Protein AF-X6MNA2-F1 (afdb_monomer_lite)

Secondary structure (DSSP, 8-state):
-HHHHHHHHHHHHHHHHHTT----------TTHHHHHHHHHHTTS----PPPEEEEEEEEEEEE-TTHHHHHHGGGT-TTSPPEEEEEEEEEEEEEEEEEEESSEEEEEEE-TTS-EEEEEEEES-HHHHHHHHTS-SHHHHHHHHHHHHHTTS---EEEEEEEEE-SPTTSSS-HHHHHHHHHHHHHHHHTT----HHHHHHHHHHHHTTSS----GGGGGGGGTTSEEEEEEETTEEEEEEPP-SS-EEEEEEE------HHHHHHHHHHTTS---TTSTTHHHHHHHHHIIIIIHHHHHHHHHHHHHHT-HHHHHHHHHHHHHHHHHHHGGGSHHHHS-HHHHHHHT-HHHHTTEEEEEE-TT-STTEEEEEESSHHHHHHHHHHIIIII--EEEEEEESGGG---EEEEE-----GGGTTHHHHS-GGGSEEE-TTT--EEEHHHHHHHHHHHTT--EEEEEEETTTHHHHHHHHTPPPPHHHHTTS-HHHHHHHHHHHHHHTTEEEEEESS---HHHHHHTTHHHHTTSEEEEE-TTEEEEESSSS--HHHHHHHH--SS-EEEEEEE-GGGGGGSEEEEEEE-TTS---TT-TT----EEEEEEEEES--HHHHHHH---TT-STT-EEEEEEEEEEEHHHHHHHHHHHHHTT--BTTB--HHHHHHHHHHHH--EEEE-SEEEEESSS-HHHHHHHHHHHT-SS---S---

Radius of gyration: 30.19 Å; chains: 1; bounding box: 100×71×73 Å

Structure (mmCIF, N/CA/C/O backbone):
data_AF-X6MNA2-F1
#
_entry.id   AF-X6MNA2-F1
#
loop_
_atom_site.group_PDB
_atom_site.id
_atom_site.type_symbol
_atom_site.label_atom_id
_atom_site.label_alt_id
_atom_site.label_comp_id
_atom_site.label_asym_id
_atom_site.label_entity_id
_atom_site.label_seq_id
_atom_site.pdbx_PDB_ins_code
_atom_site.Cartn_x
_atom_site.Cartn_y
_atom_site.Cartn_z
_atom_site.occupancy
_atom_site.B_iso_or_equiv
_atom_site.auth_seq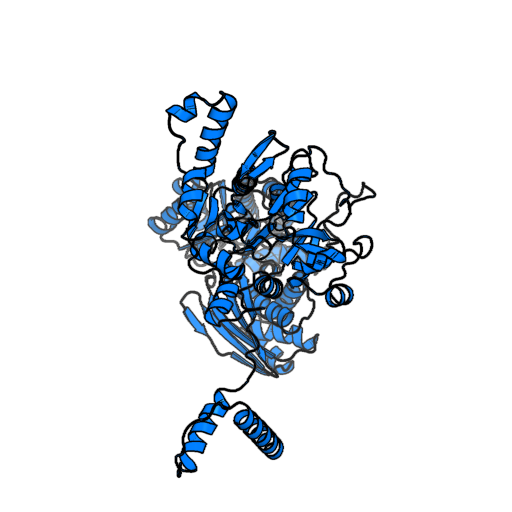_id
_atom_site.auth_comp_id
_atom_site.auth_asym_id
_atom_site.auth_atom_id
_atom_site.pdbx_PDB_model_num
ATOM 1 N N . MET A 1 1 ? -26.802 -40.713 -18.792 1.00 42.44 1 MET A N 1
ATOM 2 C CA . MET A 1 1 ? -26.904 -39.342 -18.238 1.00 42.44 1 MET A CA 1
ATOM 3 C C . MET A 1 1 ? -28.333 -38.786 -18.294 1.00 42.44 1 MET A C 1
ATOM 5 O O . MET A 1 1 ? -28.896 -38.574 -17.232 1.00 42.44 1 MET A O 1
ATOM 9 N N . LYS A 1 2 ? -28.983 -38.665 -19.468 1.00 39.00 2 LYS A N 1
ATOM 10 C CA . LYS A 1 2 ? -30.394 -38.208 -19.582 1.00 39.00 2 LYS A CA 1
ATOM 11 C C . LYS A 1 2 ? -31.413 -39.045 -18.782 1.00 39.00 2 LYS A C 1
ATOM 13 O O . LYS A 1 2 ? -32.303 -38.485 -18.152 1.00 39.00 2 LYS A O 1
ATOM 18 N N . LEU A 1 3 ? -31.232 -40.369 -18.728 1.00 38.56 3 LEU A N 1
ATOM 19 C CA . LEU A 1 3 ? -32.087 -41.265 -17.931 1.00 38.56 3 LEU A CA 1
ATOM 20 C C . LEU A 1 3 ? -31.955 -41.026 -16.411 1.00 38.56 3 LEU A C 1
ATOM 22 O O . LEU A 1 3 ? -32.934 -41.117 -15.678 1.00 38.56 3 LEU A O 1
ATOM 26 N N . LEU A 1 4 ? -30.749 -40.666 -15.955 1.00 45.72 4 LEU A N 1
ATOM 27 C CA . LEU A 1 4 ? -30.432 -40.411 -14.546 1.00 45.72 4 LEU A CA 1
ATOM 28 C C . LEU A 1 4 ? -31.033 -39.074 -14.076 1.00 45.72 4 LEU A C 1
ATOM 30 O O . LEU A 1 4 ? -31.545 -38.972 -12.966 1.00 45.72 4 LEU A O 1
ATOM 34 N N . ILE A 1 5 ? -31.034 -38.072 -14.963 1.00 56.12 5 ILE A N 1
ATOM 35 C CA . ILE A 1 5 ? -31.649 -36.756 -14.737 1.00 56.12 5 ILE A CA 1
ATOM 36 C C . ILE A 1 5 ? -33.178 -36.882 -14.644 1.00 56.12 5 ILE A C 1
ATOM 38 O O . ILE A 1 5 ? -33.779 -36.321 -13.731 1.00 56.12 5 ILE A O 1
ATOM 42 N N . CYS A 1 6 ? -33.812 -37.690 -15.505 1.00 45.53 6 CYS A N 1
ATOM 43 C CA . CYS A 1 6 ? -35.257 -37.950 -15.417 1.00 45.53 6 CYS A CA 1
ATOM 44 C C . CYS A 1 6 ? -35.657 -38.633 -14.097 1.00 45.53 6 CYS A C 1
ATOM 46 O O . CYS A 1 6 ? -36.658 -38.256 -13.491 1.00 45.53 6 CYS A O 1
ATOM 48 N N . GLN A 1 7 ? -34.858 -39.589 -13.610 1.00 46.47 7 GLN A N 1
ATOM 49 C CA . GLN A 1 7 ? -35.119 -40.270 -12.335 1.00 46.47 7 GLN A CA 1
ATOM 50 C C . GLN A 1 7 ? -34.928 -39.353 -11.112 1.00 46.47 7 GLN A C 1
ATOM 52 O O . GLN A 1 7 ? -35.660 -39.479 -10.129 1.00 46.47 7 GLN A O 1
ATOM 57 N N . LEU A 1 8 ? -33.982 -38.408 -11.166 1.00 52.31 8 LEU A N 1
ATOM 58 C CA . LEU A 1 8 ? -33.774 -37.392 -10.124 1.00 52.31 8 LEU A CA 1
ATOM 59 C C . LEU A 1 8 ? -34.910 -36.360 -10.089 1.00 52.31 8 LEU A C 1
ATOM 61 O O . LEU A 1 8 ? -35.400 -36.034 -9.008 1.00 52.31 8 LEU A O 1
ATOM 65 N N . LEU A 1 9 ? -35.387 -35.911 -11.253 1.00 53.31 9 LEU A N 1
ATOM 66 C CA . LEU A 1 9 ? -36.510 -34.972 -11.358 1.00 53.31 9 LEU A CA 1
ATOM 67 C C . LEU A 1 9 ? -37.833 -35.590 -10.880 1.00 53.31 9 LEU A C 1
ATOM 69 O O . LEU A 1 9 ? -38.608 -34.919 -10.203 1.00 53.31 9 LEU A O 1
ATOM 73 N N . GLN A 1 10 ? -38.060 -36.885 -11.133 1.00 50.81 10 GLN A N 1
ATOM 74 C CA . GLN A 1 10 ? -39.205 -37.613 -10.571 1.00 50.81 10 GLN A CA 1
ATOM 75 C C . GLN A 1 10 ? -39.142 -37.714 -9.040 1.00 50.81 10 GLN A C 1
ATOM 77 O O . GLN A 1 10 ? -40.166 -37.559 -8.376 1.00 50.81 10 GLN A O 1
ATOM 82 N N . LYS A 1 11 ? -37.951 -37.920 -8.460 1.00 51.00 11 LYS A N 1
ATOM 83 C CA . LYS A 1 11 ? -37.772 -37.940 -6.998 1.00 51.00 11 LYS A CA 1
ATOM 84 C C . LYS A 1 11 ? -37.987 -36.562 -6.367 1.00 51.00 11 LYS A C 1
ATOM 86 O O . LYS A 1 11 ? -38.637 -36.482 -5.330 1.00 51.00 11 LYS A O 1
ATOM 91 N N . LEU A 1 12 ? -37.516 -35.490 -7.006 1.00 46.69 12 LEU A N 1
ATOM 92 C CA . LEU A 1 12 ? -37.758 -34.109 -6.571 1.00 46.69 12 LEU A CA 1
ATOM 93 C C . LEU A 1 12 ? -39.247 -33.738 -6.636 1.00 46.69 12 LEU A C 1
ATOM 95 O O . LEU A 1 12 ? -39.767 -33.145 -5.695 1.00 46.69 12 LEU A O 1
ATOM 99 N N . TYR A 1 13 ? -39.963 -34.158 -7.681 1.00 46.66 13 TYR A N 1
ATOM 100 C CA . TYR A 1 13 ? -41.399 -33.891 -7.826 1.00 46.66 13 TYR A CA 1
ATOM 101 C C . TYR A 1 13 ? -42.246 -34.521 -6.702 1.00 46.66 13 TYR A C 1
ATOM 103 O O . TYR A 1 13 ? -43.188 -33.906 -6.203 1.00 46.66 13 TYR A O 1
ATOM 111 N N . VAL A 1 14 ? -41.869 -35.716 -6.235 1.00 47.44 14 VAL A N 1
ATOM 112 C CA . VAL A 1 14 ? -42.525 -36.393 -5.099 1.00 47.44 14 VAL A CA 1
ATOM 113 C C . VAL A 1 14 ? -42.235 -35.691 -3.762 1.00 47.44 14 VAL A C 1
ATOM 115 O O . VAL A 1 14 ? -43.096 -35.670 -2.882 1.00 47.44 14 VAL A O 1
ATOM 118 N N . VAL A 1 15 ? -41.058 -35.073 -3.608 1.00 44.84 15 VAL A N 1
ATOM 119 C CA . VAL A 1 15 ? -40.713 -34.269 -2.419 1.00 44.84 15 VAL A CA 1
ATOM 120 C C . VAL A 1 15 ? -41.545 -32.982 -2.372 1.00 44.84 15 VAL A C 1
ATOM 122 O O . VAL A 1 15 ? -42.115 -32.667 -1.330 1.00 44.84 15 VAL A O 1
ATOM 125 N N . PHE A 1 16 ? -41.734 -32.304 -3.509 1.00 40.78 16 PHE A N 1
ATOM 126 C CA . PHE A 1 16 ? -42.534 -31.074 -3.583 1.00 40.78 16 PHE A CA 1
ATOM 127 C C . PHE A 1 16 ? -44.038 -31.280 -3.327 1.00 40.78 16 PHE A C 1
ATOM 129 O O . PHE A 1 16 ? -44.692 -30.376 -2.805 1.00 40.78 16 PHE A O 1
ATOM 136 N N . GLN A 1 17 ? -44.598 -32.464 -3.614 1.00 44.72 17 GLN A N 1
ATOM 137 C CA . GLN A 1 17 ? -45.985 -32.778 -3.233 1.00 44.72 17 GLN A CA 1
ATOM 138 C C . GLN A 1 17 ? -46.162 -33.022 -1.726 1.00 44.72 17 GLN A C 1
ATOM 140 O O . GLN A 1 17 ? -47.225 -32.716 -1.187 1.00 44.72 17 GLN A O 1
ATOM 145 N N . LYS A 1 18 ? -45.135 -33.525 -1.026 1.00 41.41 18 LYS A N 1
ATOM 146 C CA . LYS A 1 18 ? -45.189 -33.751 0.431 1.00 41.41 18 LYS A CA 1
ATOM 147 C C . LYS A 1 18 ? -45.116 -32.462 1.257 1.00 41.41 18 LYS A C 1
ATOM 149 O O . LYS A 1 18 ? -45.578 -32.464 2.392 1.00 41.41 18 LYS A O 1
ATOM 154 N N . GLU A 1 19 ? -44.598 -31.369 0.697 1.00 44.12 19 GLU A N 1
ATOM 155 C CA . GLU A 1 19 ? -44.450 -30.077 1.390 1.00 44.12 19 GLU A CA 1
ATOM 156 C C . GLU A 1 19 ? -45.624 -29.097 1.182 1.00 44.12 19 GLU A C 1
ATOM 158 O O . GLU A 1 19 ? -45.551 -27.940 1.593 1.00 44.12 19 GLU A O 1
ATOM 163 N N . GLY A 1 20 ? -46.730 -29.525 0.560 1.00 37.38 20 GLY A N 1
ATOM 164 C CA . GLY A 1 20 ? -47.978 -28.746 0.521 1.00 37.38 20 GLY A CA 1
ATOM 165 C C . GLY A 1 20 ? -47.937 -27.435 -0.284 1.00 37.38 20 GLY A C 1
ATOM 166 O O . GLY A 1 20 ? -48.843 -26.613 -0.154 1.00 37.38 20 GLY A O 1
ATOM 167 N N . LYS A 1 21 ? -46.927 -27.222 -1.141 1.00 41.59 21 LYS A N 1
ATOM 168 C CA . LYS A 1 21 ? -46.738 -25.990 -1.937 1.00 41.59 21 LYS A CA 1
ATOM 169 C C . LYS A 1 21 ? -47.184 -26.106 -3.403 1.00 41.59 21 LYS A C 1
ATOM 171 O O . LYS A 1 21 ? -46.488 -25.655 -4.307 1.00 41.59 21 LYS A O 1
ATOM 176 N N . CYS A 1 22 ? -48.362 -26.669 -3.661 1.00 33.56 22 CYS A N 1
ATOM 177 C CA . CYS A 1 22 ? -49.037 -26.493 -4.953 1.00 33.56 22 CYS A CA 1
ATOM 178 C C . CYS A 1 22 ? -50.557 -26.512 -4.771 1.00 33.56 22 CYS A C 1
ATOM 180 O O . CYS A 1 22 ? -51.137 -27.539 -4.428 1.00 33.56 22 CYS A O 1
ATOM 182 N N . LYS A 1 23 ? -51.202 -25.364 -5.009 1.00 34.47 23 LYS A N 1
ATOM 183 C CA . LYS A 1 23 ? -52.651 -25.263 -5.199 1.00 34.47 23 LYS A CA 1
ATOM 184 C C . LYS A 1 23 ? -52.947 -25.071 -6.688 1.00 34.47 23 LYS A C 1
ATOM 186 O O . LYS A 1 23 ? -52.299 -24.257 -7.332 1.00 34.47 23 LYS A O 1
ATOM 191 N N . ALA A 1 24 ? -54.015 -25.743 -7.113 1.00 35.19 24 ALA A N 1
ATOM 192 C CA . ALA A 1 24 ? -54.826 -25.544 -8.315 1.00 35.19 24 ALA A CA 1
ATOM 193 C C . ALA A 1 24 ? -54.510 -26.387 -9.570 1.00 35.19 24 ALA A C 1
ATOM 195 O O . ALA A 1 24 ? -53.462 -26.304 -10.199 1.00 35.19 24 ALA A O 1
ATOM 196 N N . ASN A 1 25 ? -55.541 -27.170 -9.901 1.00 39.28 25 ASN A N 1
ATOM 197 C CA . ASN A 1 25 ? -55.865 -27.853 -11.147 1.00 39.28 25 ASN A CA 1
ATOM 198 C C . ASN A 1 25 ? -55.847 -26.939 -12.386 1.00 39.28 25 ASN A C 1
ATOM 200 O O . ASN A 1 25 ? -56.558 -25.938 -12.396 1.00 39.28 25 ASN A O 1
ATOM 204 N N . THR A 1 26 ? -55.229 -27.410 -13.472 1.00 30.03 26 THR A N 1
ATOM 205 C CA . THR A 1 26 ? -55.680 -27.191 -14.862 1.00 30.03 26 THR A CA 1
ATOM 206 C C . THR A 1 26 ? -55.142 -28.320 -15.760 1.00 30.03 26 THR A C 1
ATOM 208 O O . THR A 1 26 ? -53.946 -28.613 -15.712 1.00 30.03 26 THR A O 1
ATOM 211 N N . PRO A 1 27 ? -55.986 -28.996 -16.566 1.00 37.75 27 PRO A N 1
ATOM 212 C CA . PRO A 1 27 ? -55.541 -29.980 -17.546 1.00 37.75 27 PRO A CA 1
ATOM 213 C C . PRO A 1 27 ? -55.243 -29.297 -18.894 1.00 37.75 27 PRO A C 1
ATOM 215 O O . PRO A 1 27 ? -55.936 -28.363 -19.280 1.00 37.75 27 PRO A O 1
ATOM 218 N N . HIS A 1 28 ? -54.246 -29.822 -19.612 1.00 42.38 28 HIS A N 1
ATOM 219 C CA . HIS A 1 28 ? -53.733 -29.391 -20.926 1.00 42.38 28 HIS A CA 1
ATOM 220 C C . HIS A 1 28 ? -52.781 -28.184 -20.937 1.00 42.38 28 HIS A C 1
ATOM 222 O O . HIS A 1 28 ? -53.182 -27.041 -21.102 1.00 42.38 28 HIS A O 1
ATOM 228 N N . CYS A 1 29 ? -51.480 -28.478 -20.888 1.00 30.75 29 CYS A N 1
ATOM 229 C CA . CYS A 1 29 ? -50.437 -27.598 -21.413 1.00 30.75 29 CYS A CA 1
ATOM 230 C C . CYS A 1 29 ? -49.525 -28.433 -22.329 1.00 30.75 29 CYS A C 1
ATOM 232 O O . CYS A 1 29 ? -49.154 -29.566 -21.996 1.00 30.75 29 CYS A O 1
ATOM 234 N N . ASN A 1 30 ? -49.300 -27.895 -23.525 1.00 34.94 30 ASN A N 1
ATOM 235 C CA . ASN A 1 30 ? -48.822 -28.553 -24.735 1.00 34.94 30 ASN A CA 1
ATOM 236 C C . ASN A 1 30 ? -47.320 -28.899 -24.641 1.00 34.94 30 ASN A C 1
ATOM 238 O O . ASN A 1 30 ? -46.545 -28.196 -23.996 1.00 34.94 30 ASN A O 1
ATOM 242 N N . LEU A 1 31 ? -46.896 -30.002 -25.265 1.00 35.56 31 LEU A N 1
ATOM 243 C CA . LEU A 1 31 ? -45.526 -30.540 -25.163 1.00 35.56 31 LEU A CA 1
ATOM 244 C C . LEU A 1 31 ? -44.451 -29.639 -25.804 1.00 35.56 31 LEU A C 1
ATOM 246 O O . LEU A 1 31 ? -43.273 -29.792 -25.478 1.00 35.56 31 LEU A O 1
ATOM 250 N N . ASP A 1 32 ? -44.849 -28.682 -26.645 1.00 35.03 32 ASP A N 1
ATOM 251 C CA . ASP A 1 32 ? -43.934 -27.750 -27.312 1.00 35.03 32 ASP A CA 1
ATOM 252 C C . ASP A 1 32 ? -43.606 -26.501 -26.469 1.00 35.03 32 ASP A C 1
ATOM 254 O O . ASP A 1 32 ? -42.458 -26.063 -26.477 1.00 35.03 32 ASP A O 1
ATOM 258 N N . GLU A 1 33 ? -44.511 -26.023 -25.603 1.00 36.97 33 GLU A N 1
ATOM 259 C CA . GLU A 1 33 ? -44.215 -24.922 -24.656 1.00 36.97 33 GLU A CA 1
ATOM 260 C C . GLU A 1 33 ? -43.216 -25.352 -23.565 1.00 36.97 33 GLU A C 1
ATOM 262 O O . GLU A 1 33 ? -42.438 -24.551 -23.043 1.00 36.97 33 GLU A O 1
ATOM 267 N N . LYS A 1 34 ? -43.158 -26.656 -23.256 1.00 39.44 34 LYS A N 1
ATOM 268 C CA . LYS A 1 34 ? -42.143 -27.212 -22.350 1.00 39.44 34 LYS A CA 1
ATOM 269 C C . LYS A 1 34 ? -40.751 -27.271 -22.975 1.00 39.44 34 LYS A C 1
ATOM 271 O O . LYS A 1 34 ? -39.783 -27.233 -22.223 1.00 39.44 34 LYS A O 1
ATOM 276 N N . LYS A 1 35 ? -40.622 -27.357 -24.306 1.00 34.81 35 LYS A N 1
ATOM 277 C CA . LYS A 1 35 ? -39.309 -27.365 -24.973 1.00 34.81 35 LYS A CA 1
ATOM 278 C C . LYS A 1 35 ? -38.657 -25.987 -24.959 1.00 34.81 35 LYS A C 1
ATOM 280 O O . LYS A 1 35 ? -37.473 -25.929 -24.655 1.00 34.81 35 LYS A O 1
ATOM 285 N N . GLU A 1 36 ? -39.419 -24.914 -25.176 1.00 32.22 36 GLU A N 1
ATOM 286 C CA . GLU A 1 36 ? -38.898 -23.541 -25.065 1.00 32.22 36 GLU A CA 1
ATOM 287 C C . GLU A 1 36 ? -38.552 -23.165 -23.616 1.00 32.22 36 GLU A C 1
ATOM 289 O O . GLU A 1 36 ? -37.513 -22.550 -23.363 1.00 32.22 36 GLU A O 1
ATOM 294 N N . ALA A 1 37 ? -39.340 -23.633 -22.638 1.00 34.12 37 ALA A N 1
ATOM 295 C CA . ALA A 1 37 ? -38.996 -23.485 -21.224 1.00 34.12 37 ALA A CA 1
ATOM 296 C C . ALA A 1 37 ? -37.739 -24.293 -20.836 1.00 34.12 37 ALA A C 1
ATOM 298 O O . ALA A 1 37 ? -36.946 -23.834 -20.019 1.00 34.12 37 ALA A O 1
ATOM 299 N N . LEU A 1 38 ? -37.518 -25.471 -21.437 1.00 30.34 38 LEU A N 1
ATOM 300 C CA . LEU A 1 38 ? -36.335 -26.312 -21.197 1.00 30.34 38 LEU A CA 1
ATOM 301 C C . LEU A 1 38 ? -35.065 -25.773 -21.874 1.00 30.34 38 LEU A C 1
ATOM 303 O O . LEU A 1 38 ? -33.999 -25.879 -21.277 1.00 30.34 38 LEU A O 1
ATOM 307 N N . THR A 1 39 ? -35.155 -25.136 -23.047 1.00 34.34 39 THR A N 1
ATOM 308 C CA . THR A 1 39 ? -34.003 -24.453 -23.669 1.00 34.34 39 THR A CA 1
ATOM 309 C C . THR A 1 39 ? -33.608 -23.179 -22.917 1.00 34.34 39 THR A C 1
ATOM 311 O O . THR A 1 39 ? -32.420 -22.908 -22.780 1.00 34.34 39 THR A O 1
ATOM 314 N N . GLY A 1 40 ? -34.569 -22.447 -22.335 1.00 29.78 40 GLY A N 1
ATOM 315 C CA . GLY A 1 40 ? -34.280 -21.310 -21.442 1.00 29.78 40 GLY A CA 1
ATOM 316 C C . GLY A 1 40 ? -33.783 -21.710 -20.040 1.00 29.78 40 GLY A C 1
ATOM 317 O O . GLY A 1 40 ? -33.117 -20.929 -19.355 1.00 29.78 40 GLY A O 1
ATOM 318 N N . LEU A 1 41 ? -34.068 -22.943 -19.602 1.00 29.05 41 LEU A N 1
ATOM 319 C CA . LEU A 1 41 ? -33.593 -23.502 -18.328 1.00 29.05 41 LEU A CA 1
ATOM 320 C C . LEU A 1 41 ? -32.219 -24.189 -18.435 1.00 29.05 41 LEU A C 1
ATOM 322 O O . LEU A 1 41 ? -31.510 -24.253 -17.431 1.00 29.05 41 LEU A O 1
ATOM 326 N N . GLU A 1 42 ? -31.799 -24.643 -19.624 1.00 28.97 42 GLU A N 1
ATOM 327 C CA . GLU A 1 42 ? -30.429 -25.137 -19.859 1.00 28.97 42 GLU A CA 1
ATOM 328 C C . GLU A 1 42 ? -29.381 -24.004 -19.848 1.00 28.97 42 GLU A C 1
ATOM 330 O O . GLU A 1 42 ? -28.243 -24.239 -19.443 1.00 28.97 42 GLU A O 1
ATOM 335 N N . GLU A 1 43 ? -29.753 -22.761 -20.182 1.00 30.22 43 GLU A N 1
ATOM 336 C CA . GLU A 1 43 ? -28.840 -21.606 -20.089 1.00 30.22 43 GLU A CA 1
ATOM 337 C C . GLU A 1 43 ? -28.746 -20.990 -18.680 1.00 30.22 43 GLU A C 1
ATOM 339 O O . GLU A 1 43 ? -27.790 -20.271 -18.383 1.00 30.22 43 GLU A O 1
ATOM 344 N N . SER A 1 44 ? -29.690 -21.290 -17.779 1.00 29.22 44 SER A N 1
ATOM 345 C CA . SER A 1 44 ? -29.780 -20.654 -16.452 1.00 29.22 44 SER A CA 1
ATOM 346 C C . SER A 1 44 ? -29.377 -21.546 -15.269 1.00 29.22 44 SER A C 1
ATOM 348 O O . SER A 1 44 ? -29.274 -21.050 -14.146 1.00 29.22 44 SER A O 1
ATOM 350 N N . PHE A 1 45 ? -29.039 -22.822 -15.495 1.00 29.45 45 PHE A N 1
ATOM 351 C CA . PHE A 1 45 ? -28.531 -23.717 -14.452 1.00 29.45 45 PHE A CA 1
ATOM 352 C C . PHE A 1 45 ? -27.092 -24.196 -14.716 1.00 29.45 45 PHE A C 1
ATOM 354 O O . PHE A 1 45 ? -26.835 -25.187 -15.390 1.00 29.45 45 PHE A O 1
ATOM 361 N N . ILE A 1 46 ? -26.162 -23.523 -14.028 1.00 36.59 46 ILE A N 1
ATOM 362 C CA . ILE A 1 46 ? -24.869 -24.043 -13.554 1.00 36.59 46 ILE A CA 1
ATOM 363 C C . ILE A 1 46 ? -23.826 -24.339 -14.655 1.00 36.59 46 ILE A C 1
ATOM 365 O O . ILE A 1 46 ? -23.443 -25.478 -14.910 1.00 36.59 46 ILE A O 1
ATOM 369 N N . LYS A 1 47 ? -23.170 -23.281 -15.143 1.00 26.52 47 LYS A N 1
ATOM 370 C CA . LYS A 1 47 ? -21.714 -23.242 -14.935 1.00 26.52 47 LYS A CA 1
ATOM 371 C C . LYS A 1 47 ? -21.497 -22.511 -13.615 1.00 26.52 47 LYS A C 1
ATOM 373 O O . LYS A 1 47 ? -22.036 -21.412 -13.472 1.00 26.52 47 LYS A O 1
ATOM 378 N N . PRO A 1 48 ? -20.738 -23.054 -12.648 1.00 28.36 48 PRO A N 1
ATOM 379 C CA . PRO A 1 48 ? -20.208 -22.200 -11.602 1.00 28.36 48 PRO A CA 1
ATOM 380 C C . PRO A 1 48 ? -19.446 -21.102 -12.346 1.00 28.36 48 PRO A C 1
ATOM 382 O O . PRO A 1 48 ? -18.496 -21.406 -13.070 1.00 28.36 48 PRO A O 1
ATOM 385 N N . LYS A 1 49 ? -19.895 -19.844 -12.258 1.00 38.09 49 LYS A N 1
ATOM 386 C CA . LYS A 1 49 ? -19.015 -18.721 -12.577 1.00 38.09 49 LYS A CA 1
ATOM 387 C C . LYS A 1 49 ? -17.872 -18.879 -11.588 1.00 38.09 49 LYS A C 1
ATOM 389 O O . LYS A 1 49 ? -18.028 -18.522 -10.425 1.00 38.09 49 LYS A O 1
ATOM 394 N N . VAL A 1 50 ? -16.777 -19.503 -12.021 1.00 45.19 50 VAL A N 1
ATOM 395 C CA . VAL A 1 50 ? -15.511 -19.411 -11.304 1.00 45.19 50 VAL A CA 1
ATOM 396 C C . VAL A 1 50 ? -15.314 -17.908 -11.122 1.00 45.19 50 VAL A C 1
ATOM 398 O O . VAL A 1 50 ? -15.333 -17.199 -12.137 1.00 45.19 50 VAL A O 1
ATOM 401 N N . PRO A 1 51 ? -15.293 -17.393 -9.880 1.00 55.12 51 PRO A N 1
ATOM 402 C CA . PRO A 1 51 ? -15.191 -15.962 -9.661 1.00 55.12 51 PRO A CA 1
ATOM 403 C C . PRO A 1 51 ? -13.969 -15.463 -10.430 1.00 55.12 51 PRO A C 1
ATOM 405 O O . PRO A 1 51 ? -12.876 -16.011 -10.301 1.00 55.12 51 PRO A O 1
ATOM 408 N N . SER A 1 52 ? -14.187 -14.504 -11.331 1.00 68.38 52 SER A N 1
ATOM 409 C CA . SER A 1 52 ? -13.113 -13.973 -12.161 1.00 68.38 52 SER A CA 1
ATOM 410 C C . SER A 1 52 ? -12.152 -13.210 -11.267 1.00 68.38 52 SER A C 1
ATOM 412 O O . SER A 1 52 ? -12.554 -12.212 -10.666 1.00 68.38 52 SER A O 1
ATOM 414 N N . LEU A 1 53 ? -10.905 -13.661 -11.206 1.00 80.31 53 LEU A N 1
ATOM 415 C CA . LEU A 1 53 ? -9.850 -13.010 -10.446 1.00 80.31 53 LEU A CA 1
ATOM 416 C C . LEU A 1 53 ? -9.598 -11.620 -11.037 1.00 80.31 53 LEU A C 1
ATOM 418 O O . LEU A 1 53 ? -9.298 -11.515 -12.227 1.00 80.31 53 LEU A O 1
ATOM 422 N N . LYS A 1 54 ? -9.710 -10.555 -10.238 1.00 79.19 54 LYS A N 1
ATOM 423 C CA . LYS A 1 54 ? -9.309 -9.213 -10.680 1.00 79.19 54 LYS A CA 1
ATOM 424 C C . LYS A 1 54 ? -7.831 -8.988 -10.372 1.00 79.19 54 LYS A C 1
ATOM 426 O O . LYS A 1 54 ? -7.381 -9.261 -9.265 1.00 79.19 54 LYS A O 1
ATOM 431 N N . LEU A 1 55 ? -7.085 -8.476 -11.344 1.00 84.88 55 LEU A N 1
ATOM 432 C CA . LEU A 1 55 ? -5.668 -8.150 -11.222 1.00 84.88 55 LEU A CA 1
ATOM 433 C C . LEU A 1 55 ? -5.412 -6.697 -11.602 1.00 84.88 55 LEU A C 1
ATOM 435 O O . LEU A 1 55 ? -6.024 -6.175 -12.533 1.00 84.88 55 LEU A O 1
ATOM 439 N N . PHE A 1 56 ? -4.449 -6.090 -10.912 1.00 85.12 56 PHE A N 1
ATOM 440 C CA . PHE A 1 56 ? -3.846 -4.816 -11.278 1.00 85.12 56 PHE A CA 1
ATOM 441 C C . PHE A 1 56 ? -2.337 -4.998 -11.464 1.00 85.12 56 PHE A C 1
ATOM 443 O O . PHE A 1 56 ? -1.673 -5.657 -10.654 1.00 85.12 56 PHE A O 1
ATOM 450 N N . VAL A 1 57 ? -1.793 -4.411 -12.528 1.00 89.25 57 VAL A N 1
ATOM 451 C CA . VAL A 1 57 ? -0.347 -4.303 -12.748 1.00 89.25 57 VAL A CA 1
ATOM 452 C C . VAL A 1 57 ? -0.014 -2.864 -13.125 1.00 89.25 57 VAL A C 1
ATOM 454 O O . VAL A 1 57 ? -0.513 -2.393 -14.149 1.00 89.25 57 VAL A O 1
ATOM 457 N N . PRO A 1 58 ? 0.798 -2.152 -12.329 1.00 87.31 58 PRO A N 1
ATOM 458 C CA . PRO A 1 58 ? 1.164 -0.780 -12.642 1.00 87.31 58 PRO A CA 1
ATOM 459 C C . PRO A 1 58 ? 2.170 -0.716 -13.797 1.00 87.31 58 PRO A C 1
ATOM 461 O O . PRO A 1 58 ? 2.815 -1.710 -14.126 1.00 87.31 58 PRO A O 1
ATOM 464 N N . GLY A 1 59 ? 2.343 0.468 -14.385 1.00 88.44 59 GLY A N 1
ATOM 465 C CA . GLY A 1 59 ? 3.586 0.791 -15.091 1.00 88.44 59 GLY A CA 1
ATOM 466 C C . GLY A 1 59 ? 4.737 1.036 -14.115 1.00 88.44 59 GLY A C 1
ATOM 467 O O . GLY A 1 59 ? 4.588 0.831 -12.910 1.00 88.44 59 GLY A O 1
ATOM 468 N N . ARG A 1 60 ? 5.880 1.525 -14.608 1.00 88.75 60 ARG A N 1
ATOM 469 C CA . ARG A 1 60 ? 7.038 1.868 -13.761 1.00 88.75 60 ARG A CA 1
ATOM 470 C C . ARG A 1 60 ? 7.672 3.209 -14.088 1.00 88.75 60 ARG A C 1
ATOM 472 O O . ARG A 1 60 ? 7.801 3.572 -15.252 1.00 88.75 60 ARG A O 1
ATOM 479 N N . ALA A 1 61 ? 8.197 3.872 -13.066 1.00 88.94 61 ALA A N 1
ATOM 480 C CA . ALA A 1 61 ? 9.090 5.017 -13.192 1.00 88.94 61 ALA A CA 1
ATOM 481 C C . ALA A 1 61 ? 10.451 4.699 -12.555 1.00 88.94 61 ALA A C 1
ATOM 483 O O . ALA A 1 61 ? 10.521 4.073 -11.494 1.00 88.94 61 ALA A O 1
ATOM 484 N N . CYS A 1 62 ? 11.533 5.122 -13.213 1.00 92.81 62 CYS A N 1
ATOM 485 C CA . CYS A 1 62 ? 12.885 5.022 -12.670 1.00 92.81 62 CYS A CA 1
ATOM 486 C C . CYS A 1 62 ? 13.249 6.335 -11.975 1.00 92.81 62 CYS A C 1
ATOM 488 O O . CYS A 1 62 ? 13.286 7.393 -12.605 1.00 92.81 62 CYS A O 1
ATOM 490 N N . LEU A 1 63 ? 13.505 6.273 -10.671 1.00 94.31 63 LEU A N 1
ATOM 491 C CA . LEU A 1 63 ? 13.932 7.436 -9.901 1.00 94.31 63 LEU A CA 1
ATOM 492 C C . LEU A 1 63 ? 15.417 7.714 -10.130 1.00 94.31 63 LEU A C 1
ATOM 494 O O . LEU A 1 63 ? 15.786 8.853 -10.405 1.00 94.31 63 LEU A O 1
ATOM 498 N N . PHE A 1 64 ? 16.243 6.668 -10.055 1.00 96.75 64 PHE A N 1
ATOM 499 C CA . PHE A 1 64 ? 17.699 6.749 -10.167 1.00 96.75 64 PHE A CA 1
ATOM 500 C C . PHE A 1 64 ? 18.269 5.515 -10.857 1.00 96.75 64 PHE A C 1
ATOM 502 O O . PHE A 1 64 ? 17.764 4.411 -10.654 1.00 96.75 64 PHE A O 1
ATOM 509 N N . GLY A 1 65 ? 19.358 5.702 -11.602 1.00 95.12 65 GLY A N 1
ATOM 510 C CA . GLY A 1 65 ? 20.143 4.615 -12.177 1.00 95.12 65 GLY A CA 1
ATOM 511 C C . GLY A 1 65 ? 19.569 4.004 -13.442 1.00 95.12 65 GLY A C 1
ATOM 512 O O . GLY A 1 65 ? 19.675 2.792 -13.634 1.00 95.12 65 GLY A O 1
ATOM 513 N N . GLU A 1 66 ? 18.999 4.818 -14.335 1.00 91.94 66 GLU A N 1
ATOM 514 C CA . GLU A 1 66 ? 18.719 4.349 -15.693 1.00 91.94 66 GLU A CA 1
ATOM 515 C C . GLU A 1 66 ? 19.946 3.705 -16.336 1.00 91.94 66 GLU A C 1
ATOM 517 O O . GLU A 1 66 ? 21.081 4.046 -16.016 1.00 91.94 66 GLU A O 1
ATOM 522 N N . HIS A 1 67 ? 19.698 2.774 -17.260 1.00 92.62 67 HIS A N 1
ATOM 523 C CA . HIS A 1 67 ? 20.720 2.040 -18.011 1.00 92.62 67 HIS A CA 1
ATOM 524 C C . HIS A 1 67 ? 21.558 1.036 -17.206 1.00 92.62 67 HIS A C 1
ATOM 526 O O . HIS A 1 67 ? 22.277 0.225 -17.789 1.00 92.62 67 HIS A O 1
ATOM 532 N N . SER A 1 68 ? 21.448 1.046 -15.878 1.00 92.44 68 SER A N 1
ATOM 533 C CA . SER A 1 68 ? 22.234 0.176 -15.002 1.00 92.44 68 SER A CA 1
ATOM 534 C C . SER A 1 68 ? 21.988 -1.315 -15.222 1.00 92.44 68 SER A C 1
ATOM 536 O O . SER A 1 68 ? 22.861 -2.131 -14.941 1.00 92.44 68 SER A O 1
ATOM 538 N N . ASP A 1 69 ? 20.807 -1.685 -15.705 1.00 89.94 69 ASP A N 1
ATOM 539 C CA . ASP A 1 69 ? 20.421 -3.074 -15.926 1.00 89.94 69 ASP A CA 1
ATOM 540 C C . ASP A 1 69 ? 21.221 -3.737 -17.044 1.00 89.94 69 ASP A C 1
ATOM 542 O O . ASP A 1 69 ? 21.796 -4.808 -16.842 1.00 89.94 69 ASP A O 1
ATOM 546 N N . TRP A 1 70 ? 21.327 -3.087 -18.203 1.00 90.50 70 TRP A N 1
ATOM 547 C CA . TRP A 1 70 ? 22.182 -3.585 -19.274 1.00 90.50 70 TRP A CA 1
ATOM 548 C C . TRP A 1 70 ? 23.661 -3.287 -19.007 1.00 90.50 70 TRP A C 1
ATOM 550 O O . TRP A 1 70 ? 24.493 -4.137 -19.322 1.00 90.50 70 TRP A O 1
ATOM 560 N N . ALA A 1 71 ? 24.016 -2.163 -18.375 1.00 92.44 71 ALA A N 1
ATOM 561 C CA . ALA A 1 71 ? 25.414 -1.847 -18.063 1.00 92.44 71 ALA A CA 1
ATOM 562 C C . ALA A 1 71 ? 26.032 -2.902 -17.126 1.00 92.44 71 ALA A C 1
ATOM 564 O O . ALA A 1 71 ? 27.102 -3.443 -17.408 1.00 92.44 71 ALA A O 1
ATOM 565 N N . GLY A 1 72 ? 25.305 -3.296 -16.074 1.00 91.31 72 GLY A N 1
ATOM 566 C CA . GLY A 1 72 ? 25.722 -4.361 -15.156 1.00 91.31 72 GLY A CA 1
ATOM 567 C C . GLY A 1 72 ? 25.867 -5.734 -15.826 1.00 91.31 72 GLY A C 1
ATOM 568 O O . GLY A 1 72 ? 26.620 -6.582 -15.342 1.00 91.31 72 GLY A O 1
ATOM 569 N N . SER A 1 73 ? 25.210 -5.959 -16.971 1.00 90.31 73 SER A N 1
ATOM 570 C CA . SER A 1 73 ? 25.321 -7.217 -17.717 1.00 90.31 73 SER A CA 1
ATOM 571 C C . SER A 1 73 ? 26.697 -7.414 -18.373 1.00 90.31 73 SER A C 1
ATOM 573 O O . SER A 1 73 ? 27.128 -8.557 -18.548 1.00 90.31 73 SER A O 1
ATOM 575 N N . TYR A 1 74 ? 27.440 -6.331 -18.648 1.00 91.12 74 TYR A N 1
ATOM 576 C CA . TYR A 1 74 ? 28.796 -6.402 -19.211 1.00 91.12 74 TYR A CA 1
ATOM 577 C C . TYR A 1 74 ? 29.823 -7.000 -18.243 1.00 91.12 74 TYR A C 1
ATOM 579 O O . TYR A 1 74 ? 30.878 -7.459 -18.688 1.00 91.12 74 TYR A O 1
ATOM 587 N N . ARG A 1 75 ? 29.502 -7.123 -16.945 1.00 91.44 75 ARG A N 1
ATOM 588 C CA . ARG A 1 75 ? 30.351 -7.835 -15.970 1.00 91.44 75 ARG A CA 1
ATOM 589 C C . ARG A 1 75 ? 30.633 -9.288 -16.334 1.00 91.44 75 ARG A C 1
ATOM 591 O O . ARG A 1 75 ? 31.636 -9.833 -15.885 1.00 91.44 75 ARG A O 1
ATOM 598 N N . LYS A 1 76 ? 29.785 -9.907 -17.163 1.00 88.94 76 LYS A N 1
ATOM 599 C CA . LYS A 1 76 ? 30.013 -11.261 -17.698 1.00 88.94 76 LYS A CA 1
ATOM 600 C C . LYS A 1 76 ? 31.285 -11.361 -18.534 1.00 88.94 76 LYS A C 1
ATOM 602 O O . LYS A 1 76 ? 31.876 -12.430 -18.616 1.00 88.94 76 LYS A O 1
ATOM 607 N N . ILE A 1 77 ? 31.640 -10.267 -19.204 1.00 87.44 77 ILE A N 1
ATOM 608 C CA . ILE A 1 77 ? 32.745 -10.205 -20.163 1.00 87.44 77 ILE A CA 1
ATOM 609 C C . ILE A 1 77 ? 33.908 -9.402 -19.563 1.00 87.44 77 ILE A C 1
ATOM 611 O O . ILE A 1 77 ? 35.065 -9.716 -19.822 1.00 87.44 77 ILE A O 1
ATOM 615 N N . ASN A 1 78 ? 33.618 -8.409 -18.714 1.00 87.56 78 ASN A N 1
ATOM 616 C CA . ASN A 1 78 ? 34.617 -7.584 -18.042 1.00 87.56 78 ASN A CA 1
ATOM 617 C C . ASN A 1 78 ? 34.281 -7.382 -16.554 1.00 87.56 78 ASN A C 1
ATOM 619 O O . ASN A 1 78 ? 33.486 -6.516 -16.191 1.00 87.56 78 ASN A O 1
ATOM 623 N N . HIS A 1 79 ? 34.944 -8.137 -15.674 1.00 87.06 79 HIS A N 1
ATOM 624 C CA . HIS A 1 79 ? 34.719 -8.078 -14.223 1.00 87.06 79 HIS A CA 1
ATOM 625 C C . HIS A 1 79 ? 35.068 -6.733 -13.562 1.00 87.06 79 HIS A C 1
ATOM 627 O O . HIS A 1 79 ? 34.614 -6.500 -12.437 1.00 87.06 79 HIS A O 1
ATOM 633 N N . ASN A 1 80 ? 35.830 -5.863 -14.241 1.00 87.88 80 ASN A N 1
ATOM 634 C CA . ASN A 1 80 ? 36.171 -4.522 -13.754 1.00 87.88 80 ASN A CA 1
ATOM 635 C C . ASN A 1 80 ? 35.010 -3.527 -13.892 1.00 87.88 80 ASN A C 1
ATOM 637 O O . ASN A 1 80 ? 35.048 -2.465 -13.276 1.00 87.88 80 ASN A O 1
ATOM 641 N N . ILE A 1 81 ? 33.983 -3.850 -14.686 1.00 90.50 81 ILE A N 1
ATOM 642 C CA . ILE A 1 81 ? 32.751 -3.061 -14.724 1.00 90.50 81 ILE A CA 1
ATOM 643 C C . ILE A 1 81 ? 32.050 -3.185 -13.366 1.00 90.50 81 ILE A C 1
ATOM 645 O O . ILE A 1 81 ? 31.957 -4.272 -12.787 1.00 90.50 81 ILE A O 1
ATOM 649 N N . ASN A 1 82 ? 31.570 -2.059 -12.845 1.00 92.81 82 ASN A N 1
ATOM 650 C CA . ASN A 1 82 ? 30.823 -2.029 -11.593 1.00 92.81 82 ASN A CA 1
ATOM 651 C C . ASN A 1 82 ? 29.454 -2.719 -11.746 1.00 92.81 82 ASN A C 1
ATOM 653 O O . ASN A 1 82 ? 28.874 -2.698 -12.834 1.00 92.81 82 ASN A O 1
ATOM 657 N N . PRO A 1 83 ? 28.899 -3.314 -10.675 1.00 93.94 83 PRO A N 1
ATOM 658 C CA . PRO A 1 83 ? 27.515 -3.772 -10.678 1.00 93.94 83 PRO A CA 1
ATOM 659 C C . PRO A 1 83 ? 26.549 -2.625 -10.989 1.00 93.94 83 PRO A C 1
ATOM 661 O O . PRO A 1 83 ? 26.749 -1.493 -10.548 1.00 93.94 83 PRO A O 1
ATOM 664 N N . GLY A 1 84 ? 25.483 -2.934 -11.720 1.00 94.81 84 GLY A N 1
ATOM 665 C CA . GLY A 1 84 ? 24.408 -1.989 -11.983 1.00 94.81 84 GLY A CA 1
ATOM 666 C C . GLY A 1 84 ? 23.528 -1.794 -10.752 1.00 94.81 84 GLY A C 1
ATOM 667 O O . GLY A 1 84 ? 23.283 -2.742 -10.004 1.00 94.81 84 GLY A O 1
ATOM 668 N N . GLN A 1 85 ? 23.006 -0.586 -10.550 1.00 96.38 85 GLN A N 1
ATOM 669 C CA . GLN A 1 85 ? 22.075 -0.301 -9.464 1.00 96.38 85 GLN A CA 1
ATOM 670 C C . GLN A 1 85 ? 21.052 0.762 -9.862 1.00 96.38 85 GLN A C 1
ATOM 672 O O . GLN A 1 85 ? 21.427 1.809 -10.378 1.00 96.38 85 GLN A O 1
ATOM 677 N N . CYS A 1 86 ? 19.772 0.522 -9.582 1.00 96.50 86 CYS A N 1
ATOM 678 C CA . CYS A 1 86 ? 18.714 1.498 -9.827 1.00 96.50 86 CYS A CA 1
ATOM 679 C C . CYS A 1 86 ? 17.645 1.489 -8.729 1.00 96.50 86 CYS A C 1
ATOM 681 O O . CYS A 1 86 ? 17.449 0.489 -8.033 1.00 96.50 86 CYS A O 1
ATOM 683 N N . ILE A 1 87 ? 16.921 2.601 -8.605 1.00 96.31 87 ILE A N 1
ATOM 684 C CA . ILE A 1 87 ? 15.702 2.705 -7.798 1.00 96.31 87 ILE A CA 1
ATOM 685 C C . ILE A 1 87 ? 14.534 2.913 -8.747 1.00 96.31 87 ILE A C 1
ATOM 687 O O . ILE A 1 87 ? 14.460 3.917 -9.456 1.00 96.31 87 ILE A O 1
ATOM 691 N N . VAL A 1 88 ? 13.593 1.985 -8.710 1.00 93.12 88 VAL A N 1
ATOM 692 C CA . VAL A 1 88 ? 12.388 1.995 -9.537 1.00 93.12 88 VAL A CA 1
ATOM 693 C C . VAL A 1 88 ? 11.150 1.893 -8.674 1.00 93.12 88 VAL A C 1
ATOM 695 O O . VAL A 1 88 ? 11.204 1.407 -7.551 1.00 93.12 88 VAL A O 1
ATOM 698 N N . CYS A 1 89 ? 10.020 2.358 -9.181 1.00 89.12 89 CYS A N 1
ATOM 699 C CA . CYS A 1 89 ? 8.741 2.283 -8.487 1.00 89.12 89 CYS A CA 1
ATOM 700 C C . CYS A 1 89 ? 7.620 2.022 -9.487 1.00 89.12 89 CYS A C 1
ATOM 702 O O . CYS A 1 89 ? 7.678 2.498 -10.624 1.00 89.12 89 CYS A O 1
ATOM 704 N N . GLY A 1 90 ? 6.595 1.279 -9.071 1.00 85.75 90 GLY A N 1
ATOM 705 C CA . GLY A 1 90 ? 5.378 1.182 -9.864 1.00 85.75 90 GLY A CA 1
ATOM 706 C C . GLY A 1 90 ? 4.557 2.467 -9.806 1.00 85.75 90 GLY A C 1
ATOM 707 O O . GLY A 1 90 ? 4.536 3.167 -8.791 1.00 85.75 90 GLY A O 1
ATOM 708 N N . THR A 1 91 ? 3.859 2.770 -10.893 1.00 82.69 91 THR A N 1
ATOM 709 C CA . THR A 1 91 ? 2.962 3.925 -10.989 1.00 82.69 91 THR A CA 1
ATOM 710 C C . THR A 1 91 ? 1.584 3.647 -10.379 1.00 82.69 91 THR A C 1
ATOM 712 O O . THR A 1 91 ? 1.182 2.497 -10.239 1.00 82.69 91 THR A O 1
ATOM 715 N N . ASN A 1 92 ? 0.803 4.682 -10.055 1.00 74.00 92 ASN A N 1
ATOM 716 C CA . ASN A 1 92 ? -0.625 4.527 -9.726 1.00 74.00 92 ASN A CA 1
ATOM 717 C C . ASN A 1 92 ? -1.505 4.302 -10.971 1.00 74.00 92 ASN A C 1
ATOM 719 O O . ASN A 1 92 ? -2.693 4.021 -10.844 1.00 74.00 92 ASN A O 1
ATOM 723 N N . GLN A 1 93 ? -0.933 4.410 -12.172 1.00 81.81 93 GLN A N 1
ATOM 724 C CA . GLN A 1 93 ? -1.561 4.000 -13.425 1.00 81.81 93 GLN A CA 1
ATOM 725 C C . GLN A 1 93 ? -1.121 2.588 -13.832 1.00 81.81 93 GLN A C 1
ATOM 727 O O . GLN A 1 93 ? 0.017 2.194 -13.577 1.00 81.81 93 GLN A O 1
ATOM 732 N N . GLY A 1 94 ? -1.993 1.826 -14.491 1.00 88.56 94 GLY A N 1
ATOM 733 C CA . GLY A 1 94 ? -1.710 0.435 -14.837 1.00 88.56 94 GLY A CA 1
ATOM 734 C C . GLY A 1 94 ? -2.777 -0.240 -15.689 1.00 88.56 94 GLY A C 1
ATOM 735 O O . GLY A 1 94 ? -3.654 0.410 -16.264 1.00 88.56 94 GLY A O 1
ATOM 736 N N . LEU A 1 95 ? -2.667 -1.564 -15.756 1.00 90.44 95 LEU A N 1
ATOM 737 C CA . LEU A 1 95 ? -3.587 -2.482 -16.415 1.00 90.44 95 LEU A CA 1
ATOM 738 C C . LEU A 1 95 ? -4.503 -3.109 -15.365 1.00 90.44 95 LEU A C 1
ATOM 740 O O . LEU A 1 95 ? -4.018 -3.700 -14.400 1.00 90.44 95 LEU A O 1
ATOM 744 N N . TYR A 1 96 ? -5.812 -3.035 -15.584 1.00 87.81 96 TYR A N 1
ATOM 745 C CA . TYR A 1 96 ? -6.818 -3.735 -14.792 1.00 87.81 96 TYR A CA 1
ATOM 746 C C . TYR A 1 96 ? -7.372 -4.880 -15.623 1.00 87.81 96 TYR A C 1
ATOM 748 O O . TYR A 1 96 ? -7.803 -4.668 -16.761 1.00 87.81 96 TYR A O 1
ATOM 756 N N . ALA A 1 97 ? -7.353 -6.092 -15.078 1.00 92.19 97 ALA A N 1
ATOM 757 C CA . ALA A 1 97 ? -7.763 -7.281 -15.805 1.00 92.19 97 ALA A CA 1
ATOM 758 C C . ALA A 1 97 ? -8.650 -8.206 -14.980 1.00 92.19 97 ALA A C 1
ATOM 760 O O . ALA A 1 97 ? -8.493 -8.319 -13.768 1.00 92.19 97 ALA A O 1
ATOM 761 N N . LYS A 1 98 ? -9.565 -8.897 -15.658 1.00 89.50 98 LYS A N 1
ATOM 762 C CA . LYS A 1 98 ? -10.294 -10.052 -15.129 1.00 89.50 98 LYS A CA 1
ATOM 763 C C . LYS A 1 98 ? -9.698 -11.312 -15.730 1.00 89.50 98 LYS A C 1
ATOM 765 O O . LYS A 1 98 ? -9.523 -11.387 -16.944 1.00 89.50 98 LYS A O 1
ATOM 770 N N . VAL A 1 99 ? -9.411 -12.294 -14.887 1.00 93.25 99 VAL A N 1
ATOM 771 C CA . VAL A 1 99 ? -8.770 -13.543 -15.287 1.00 93.25 99 VAL A CA 1
ATOM 772 C C . VAL A 1 99 ? -9.647 -14.731 -14.923 1.00 93.25 99 VAL A C 1
ATOM 774 O O . VAL A 1 99 ? -10.207 -14.801 -13.828 1.00 93.25 99 VAL A O 1
ATOM 777 N N . GLN A 1 100 ? -9.764 -15.673 -15.853 1.00 91.88 100 GLN A N 1
ATOM 778 C CA . GLN A 1 100 ? -10.447 -16.949 -15.657 1.00 91.88 100 GLN A CA 1
ATOM 779 C C . GLN A 1 100 ? -9.600 -18.096 -16.225 1.00 91.88 100 GLN A C 1
ATOM 781 O O . GLN A 1 100 ? -8.885 -17.889 -17.207 1.00 91.88 100 GLN A O 1
ATOM 786 N N . PRO A 1 101 ? -9.674 -19.311 -15.659 1.00 93.56 101 PRO A N 1
ATOM 787 C CA . PRO A 1 101 ? -9.051 -20.479 -16.269 1.00 93.56 101 PRO A CA 1
ATOM 788 C C . PRO A 1 101 ? -9.750 -20.852 -17.582 1.00 93.56 101 PRO A C 1
ATOM 790 O O . PRO A 1 101 ? -10.973 -20.768 -17.699 1.00 93.56 101 PRO A O 1
ATOM 793 N N . HIS A 1 102 ? -8.978 -21.335 -18.551 1.00 94.50 102 HIS A N 1
ATOM 794 C CA . HIS A 1 102 ? -9.489 -21.960 -19.771 1.00 94.50 102 HIS A CA 1
ATOM 795 C C . HIS A 1 102 ? -8.818 -23.326 -19.952 1.00 94.50 102 HIS A C 1
ATOM 797 O O . HIS A 1 102 ? -7.632 -23.452 -19.668 1.00 94.50 102 HIS A O 1
ATOM 803 N N . PRO A 1 103 ? -9.508 -24.372 -20.434 1.00 90.06 103 PRO A N 1
ATOM 804 C CA . PRO A 1 103 ? -8.910 -25.704 -20.508 1.00 90.06 103 PRO A CA 1
ATOM 805 C C . PRO A 1 103 ? -7.697 -25.790 -21.452 1.00 90.06 103 PRO A C 1
ATOM 807 O O . PRO A 1 103 ? -6.733 -26.472 -21.122 1.00 90.06 103 PRO A O 1
ATOM 810 N N . THR A 1 104 ? -7.716 -25.105 -22.604 1.00 92.75 104 THR A N 1
ATOM 811 C CA . THR A 1 104 ? -6.732 -25.359 -23.684 1.00 92.75 104 THR A CA 1
ATOM 812 C C . THR A 1 104 ? -6.177 -24.131 -24.406 1.00 92.75 104 THR A C 1
ATOM 814 O O . THR A 1 104 ? -5.309 -24.281 -25.257 1.00 92.75 104 THR A O 1
ATOM 817 N N . LYS A 1 105 ? -6.656 -22.921 -24.107 1.00 96.94 105 LYS A N 1
ATOM 818 C CA . LYS A 1 105 ? -6.381 -21.715 -24.906 1.00 96.94 105 LYS A CA 1
ATOM 819 C C . LYS A 1 105 ? -6.018 -20.542 -24.025 1.00 96.94 105 LYS A C 1
ATOM 821 O O . LYS A 1 105 ? -6.609 -20.379 -22.962 1.00 96.94 105 LYS A O 1
ATOM 826 N N . LEU A 1 106 ? -5.107 -19.712 -24.500 1.00 96.88 106 LEU A N 1
ATOM 827 C CA . LEU A 1 106 ? -4.884 -18.379 -23.979 1.00 96.88 106 LEU A CA 1
ATOM 828 C C . LEU A 1 106 ? -5.674 -17.388 -24.830 1.00 96.88 106 LEU A C 1
ATOM 830 O O . LEU A 1 106 ? -5.452 -17.272 -26.033 1.00 96.88 106 LEU A O 1
ATOM 834 N N . ILE A 1 107 ? -6.618 -16.710 -24.191 1.00 96.69 107 ILE A N 1
ATOM 835 C CA . ILE A 1 107 ? -7.483 -15.708 -24.798 1.00 96.69 107 ILE A CA 1
ATOM 836 C C . ILE A 1 107 ? -7.191 -14.388 -24.101 1.00 96.69 107 ILE A C 1
ATOM 838 O O . ILE A 1 107 ? -7.400 -14.286 -22.894 1.00 96.69 107 ILE A O 1
ATOM 842 N N . MET A 1 108 ? -6.719 -13.380 -24.829 1.00 94.69 108 MET A N 1
ATOM 843 C CA . MET A 1 108 ? -6.471 -12.056 -24.266 1.00 94.69 108 MET A CA 1
ATOM 844 C C . MET A 1 108 ? -7.212 -10.971 -25.035 1.00 94.69 108 MET A C 1
ATOM 846 O O . MET A 1 108 ? -7.114 -10.866 -26.253 1.00 94.69 108 MET A O 1
ATOM 850 N N . THR A 1 109 ? -7.929 -10.129 -24.301 1.00 93.81 109 THR A N 1
ATOM 851 C CA . THR A 1 109 ? -8.436 -8.854 -24.807 1.00 93.81 109 THR A CA 1
ATOM 852 C C . THR A 1 109 ? -7.824 -7.729 -23.990 1.00 93.81 109 THR A C 1
ATOM 854 O O . THR A 1 109 ? -7.638 -7.873 -22.784 1.00 93.81 109 THR A O 1
ATOM 857 N N . SER A 1 110 ? -7.483 -6.621 -24.639 1.00 90.38 110 SER A N 1
ATOM 858 C CA . SER A 1 110 ? -6.894 -5.453 -23.985 1.00 90.38 110 SER A CA 1
ATOM 859 C C . SER A 1 110 ? -7.606 -4.184 -24.427 1.00 90.38 110 SER A C 1
ATOM 861 O O . SER A 1 110 ? -8.150 -4.115 -25.528 1.00 90.38 110 SER A O 1
ATOM 863 N N . VAL A 1 111 ? -7.640 -3.189 -23.552 1.00 89.56 111 VAL A N 1
ATOM 864 C CA . VAL A 1 111 ? -8.183 -1.858 -23.819 1.00 89.56 111 VAL A CA 1
ATOM 865 C C . VAL A 1 111 ? -7.056 -0.865 -23.571 1.00 89.56 111 VAL A C 1
ATOM 867 O O . VAL A 1 111 ? -6.378 -0.962 -22.551 1.00 89.56 111 VAL A O 1
ATOM 870 N N . ASP A 1 112 ? -6.818 0.063 -24.494 1.00 85.50 112 ASP A N 1
ATOM 871 C CA . ASP A 1 112 ? -5.831 1.125 -24.284 1.00 85.50 112 ASP A CA 1
ATOM 872 C C . ASP A 1 112 ? -6.368 2.261 -23.392 1.00 85.50 112 ASP A C 1
ATOM 874 O O . ASP A 1 112 ? -7.540 2.301 -23.012 1.00 85.50 112 ASP A O 1
ATOM 878 N N . ASN A 1 113 ? -5.511 3.228 -23.063 1.00 80.25 113 ASN A N 1
ATOM 879 C CA . ASN A 1 113 ? -5.885 4.388 -22.249 1.00 80.25 113 ASN A CA 1
ATOM 880 C C . ASN A 1 113 ? -6.859 5.367 -22.936 1.00 80.25 113 ASN A C 1
ATOM 882 O O . ASN A 1 113 ? -7.271 6.349 -22.322 1.00 80.25 113 ASN A O 1
ATOM 886 N N . LYS A 1 114 ? -7.228 5.117 -24.198 1.00 83.31 114 LYS A N 1
ATOM 887 C CA . LYS A 1 114 ? -8.242 5.853 -24.967 1.00 83.31 114 LYS A CA 1
ATOM 888 C C . LYS A 1 114 ? -9.513 5.018 -25.171 1.00 83.31 114 LYS A C 1
ATOM 890 O O . LYS A 1 114 ? -10.347 5.364 -26.004 1.00 83.31 114 LYS A O 1
ATOM 895 N N . ASN A 1 115 ? -9.677 3.942 -24.397 1.00 83.50 115 ASN A N 1
ATOM 896 C CA . ASN A 1 115 ? -10.792 2.997 -24.459 1.00 83.50 115 ASN A CA 1
ATOM 897 C C . ASN A 1 115 ? -10.928 2.246 -25.798 1.00 83.50 115 ASN A C 1
ATOM 899 O O . ASN A 1 115 ? -11.987 1.688 -26.095 1.00 83.50 115 ASN A O 1
ATOM 903 N N . LYS A 1 116 ? -9.871 2.182 -26.614 1.00 87.56 116 LYS A N 1
ATOM 904 C CA . LYS A 1 116 ? -9.861 1.366 -27.829 1.00 87.56 116 LYS A CA 1
ATOM 905 C C . LYS A 1 116 ? -9.537 -0.080 -27.466 1.00 87.56 116 LYS A C 1
ATOM 907 O O . LYS A 1 116 ? -8.504 -0.371 -26.868 1.00 87.56 116 LYS A O 1
ATOM 912 N N . ARG A 1 117 ? -10.419 -0.998 -27.861 1.00 89.62 117 ARG A N 1
ATOM 913 C CA . ARG A 1 117 ? -10.273 -2.436 -27.607 1.00 89.62 117 ARG A CA 1
ATOM 914 C C . ARG A 1 117 ? -9.411 -3.108 -28.682 1.00 89.62 117 ARG A C 1
ATOM 916 O O . ARG A 1 117 ? -9.583 -2.846 -29.871 1.00 89.62 117 ARG A O 1
ATOM 923 N N . LEU A 1 118 ? -8.507 -3.981 -28.254 1.00 87.44 118 LEU A N 1
ATOM 924 C CA . LEU A 1 118 ? -7.611 -4.806 -29.061 1.00 87.44 118 LEU A CA 1
ATOM 925 C C . LEU A 1 118 ? -7.855 -6.282 -28.732 1.00 87.44 118 LEU A C 1
ATOM 927 O O . LEU A 1 118 ? -7.875 -6.663 -27.560 1.00 87.44 118 LEU A O 1
ATOM 931 N N . GLY A 1 119 ? -8.001 -7.112 -29.764 1.00 85.25 119 GLY A N 1
ATOM 932 C CA . GLY A 1 119 ? -8.315 -8.537 -29.638 1.00 85.25 119 GLY A CA 1
ATOM 933 C C . GLY A 1 119 ? -9.784 -8.874 -29.961 1.00 85.25 119 GLY A C 1
ATOM 934 O O . GLY A 1 119 ? -10.488 -8.040 -30.534 1.00 85.25 119 GLY A O 1
ATOM 935 N N . PRO A 1 120 ? -10.256 -10.083 -29.603 1.00 89.56 120 PRO A N 1
ATOM 936 C CA . PRO A 1 120 ? -9.536 -11.080 -28.814 1.00 89.56 120 PRO A CA 1
ATOM 937 C C . PRO A 1 120 ? -8.361 -11.685 -29.589 1.00 89.56 120 PRO A C 1
ATOM 939 O O . PRO A 1 120 ? -8.478 -12.034 -30.759 1.00 89.56 120 PRO A O 1
ATOM 942 N N . PHE A 1 121 ? -7.222 -11.805 -28.918 1.00 91.38 121 PHE A N 1
ATOM 943 C CA . PHE A 1 121 ? -6.141 -12.690 -29.323 1.00 91.38 121 PHE A CA 1
ATOM 944 C C . PHE A 1 121 ? -6.434 -14.072 -28.756 1.00 91.38 121 PHE A C 1
ATOM 946 O O . PHE A 1 121 ? -6.608 -14.204 -27.546 1.00 91.38 121 PHE A O 1
ATOM 953 N N . GLU A 1 122 ? -6.500 -15.085 -29.613 1.00 96.00 122 GLU A N 1
ATOM 954 C CA . GLU A 1 122 ? -6.716 -16.470 -29.204 1.00 96.00 122 GLU A CA 1
ATOM 955 C C . GLU A 1 122 ? -5.591 -17.355 -29.717 1.00 96.00 122 GLU A C 1
ATOM 957 O O . GLU A 1 122 ? -5.283 -17.358 -30.908 1.00 96.00 122 GLU A O 1
ATOM 962 N N . VAL A 1 123 ? -5.023 -18.158 -28.825 1.00 95.31 123 VAL A N 1
ATOM 963 C CA . VAL A 1 123 ? -3.989 -19.128 -29.173 1.00 95.31 123 VAL A CA 1
ATOM 964 C C . VAL A 1 123 ? -4.145 -20.396 -28.343 1.00 95.31 123 VAL A C 1
ATOM 966 O O . VAL A 1 123 ? -4.501 -20.349 -27.165 1.00 95.31 123 VAL A O 1
ATOM 969 N N . ASP A 1 124 ? -3.873 -21.548 -28.949 1.00 96.00 124 ASP A N 1
ATOM 970 C CA . ASP A 1 124 ? -3.806 -22.811 -28.219 1.00 96.00 124 ASP A CA 1
ATOM 971 C C . ASP A 1 124 ? -2.578 -22.844 -27.297 1.00 96.00 124 ASP A C 1
ATOM 973 O O . ASP A 1 124 ? -1.492 -22.390 -27.661 1.00 96.00 124 ASP A O 1
ATOM 977 N N . MET A 1 125 ? -2.731 -23.422 -26.102 1.00 96.31 125 MET A N 1
ATOM 978 C CA . MET A 1 125 ? -1.635 -23.643 -25.151 1.00 96.31 125 MET A CA 1
ATOM 979 C C . MET A 1 125 ? -0.713 -24.766 -25.640 1.00 96.31 125 MET A C 1
ATOM 981 O O . MET A 1 125 ? -0.696 -25.874 -25.106 1.00 96.31 125 MET A O 1
ATOM 985 N N . ASN A 1 126 ? 0.051 -24.465 -26.686 1.00 96.12 126 ASN A N 1
ATOM 986 C CA . ASN A 1 126 ? 1.038 -25.331 -27.308 1.00 96.12 126 ASN A CA 1
ATOM 987 C C . ASN A 1 126 ? 2.375 -24.582 -27.414 1.00 96.12 126 ASN A C 1
ATOM 989 O O . ASN A 1 126 ? 2.423 -23.454 -27.905 1.00 96.12 126 ASN A O 1
ATOM 993 N N . CYS A 1 127 ? 3.462 -25.214 -26.963 1.00 94.25 127 CYS A N 1
ATOM 994 C CA . CYS A 1 127 ? 4.781 -24.584 -26.906 1.00 94.25 127 CYS A CA 1
ATOM 995 C C . CYS A 1 127 ? 5.281 -24.087 -28.270 1.00 94.25 127 CYS A C 1
ATOM 997 O O . CYS A 1 127 ? 5.827 -22.988 -28.333 1.00 94.25 127 CYS A O 1
ATOM 999 N N . ASP A 1 128 ? 5.088 -24.851 -29.347 1.00 94.69 128 ASP A N 1
ATOM 1000 C CA . ASP A 1 128 ? 5.592 -24.489 -30.676 1.00 94.69 128 ASP A CA 1
ATOM 1001 C C . ASP A 1 128 ? 4.819 -23.299 -31.252 1.00 94.69 128 ASP A C 1
ATOM 1003 O O . ASP A 1 128 ? 5.419 -22.345 -31.755 1.00 94.69 128 ASP A O 1
ATOM 1007 N N . THR A 1 129 ? 3.490 -23.310 -31.105 1.00 94.62 129 THR A N 1
ATOM 1008 C CA . THR A 1 129 ? 2.623 -22.205 -31.536 1.00 94.62 129 THR A CA 1
ATOM 1009 C C . THR A 1 129 ? 2.938 -20.919 -30.773 1.00 94.62 129 THR A C 1
ATOM 1011 O O . THR A 1 129 ? 3.152 -19.875 -31.391 1.00 94.62 129 THR A O 1
ATOM 1014 N N . LEU A 1 130 ? 3.022 -20.986 -29.439 1.00 96.00 130 LEU A N 1
ATOM 1015 C CA . LEU A 1 130 ? 3.320 -19.823 -28.597 1.00 96.00 130 LEU A CA 1
ATOM 1016 C C . LEU A 1 130 ? 4.715 -19.255 -28.884 1.00 96.00 130 LEU A C 1
ATOM 1018 O O . LEU A 1 130 ? 4.875 -18.040 -28.985 1.00 96.00 130 LEU A O 1
ATOM 1022 N N . ARG A 1 131 ? 5.720 -20.122 -29.069 1.00 94.62 131 ARG A N 1
ATOM 1023 C CA . ARG A 1 131 ? 7.083 -19.698 -29.405 1.00 94.62 131 ARG A CA 1
ATOM 1024 C C . ARG A 1 131 ? 7.139 -18.986 -30.751 1.00 94.62 131 ARG A C 1
ATOM 1026 O O . ARG A 1 131 ? 7.841 -17.988 -30.863 1.00 94.62 131 ARG A O 1
ATOM 1033 N N . LYS A 1 132 ? 6.421 -19.488 -31.760 1.00 93.81 132 LYS A N 1
ATOM 1034 C CA . LYS A 1 132 ? 6.364 -18.850 -33.080 1.00 93.81 132 LYS A CA 1
ATOM 1035 C C . LYS A 1 132 ? 5.741 -17.457 -32.986 1.00 93.81 132 LYS A C 1
ATOM 1037 O O . LYS A 1 132 ? 6.367 -16.497 -33.423 1.00 93.81 132 LYS A O 1
ATOM 1042 N N . LEU A 1 133 ? 4.572 -17.342 -32.356 1.00 93.25 133 LEU A N 1
ATOM 1043 C CA . LEU A 1 133 ? 3.872 -16.063 -32.197 1.00 93.25 133 LEU A CA 1
ATOM 1044 C C . LEU A 1 133 ? 4.700 -15.045 -31.411 1.00 93.25 133 LEU A C 1
ATOM 1046 O O . LEU A 1 133 ? 4.745 -13.879 -31.777 1.00 93.25 133 LEU A O 1
ATOM 1050 N N . ALA A 1 134 ? 5.431 -15.484 -30.383 1.00 92.12 134 ALA A N 1
ATOM 1051 C CA . ALA A 1 134 ? 6.308 -14.600 -29.620 1.00 92.12 134 ALA A CA 1
ATOM 1052 C C . ALA A 1 134 ? 7.364 -13.893 -30.493 1.00 92.12 134 ALA A C 1
ATOM 1054 O O . ALA A 1 134 ? 7.800 -12.799 -30.148 1.00 92.12 134 ALA A O 1
ATOM 1055 N N . THR A 1 135 ? 7.761 -14.474 -31.630 1.00 90.94 135 THR A N 1
ATOM 1056 C CA . THR A 1 135 ? 8.771 -13.885 -32.527 1.00 90.94 135 THR A CA 1
ATOM 1057 C C . THR A 1 135 ? 8.223 -12.859 -33.524 1.00 90.94 135 THR A C 1
ATOM 1059 O O . THR A 1 135 ? 9.018 -12.217 -34.206 1.00 90.94 135 THR A O 1
ATOM 1062 N N . GLU A 1 136 ? 6.902 -12.666 -33.608 1.00 89.00 136 GLU A N 1
ATOM 1063 C CA . GLU A 1 136 ? 6.267 -11.789 -34.608 1.00 89.00 136 GLU A CA 1
ATOM 1064 C C . GLU A 1 136 ? 6.408 -10.293 -34.274 1.00 89.00 136 GLU A C 1
ATOM 1066 O O . GLU A 1 136 ? 6.436 -9.458 -35.177 1.00 89.00 136 GLU A O 1
ATOM 1071 N N . GLY A 1 137 ? 6.583 -9.952 -32.992 1.00 76.88 137 GLY A N 1
ATOM 1072 C CA . GLY A 1 137 ? 6.895 -8.595 -32.529 1.00 76.88 137 GLY A CA 1
ATOM 1073 C C . GLY A 1 137 ? 5.694 -7.654 -32.384 1.00 76.88 137 GLY A C 1
ATOM 1074 O O . GLY A 1 137 ? 5.881 -6.445 -32.265 1.00 76.88 137 GLY A O 1
ATOM 1075 N N . ASP A 1 138 ? 4.472 -8.182 -32.384 1.00 82.31 138 ASP A N 1
ATOM 1076 C CA . ASP A 1 138 ? 3.251 -7.429 -32.090 1.00 82.31 138 ASP A CA 1
ATOM 1077 C C . ASP A 1 138 ? 2.954 -7.340 -30.572 1.00 82.31 138 ASP A C 1
ATOM 1079 O O . ASP A 1 138 ? 3.679 -7.871 -29.730 1.00 82.31 138 ASP A O 1
ATOM 1083 N N . VAL A 1 139 ? 1.867 -6.659 -30.188 1.00 73.56 139 VAL A N 1
ATOM 1084 C CA . VAL A 1 139 ? 1.482 -6.494 -28.768 1.00 73.56 139 VAL A CA 1
ATOM 1085 C C . VAL A 1 139 ? 1.176 -7.840 -28.092 1.00 73.56 139 VAL A C 1
ATOM 1087 O O . VAL A 1 139 ? 1.423 -8.004 -26.896 1.00 73.56 139 VAL A O 1
ATOM 1090 N N . PHE A 1 140 ? 0.664 -8.821 -28.838 1.00 87.00 140 PHE A N 1
ATOM 1091 C CA . PHE A 1 140 ? 0.329 -10.142 -28.303 1.00 87.00 140 PHE A CA 1
ATOM 1092 C C . PHE A 1 140 ? 1.525 -11.103 -28.276 1.00 87.00 140 PHE A C 1
ATOM 1094 O O . PHE A 1 140 ? 1.488 -12.109 -27.566 1.00 87.00 140 PHE A O 1
ATOM 1101 N N . SER A 1 141 ? 2.631 -10.756 -28.933 1.00 91.44 141 SER A N 1
ATOM 1102 C CA . SER A 1 141 ? 3.893 -11.495 -28.883 1.00 91.44 141 SER A CA 1
ATOM 1103 C C . SER A 1 141 ? 4.441 -11.567 -27.458 1.00 91.44 141 SER A C 1
ATOM 1105 O O . SER A 1 141 ? 4.923 -12.617 -27.036 1.00 91.44 141 SER A O 1
ATOM 1107 N N . TYR A 1 142 ? 4.289 -10.496 -26.669 1.00 92.06 142 TYR A N 1
ATOM 1108 C CA . TYR A 1 142 ? 4.635 -10.484 -25.241 1.00 92.06 142 TYR A CA 1
ATOM 1109 C C . TYR A 1 142 ? 3.831 -11.519 -24.447 1.00 92.06 142 TYR A C 1
ATOM 1111 O O . TYR A 1 142 ? 4.375 -12.276 -23.642 1.00 92.06 142 TYR A O 1
ATOM 1119 N N . VAL A 1 143 ? 2.528 -11.589 -24.724 1.00 94.56 143 VAL A N 1
ATOM 1120 C CA . VAL A 1 143 ? 1.586 -12.508 -24.076 1.00 94.56 143 VAL A CA 1
ATOM 1121 C C . VAL A 1 143 ? 1.950 -13.955 -24.402 1.00 94.56 143 VAL A C 1
ATOM 1123 O O . VAL A 1 143 ? 2.068 -14.786 -23.497 1.00 94.56 143 VAL A O 1
ATOM 1126 N N . ALA A 1 144 ? 2.200 -14.241 -25.682 1.00 95.81 144 ALA A N 1
ATOM 1127 C CA . ALA A 1 144 ? 2.631 -15.553 -26.148 1.00 95.81 144 ALA A CA 1
ATOM 1128 C C . ALA A 1 144 ? 4.001 -15.953 -25.575 1.00 95.81 144 ALA A C 1
ATOM 1130 O O . ALA A 1 144 ? 4.175 -17.093 -25.143 1.00 95.81 144 ALA A O 1
ATOM 1131 N N . GLY A 1 145 ? 4.950 -15.014 -25.505 1.00 95.62 145 GLY A N 1
ATOM 1132 C CA . GLY A 1 145 ? 6.290 -15.237 -24.964 1.00 95.62 145 GLY A CA 1
ATOM 1133 C C . GLY A 1 145 ? 6.267 -15.665 -23.499 1.00 95.62 145 GLY A C 1
ATOM 1134 O O . GLY A 1 145 ? 6.877 -16.673 -23.140 1.00 95.62 145 GLY A O 1
ATOM 1135 N N . VAL A 1 146 ? 5.520 -14.955 -22.647 1.00 96.62 146 VAL A N 1
ATOM 1136 C CA . VAL A 1 146 ? 5.386 -15.323 -21.225 1.00 96.62 146 VAL A CA 1
ATOM 1137 C C . VAL A 1 146 ? 4.672 -16.664 -21.069 1.00 96.62 146 VAL A C 1
ATOM 1139 O O . VAL A 1 146 ? 5.144 -17.535 -20.334 1.00 96.62 146 VAL A O 1
ATOM 1142 N N . ALA A 1 147 ? 3.575 -16.874 -21.799 1.00 97.25 147 ALA A N 1
ATOM 1143 C CA . ALA A 1 147 ? 2.839 -18.134 -21.758 1.00 97.25 147 ALA A CA 1
ATOM 1144 C C . ALA A 1 147 ? 3.696 -19.330 -22.203 1.00 97.25 147 ALA A C 1
ATOM 1146 O O . ALA A 1 147 ? 3.633 -20.386 -21.577 1.00 97.25 147 ALA A O 1
ATOM 1147 N N . TYR A 1 148 ? 4.549 -19.163 -23.220 1.00 97.38 148 TYR A N 1
ATOM 1148 C CA . TYR A 1 148 ? 5.526 -20.170 -23.644 1.00 97.38 148 TYR A CA 1
ATOM 1149 C C . TYR A 1 148 ? 6.515 -20.517 -22.521 1.00 97.38 148 TYR A C 1
ATOM 1151 O O . TYR A 1 148 ? 6.752 -21.696 -22.230 1.00 97.38 148 TYR A O 1
ATOM 1159 N N . GLN A 1 149 ? 7.086 -19.507 -21.858 1.00 97.25 149 GLN A N 1
ATOM 1160 C CA . GLN A 1 149 ? 8.052 -19.740 -20.782 1.00 97.25 149 GLN A CA 1
ATOM 1161 C C . GLN A 1 149 ? 7.421 -20.481 -19.599 1.00 97.25 149 GLN A C 1
ATOM 1163 O O . GLN A 1 149 ? 8.057 -21.384 -19.053 1.00 97.25 149 GLN A O 1
ATOM 1168 N N . ILE A 1 150 ? 6.172 -20.160 -19.250 1.00 97.38 150 ILE A N 1
ATOM 1169 C CA . ILE A 1 150 ? 5.427 -20.847 -18.188 1.00 97.38 150 ILE A CA 1
ATOM 1170 C C . ILE A 1 150 ? 5.058 -22.270 -18.609 1.00 97.38 150 ILE A C 1
ATOM 1172 O O . ILE A 1 150 ? 5.368 -23.210 -17.882 1.00 97.38 150 ILE A O 1
ATOM 1176 N N . LEU A 1 151 ? 4.457 -22.455 -19.789 1.00 96.56 151 LEU A N 1
ATOM 1177 C CA . LEU A 1 151 ? 4.010 -23.767 -20.270 1.00 96.56 151 LEU A CA 1
ATOM 1178 C C . LEU A 1 151 ? 5.170 -24.765 -20.419 1.00 96.56 151 LEU A C 1
ATOM 1180 O O . LEU A 1 151 ? 5.013 -25.950 -20.143 1.00 96.56 151 LEU A O 1
ATOM 1184 N N . SER A 1 152 ? 6.356 -24.291 -20.808 1.00 95.75 152 SER A N 1
ATOM 1185 C CA . SER A 1 152 ? 7.553 -25.137 -20.930 1.00 95.75 152 SER A CA 1
ATOM 1186 C C . SER A 1 152 ? 8.110 -25.644 -19.590 1.00 95.75 152 SER A C 1
ATOM 1188 O O . SER A 1 152 ? 8.925 -26.566 -19.589 1.00 95.75 152 SER A O 1
ATOM 1190 N N . ARG A 1 153 ? 7.688 -25.071 -18.453 1.00 96.00 153 ARG A N 1
ATOM 1191 C CA . ARG A 1 153 ? 8.211 -25.390 -17.106 1.00 96.00 153 ARG A CA 1
ATOM 1192 C C . ARG A 1 153 ? 7.146 -25.847 -16.116 1.00 96.00 153 ARG A C 1
ATOM 1194 O O . ARG A 1 153 ? 7.470 -26.526 -15.145 1.00 96.00 153 ARG A O 1
ATOM 1201 N N . HIS A 1 154 ? 5.886 -25.509 -16.362 1.00 93.69 154 HIS A N 1
ATOM 1202 C CA . HIS A 1 154 ? 4.763 -25.806 -15.486 1.00 93.69 154 HIS A CA 1
ATOM 1203 C C . HIS A 1 154 ? 3.648 -26.523 -16.243 1.00 93.69 154 HIS A C 1
ATOM 1205 O O . HIS A 1 154 ? 3.351 -26.228 -17.398 1.00 93.69 154 HIS A O 1
ATOM 1211 N N . LYS A 1 155 ? 2.976 -27.449 -15.553 1.00 92.88 155 LYS A N 1
ATOM 1212 C CA . LYS A 1 155 ? 1.772 -28.107 -16.068 1.00 92.88 155 LYS A CA 1
ATOM 1213 C C . LYS A 1 155 ? 0.566 -27.204 -15.833 1.00 92.88 155 LYS A C 1
ATOM 1215 O O . LYS A 1 155 ? -0.046 -27.261 -14.770 1.00 92.88 155 LYS A O 1
ATOM 1220 N N . VAL A 1 156 ? 0.246 -26.376 -16.821 1.00 94.69 156 VAL A N 1
ATOM 1221 C CA . VAL A 1 156 ? -0.880 -25.433 -16.783 1.00 94.69 156 VAL A CA 1
ATOM 1222 C C . VAL A 1 156 ? -1.789 -25.618 -17.996 1.00 94.69 156 VAL A C 1
ATOM 1224 O O . VAL A 1 156 ? -1.347 -26.074 -19.049 1.00 94.69 156 VAL A O 1
ATOM 1227 N N . GLY A 1 157 ? -3.065 -25.273 -17.835 1.00 93.81 157 GLY A N 1
ATO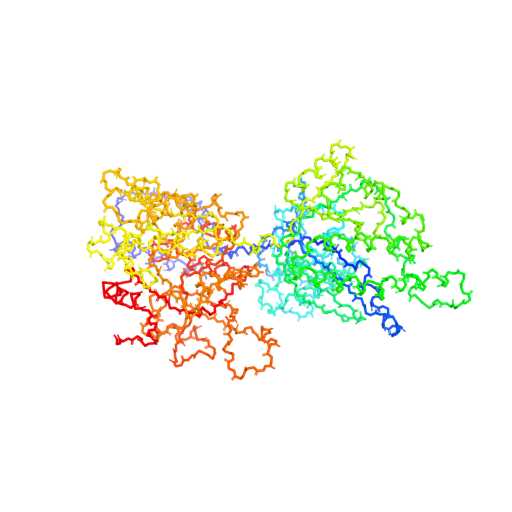M 1228 C CA . GLY A 1 157 ? -3.989 -25.081 -18.951 1.00 93.81 157 GLY A CA 1
ATOM 1229 C C . GLY A 1 157 ? -3.888 -23.658 -19.506 1.00 93.81 157 GLY A C 1
ATOM 1230 O O . GLY A 1 157 ? -2.883 -22.974 -19.346 1.00 93.81 157 GLY A O 1
ATOM 1231 N N . GLY A 1 158 ? -4.955 -23.190 -20.140 1.00 95.12 158 GLY A N 1
ATOM 1232 C CA . GLY A 1 158 ? -5.073 -21.831 -20.659 1.00 95.12 158 GLY A CA 1
ATOM 1233 C C . GLY A 1 158 ? -5.687 -20.819 -19.690 1.00 95.12 158 GLY A C 1
ATOM 1234 O O . GLY A 1 158 ? -6.035 -21.137 -18.550 1.00 95.12 158 GLY A O 1
ATOM 1235 N N . LEU A 1 159 ? -5.844 -19.585 -20.162 1.00 96.69 159 LEU A N 1
ATOM 1236 C CA . LEU A 1 159 ? -6.443 -18.473 -19.425 1.00 96.69 159 LEU A CA 1
ATOM 1237 C C . LEU A 1 159 ? -7.315 -17.629 -20.353 1.00 96.69 159 LEU A C 1
ATOM 1239 O O . LEU A 1 159 ? -7.022 -17.501 -21.537 1.00 96.69 159 LEU A O 1
ATOM 1243 N N . ILE A 1 160 ? -8.336 -16.992 -19.795 1.00 97.00 160 ILE A N 1
ATOM 1244 C CA . ILE A 1 160 ? -8.999 -15.831 -20.388 1.00 97.00 160 ILE A CA 1
ATOM 1245 C C . ILE A 1 160 ? -8.548 -14.615 -19.584 1.00 97.00 160 ILE A C 1
ATOM 1247 O O . ILE A 1 160 ? -8.791 -14.569 -18.380 1.00 97.00 160 ILE A O 1
ATOM 1251 N N . ILE A 1 161 ? -7.901 -13.652 -20.235 1.00 96.00 161 ILE A N 1
ATOM 1252 C CA . ILE A 1 161 ? -7.439 -12.388 -19.658 1.00 96.00 161 ILE A CA 1
ATOM 1253 C C . ILE A 1 161 ? -8.180 -11.250 -20.366 1.00 96.00 161 ILE A C 1
ATOM 1255 O O . ILE A 1 161 ? -7.922 -10.950 -21.529 1.00 96.00 161 ILE A O 1
ATOM 1259 N N . ASP A 1 162 ? -9.106 -10.603 -19.668 1.00 94.75 162 ASP A N 1
ATOM 1260 C CA . ASP A 1 162 ? -9.805 -9.410 -20.152 1.00 94.75 162 ASP A CA 1
ATOM 1261 C C . ASP A 1 162 ? -9.244 -8.187 -19.431 1.00 94.75 162 ASP A C 1
ATOM 1263 O O . ASP A 1 162 ? -9.670 -7.861 -18.322 1.00 94.75 162 ASP A O 1
ATOM 1267 N N . ASN A 1 163 ? -8.250 -7.531 -20.034 1.00 93.12 163 ASN A N 1
ATOM 1268 C CA . ASN A 1 163 ? -7.792 -6.219 -19.597 1.00 93.12 163 ASN A CA 1
ATOM 1269 C C . ASN A 1 163 ? -8.849 -5.174 -19.988 1.00 93.12 163 ASN A C 1
ATOM 1271 O O . ASN A 1 163 ? -8.824 -4.607 -21.078 1.00 93.12 163 ASN A O 1
ATOM 1275 N N . TYR A 1 164 ? -9.810 -4.982 -19.085 1.00 88.44 164 TYR A N 1
ATOM 1276 C CA . TYR A 1 164 ? -11.028 -4.201 -19.306 1.00 88.44 164 TYR A CA 1
ATOM 1277 C C . TYR A 1 164 ? -10.840 -2.695 -19.094 1.00 88.44 164 TYR A C 1
ATOM 1279 O O . TYR A 1 164 ? -11.699 -1.912 -19.493 1.00 88.44 164 TYR A O 1
ATOM 1287 N N . HIS A 1 165 ? -9.752 -2.283 -18.441 1.00 87.38 165 HIS A N 1
ATOM 1288 C CA . HIS A 1 165 ? -9.446 -0.880 -18.196 1.00 87.38 165 HIS A CA 1
ATOM 1289 C C . HIS A 1 165 ? -7.932 -0.667 -18.115 1.00 87.38 165 HIS A C 1
ATOM 1291 O O . HIS A 1 165 ? -7.221 -1.461 -17.497 1.00 87.38 165 HIS A O 1
ATOM 1297 N N . THR A 1 166 ? -7.445 0.415 -18.717 1.00 87.75 166 THR A N 1
ATOM 1298 C CA . THR A 1 166 ? -6.031 0.795 -18.695 1.00 87.75 166 THR A CA 1
ATOM 1299 C C . THR A 1 166 ? -5.922 2.285 -18.443 1.00 87.75 166 THR A C 1
ATOM 1301 O O . THR A 1 166 ? -6.441 3.090 -19.210 1.00 87.75 166 THR A O 1
ATOM 1304 N N . THR A 1 167 ? -5.226 2.657 -17.374 1.00 83.12 167 THR A N 1
ATOM 1305 C CA . THR A 1 167 ? -4.894 4.058 -17.070 1.00 83.12 167 THR A CA 1
ATOM 1306 C C . THR A 1 167 ? -3.474 4.412 -17.499 1.00 83.12 167 THR A C 1
ATOM 1308 O O . THR A 1 167 ? -3.122 5.588 -17.561 1.00 83.12 167 THR A O 1
ATOM 1311 N N . LEU A 1 168 ? -2.649 3.404 -17.802 1.00 81.19 168 LEU A N 1
ATOM 1312 C CA . LEU A 1 168 ? -1.260 3.582 -18.202 1.00 81.19 168 LEU A CA 1
ATOM 1313 C C . LEU A 1 168 ? -1.168 4.195 -19.610 1.00 81.19 168 LEU A C 1
ATOM 1315 O O . LEU A 1 168 ? -1.649 3.582 -20.565 1.00 81.19 168 LEU A O 1
ATOM 1319 N N . PRO A 1 169 ? -0.534 5.366 -19.786 1.00 72.75 169 PRO A N 1
ATOM 1320 C CA . PRO A 1 169 ? -0.380 5.944 -21.109 1.00 72.75 169 PRO A CA 1
ATOM 1321 C C . PRO A 1 169 ? 0.622 5.157 -21.960 1.00 72.75 169 PRO A C 1
ATOM 1323 O O . PRO A 1 169 ? 1.686 4.743 -21.493 1.00 72.75 169 PRO A O 1
ATOM 1326 N N . LEU A 1 170 ? 0.276 4.965 -23.233 1.00 66.50 170 LEU A N 1
ATOM 1327 C CA . LEU A 1 170 ? 1.117 4.267 -24.204 1.00 66.50 170 LEU A CA 1
ATOM 1328 C C . LEU A 1 170 ? 2.393 5.069 -24.523 1.00 66.50 170 LEU A C 1
ATOM 1330 O O . LEU A 1 170 ? 2.328 6.276 -24.723 1.00 66.50 170 LEU A O 1
ATOM 1334 N N . GLN A 1 171 ? 3.533 4.372 -24.630 1.00 59.09 171 GLN A N 1
ATOM 1335 C CA . GLN A 1 171 ? 4.815 4.874 -25.171 1.00 59.09 171 GLN A CA 1
ATOM 1336 C C . GLN A 1 171 ? 5.511 6.026 -24.407 1.00 59.09 171 GLN A C 1
ATOM 1338 O O . GLN A 1 171 ? 6.389 6.680 -24.959 1.00 59.09 171 GLN A O 1
ATOM 1343 N N . LYS A 1 172 ? 5.223 6.229 -23.114 1.00 60.53 172 LYS A N 1
ATOM 1344 C CA . LYS A 1 172 ? 5.786 7.344 -22.311 1.00 60.53 172 LYS A CA 1
ATOM 1345 C C . LYS A 1 172 ? 6.933 6.974 -21.361 1.00 60.53 172 LYS A C 1
ATOM 1347 O O . LYS A 1 172 ? 7.059 7.538 -20.282 1.00 60.53 172 LYS A O 1
ATOM 1352 N N . GLY A 1 173 ? 7.721 5.946 -21.684 1.00 59.44 173 GLY A N 1
ATOM 1353 C CA . GLY A 1 173 ? 8.791 5.475 -20.786 1.00 59.44 173 GLY A CA 1
ATOM 1354 C C . GLY A 1 173 ? 8.300 4.817 -19.483 1.00 59.44 173 GLY A C 1
ATOM 1355 O O . GLY A 1 173 ? 9.108 4.578 -18.587 1.00 59.44 173 GLY A O 1
ATOM 1356 N N . LEU A 1 174 ? 7.002 4.487 -19.399 1.00 67.75 174 LEU A N 1
ATOM 1357 C CA . LEU A 1 174 ? 6.363 3.837 -18.245 1.00 67.75 174 LEU A CA 1
ATOM 1358 C C . LEU A 1 174 ? 6.246 2.302 -18.361 1.00 67.75 174 LEU A C 1
ATOM 1360 O O . LEU A 1 174 ? 5.544 1.671 -17.576 1.00 67.75 174 LEU A O 1
ATOM 1364 N N . SER A 1 175 ? 6.943 1.699 -19.330 1.00 75.56 175 SER A N 1
ATOM 1365 C CA . SER A 1 175 ? 7.086 0.241 -19.520 1.00 75.56 175 SER A CA 1
ATOM 1366 C C . SER A 1 175 ? 5.788 -0.544 -19.721 1.00 75.56 175 SER A C 1
ATOM 1368 O O . SER A 1 175 ? 5.534 -1.552 -19.064 1.00 75.56 175 SER A O 1
ATOM 1370 N N . SER A 1 176 ? 4.966 -0.115 -20.681 1.00 79.88 176 SER A N 1
ATOM 1371 C CA . SER A 1 176 ? 3.698 -0.779 -20.999 1.00 79.88 176 SER A CA 1
ATOM 1372 C C . SER A 1 176 ? 3.859 -2.259 -21.402 1.00 79.88 176 SER A C 1
ATOM 1374 O O . SER A 1 176 ? 3.010 -3.063 -21.027 1.00 79.88 176 SER A O 1
ATOM 1376 N N . SER A 1 177 ? 4.935 -2.647 -22.108 1.00 86.44 177 SER A N 1
ATOM 1377 C CA . SER A 1 177 ? 5.199 -4.054 -22.475 1.00 86.44 177 SER A CA 1
ATOM 1378 C C . SER A 1 177 ? 5.475 -4.923 -21.247 1.00 86.44 177 SER A C 1
ATOM 1380 O O . SER A 1 177 ? 4.850 -5.968 -21.076 1.00 86.44 177 SER A O 1
ATOM 1382 N N . ALA A 1 178 ? 6.331 -4.455 -20.338 1.00 89.25 178 ALA A N 1
ATOM 1383 C CA . ALA A 1 178 ? 6.660 -5.176 -19.115 1.00 89.25 178 ALA A CA 1
ATOM 1384 C C . ALA A 1 178 ? 5.440 -5.346 -18.196 1.00 89.25 178 ALA A C 1
ATOM 1386 O O . ALA A 1 178 ? 5.259 -6.419 -17.620 1.00 89.25 178 ALA A O 1
ATOM 1387 N N . ALA A 1 179 ? 4.558 -4.341 -18.109 1.00 91.25 179 ALA A N 1
ATOM 1388 C CA . ALA A 1 179 ? 3.296 -4.460 -17.377 1.00 91.25 179 ALA A CA 1
ATOM 1389 C C . ALA A 1 179 ? 2.394 -5.570 -17.957 1.00 91.25 179 ALA A C 1
ATOM 1391 O O . ALA A 1 179 ? 1.801 -6.338 -17.198 1.00 91.25 179 ALA A O 1
ATOM 1392 N N . VAL A 1 180 ? 2.334 -5.716 -19.288 1.00 92.75 180 VAL A N 1
ATOM 1393 C CA . VAL A 1 180 ? 1.625 -6.830 -19.946 1.00 92.75 180 VAL A CA 1
ATOM 1394 C C . VAL A 1 180 ? 2.283 -8.171 -19.612 1.00 92.75 180 VAL A C 1
ATOM 1396 O O . VAL A 1 180 ? 1.588 -9.108 -19.219 1.00 92.75 180 VAL A O 1
ATOM 1399 N N . CYS A 1 181 ? 3.612 -8.270 -19.707 1.00 94.62 181 CYS A N 1
ATOM 1400 C CA . CYS A 1 181 ? 4.341 -9.496 -19.380 1.00 94.62 181 CYS A CA 1
ATOM 1401 C C . CYS A 1 181 ? 4.091 -9.945 -17.929 1.00 94.62 181 CYS A C 1
ATOM 1403 O O . CYS A 1 181 ? 3.772 -11.110 -17.674 1.00 94.62 181 CYS A O 1
ATOM 1405 N N . VAL A 1 182 ? 4.177 -9.010 -16.977 1.00 95.31 182 VAL A N 1
ATOM 1406 C CA . VAL A 1 182 ? 3.906 -9.253 -15.553 1.00 95.31 182 VAL A CA 1
ATOM 1407 C C . VAL A 1 182 ? 2.445 -9.634 -15.325 1.00 95.31 182 VAL A C 1
ATOM 1409 O O . VAL A 1 182 ? 2.180 -10.548 -14.548 1.00 95.31 182 VAL A O 1
ATOM 1412 N N . LEU A 1 183 ? 1.491 -8.996 -16.015 1.00 95.44 183 LEU A N 1
ATOM 1413 C CA . LEU A 1 183 ? 0.072 -9.348 -15.916 1.00 95.44 183 LEU A CA 1
ATOM 1414 C C . LEU A 1 183 ? -0.170 -10.811 -16.287 1.00 95.44 183 LEU A C 1
ATOM 1416 O O . LEU A 1 183 ? -0.860 -11.518 -15.554 1.00 95.44 183 LEU A O 1
ATOM 1420 N N . VAL A 1 184 ? 0.420 -11.278 -17.387 1.00 96.50 184 VAL A N 1
ATOM 1421 C CA . VAL A 1 184 ? 0.281 -12.670 -17.832 1.00 96.50 184 VAL A CA 1
ATOM 1422 C C . VAL A 1 184 ? 0.945 -13.625 -16.837 1.00 96.50 184 VAL A C 1
ATOM 1424 O O . VAL A 1 184 ? 0.323 -14.610 -16.437 1.00 96.50 184 VAL A O 1
ATOM 1427 N N . ALA A 1 185 ? 2.162 -13.321 -16.375 1.00 96.88 185 ALA A N 1
ATOM 1428 C CA . ALA A 1 185 ? 2.863 -14.153 -15.395 1.00 96.88 185 ALA A CA 1
ATOM 1429 C C . ALA A 1 185 ? 2.078 -14.277 -14.077 1.00 96.88 185 ALA A C 1
ATOM 1431 O O . ALA A 1 185 ? 1.855 -15.382 -13.579 1.00 96.88 185 ALA A O 1
ATOM 1432 N N . ARG A 1 186 ? 1.576 -13.150 -13.562 1.00 94.94 186 ARG A N 1
ATOM 1433 C CA . ARG A 1 186 ? 0.735 -13.081 -12.361 1.00 94.94 186 ARG A CA 1
ATOM 1434 C C . ARG A 1 186 ? -0.584 -13.822 -12.528 1.00 94.94 186 ARG A C 1
ATOM 1436 O O . ARG A 1 186 ? -1.015 -14.516 -11.611 1.00 94.94 186 ARG A O 1
ATOM 1443 N N . ALA A 1 187 ? -1.218 -13.704 -13.693 1.00 95.31 187 ALA A N 1
ATOM 1444 C CA . ALA A 1 187 ? -2.452 -14.411 -14.011 1.00 95.31 187 ALA A CA 1
ATOM 1445 C C . ALA A 1 187 ? -2.268 -15.931 -13.916 1.00 95.31 187 ALA A C 1
ATOM 1447 O O . ALA A 1 187 ? -3.047 -16.599 -13.235 1.00 95.31 187 ALA A O 1
ATOM 1448 N N . PHE A 1 188 ? -1.202 -16.473 -14.510 1.00 96.50 188 PHE A N 1
ATOM 1449 C CA . PHE A 1 188 ? -0.867 -17.890 -14.370 1.00 96.50 188 PHE A CA 1
ATOM 1450 C C . PHE A 1 188 ? -0.530 -18.264 -12.927 1.00 96.50 188 PHE A C 1
ATOM 1452 O O . PHE A 1 188 ? -1.060 -19.258 -12.430 1.00 96.50 188 PHE A O 1
ATOM 1459 N N . ASN A 1 189 ? 0.297 -17.462 -12.248 1.00 92.88 189 ASN A N 1
ATOM 1460 C CA . ASN A 1 189 ? 0.696 -17.721 -10.866 1.00 92.88 189 ASN A CA 1
ATOM 1461 C C . ASN A 1 189 ? -0.520 -17.857 -9.942 1.00 92.88 189 ASN A C 1
ATOM 1463 O O . ASN A 1 189 ? -0.620 -18.821 -9.189 1.00 92.88 189 ASN A O 1
ATOM 1467 N N . LYS A 1 190 ? -1.468 -16.920 -10.043 1.00 84.94 190 LYS A N 1
ATOM 1468 C CA . LYS A 1 190 ? -2.654 -16.869 -9.184 1.00 84.94 190 LYS A CA 1
ATOM 1469 C C . LYS A 1 190 ? -3.707 -17.917 -9.546 1.00 84.94 190 LYS A C 1
ATOM 1471 O O . LYS A 1 190 ? -4.276 -18.519 -8.644 1.00 84.94 190 LYS A O 1
ATOM 1476 N N . VAL A 1 191 ? -3.974 -18.154 -10.833 1.00 87.88 191 VAL A N 1
ATOM 1477 C CA . VAL A 1 191 ? -5.015 -19.112 -11.258 1.00 87.88 191 VAL A CA 1
ATOM 1478 C C . VAL A 1 191 ? -4.589 -20.564 -11.048 1.00 87.88 191 VAL A C 1
ATOM 1480 O O . VAL A 1 191 ? -5.417 -21.388 -10.668 1.00 87.88 191 VAL A O 1
ATOM 1483 N N . TYR A 1 192 ? -3.315 -20.882 -11.288 1.00 87.81 192 TYR A N 1
ATOM 1484 C CA . TYR A 1 192 ? -2.781 -22.242 -11.155 1.00 87.81 192 TYR A CA 1
ATOM 1485 C C . TYR A 1 192 ? -2.010 -22.474 -9.851 1.00 87.81 192 TYR A C 1
ATOM 1487 O O . TYR A 1 192 ? -1.439 -23.547 -9.678 1.00 87.81 192 TYR A O 1
ATOM 1495 N N . ASP A 1 193 ? -1.996 -21.486 -8.950 1.00 80.94 193 ASP A N 1
ATOM 1496 C CA . ASP A 1 193 ? -1.322 -21.539 -7.649 1.00 80.94 193 ASP A CA 1
ATOM 149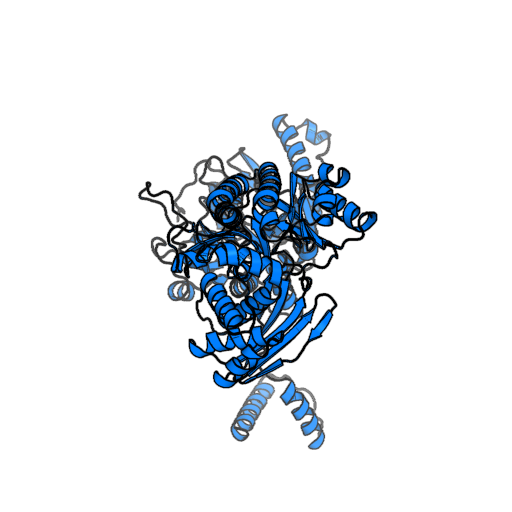7 C C . ASP A 1 193 ? 0.135 -22.028 -7.752 1.00 80.94 193 ASP A C 1
ATOM 1499 O O . ASP A 1 193 ? 0.576 -22.927 -7.037 1.00 80.94 193 ASP A O 1
ATOM 1503 N N . LEU A 1 194 ? 0.899 -21.436 -8.678 1.00 83.69 194 LEU A N 1
ATOM 1504 C CA . LEU A 1 194 ? 2.262 -21.879 -9.009 1.00 83.69 194 LEU A CA 1
ATOM 1505 C C . LEU A 1 194 ? 3.279 -21.638 -7.880 1.00 83.69 194 LEU A C 1
ATOM 1507 O O . LEU A 1 194 ? 4.425 -22.073 -7.995 1.00 83.69 194 LEU A O 1
ATOM 1511 N N . LYS A 1 195 ? 2.872 -20.952 -6.802 1.00 83.50 195 LYS A N 1
ATOM 1512 C CA . LYS A 1 195 ? 3.714 -20.562 -5.658 1.00 83.50 195 LYS A CA 1
ATOM 1513 C C . LYS A 1 195 ? 4.948 -19.747 -6.062 1.00 83.50 195 LYS A C 1
ATOM 1515 O O . LYS A 1 195 ? 5.969 -19.798 -5.377 1.00 83.50 195 LYS A O 1
ATOM 1520 N N . LEU A 1 196 ? 4.869 -18.990 -7.160 1.00 83.69 196 LEU A N 1
ATOM 1521 C CA . LEU A 1 196 ? 5.953 -18.095 -7.559 1.00 83.69 196 LEU A CA 1
ATOM 1522 C C . LEU A 1 196 ? 6.003 -16.899 -6.606 1.00 83.69 196 LEU A C 1
ATOM 1524 O O . LEU A 1 196 ? 4.964 -16.329 -6.260 1.00 83.69 196 LEU A O 1
ATOM 1528 N N . THR A 1 197 ? 7.217 -16.508 -6.214 1.00 85.94 197 THR A N 1
ATOM 1529 C CA . THR A 1 197 ? 7.455 -15.218 -5.555 1.00 85.94 197 THR A CA 1
ATOM 1530 C C . THR A 1 197 ? 7.275 -14.075 -6.559 1.00 85.94 197 THR A C 1
ATOM 1532 O O . THR A 1 197 ? 7.171 -14.309 -7.765 1.00 85.94 197 THR A O 1
ATOM 1535 N N . ILE A 1 198 ? 7.279 -12.826 -6.084 1.00 86.44 198 ILE A N 1
ATOM 1536 C CA . ILE A 1 198 ? 7.221 -11.645 -6.961 1.00 86.44 198 ILE A CA 1
ATOM 1537 C C . ILE A 1 198 ? 8.415 -11.630 -7.929 1.00 86.44 198 ILE A C 1
ATOM 1539 O O . ILE A 1 198 ? 8.247 -11.362 -9.116 1.00 86.44 198 ILE A O 1
ATOM 1543 N N . GLU A 1 199 ? 9.609 -11.988 -7.455 1.00 87.88 199 GLU A N 1
ATOM 1544 C CA . GLU A 1 199 ? 10.795 -12.160 -8.299 1.00 87.88 199 GLU A CA 1
ATOM 1545 C C . GLU A 1 199 ? 10.601 -13.277 -9.332 1.00 87.88 199 GLU A C 1
ATOM 1547 O O . GLU A 1 199 ? 11.014 -13.125 -10.476 1.00 87.88 199 GLU A O 1
ATOM 1552 N N . GLY A 1 200 ? 9.917 -14.366 -8.970 1.00 90.56 200 GLY A N 1
ATOM 1553 C CA . GLY A 1 200 ? 9.557 -15.420 -9.918 1.00 90.56 200 GLY A CA 1
ATOM 1554 C C . GLY A 1 200 ? 8.617 -14.928 -11.024 1.00 90.56 200 GLY A C 1
ATOM 1555 O O . GLY A 1 200 ? 8.828 -15.247 -12.193 1.00 90.56 200 GLY A O 1
ATOM 1556 N N . GLU A 1 201 ? 7.607 -14.115 -10.688 1.00 93.62 201 GLU A N 1
ATOM 1557 C CA . GLU A 1 201 ? 6.750 -13.457 -11.690 1.00 93.62 201 GLU A CA 1
ATOM 1558 C C . GLU A 1 201 ? 7.574 -12.549 -12.616 1.00 93.62 201 GLU A C 1
ATOM 1560 O O . GLU A 1 201 ? 7.404 -12.587 -13.837 1.00 93.62 201 GLU A O 1
ATOM 1565 N N . MET A 1 202 ? 8.491 -11.767 -12.038 1.00 92.06 202 MET A N 1
ATOM 1566 C CA . MET A 1 202 ? 9.400 -10.871 -12.757 1.00 92.06 202 MET A CA 1
ATOM 1567 C C . MET A 1 202 ? 10.317 -11.635 -13.722 1.00 92.06 202 MET A C 1
ATOM 1569 O O . MET A 1 202 ? 10.489 -11.215 -14.866 1.00 92.06 202 MET A O 1
ATOM 1573 N N . ASP A 1 203 ? 10.866 -12.771 -13.295 1.00 91.44 203 ASP A N 1
ATOM 1574 C CA . ASP A 1 203 ? 11.748 -13.605 -14.113 1.00 91.44 203 ASP A CA 1
ATOM 1575 C C . ASP A 1 203 ? 11.006 -14.207 -15.309 1.00 91.44 203 ASP A C 1
ATOM 1577 O O . ASP A 1 203 ? 11.493 -14.127 -16.438 1.00 91.44 203 ASP A O 1
ATOM 1581 N N . TYR A 1 204 ? 9.793 -14.733 -15.106 1.00 95.38 204 TYR A N 1
ATOM 1582 C CA . TYR A 1 204 ? 8.966 -15.230 -16.210 1.00 95.38 204 TYR A CA 1
ATOM 1583 C C . TYR A 1 204 ? 8.547 -14.124 -17.177 1.00 95.38 204 TYR A C 1
ATOM 1585 O O . TYR A 1 204 ? 8.576 -14.336 -18.393 1.00 95.38 204 TYR A O 1
ATOM 1593 N N . ALA A 1 205 ? 8.194 -12.948 -16.656 1.00 94.56 205 ALA A N 1
ATOM 1594 C CA . ALA A 1 205 ? 7.895 -11.780 -17.472 1.00 94.56 205 ALA A CA 1
ATOM 1595 C C . ALA A 1 205 ? 9.107 -11.384 -18.333 1.00 94.56 205 ALA A C 1
ATOM 1597 O O . ALA A 1 205 ? 8.972 -11.221 -19.546 1.00 94.56 205 ALA A O 1
ATOM 1598 N N . PHE A 1 206 ? 10.299 -11.312 -17.733 1.00 92.44 206 PHE A N 1
ATOM 1599 C CA . PHE A 1 206 ? 11.538 -10.953 -18.421 1.00 92.44 206 PHE A CA 1
ATOM 1600 C C . PHE A 1 206 ? 11.929 -11.990 -19.480 1.00 92.44 206 PHE A C 1
ATOM 1602 O O . PHE A 1 206 ? 12.215 -11.642 -20.624 1.00 92.44 206 PHE A O 1
ATOM 1609 N N . MET A 1 207 ? 11.893 -13.280 -19.140 1.00 92.44 207 MET A N 1
ATOM 1610 C CA . MET A 1 207 ? 12.180 -14.367 -20.082 1.00 92.44 207 MET A CA 1
ATOM 1611 C C . MET A 1 207 ? 11.182 -14.397 -21.245 1.00 92.44 207 MET A C 1
ATOM 1613 O O . MET A 1 207 ? 11.562 -14.676 -22.386 1.00 92.44 207 MET A O 1
ATOM 1617 N N . GLY A 1 208 ? 9.906 -14.119 -20.966 1.00 93.44 208 GLY A N 1
ATOM 1618 C CA . GLY A 1 208 ? 8.866 -14.035 -21.984 1.00 93.44 208 GLY A CA 1
ATOM 1619 C C . GLY A 1 208 ? 9.111 -12.878 -22.943 1.00 93.44 208 GLY A C 1
ATOM 1620 O O . GLY A 1 208 ? 9.129 -13.085 -24.153 1.00 93.44 208 GLY A O 1
ATOM 1621 N N . GLU A 1 209 ? 9.413 -11.693 -22.415 1.00 91.38 209 GLU A N 1
ATOM 1622 C CA . GLU A 1 209 ? 9.747 -10.516 -23.222 1.00 91.38 209 GLU A CA 1
ATOM 1623 C C . GLU A 1 209 ? 11.005 -10.738 -24.071 1.00 91.38 209 GLU A C 1
ATOM 1625 O O . GLU A 1 209 ? 11.002 -10.436 -25.262 1.00 91.38 209 GLU A O 1
ATOM 1630 N N . ARG A 1 210 ? 12.037 -11.385 -23.515 1.00 89.69 210 ARG A N 1
ATOM 1631 C CA . ARG A 1 210 ? 13.264 -11.797 -24.226 1.00 89.69 210 ARG A CA 1
ATOM 1632 C C . ARG A 1 210 ? 13.049 -12.852 -25.314 1.00 89.69 210 ARG A C 1
ATOM 1634 O O . ARG A 1 210 ? 13.962 -13.099 -26.098 1.00 89.69 210 ARG A O 1
ATOM 1641 N N . THR A 1 211 ? 11.886 -13.503 -25.342 1.00 90.31 211 THR A N 1
ATOM 1642 C CA . THR A 1 211 ? 11.501 -14.418 -26.431 1.00 90.31 211 THR A CA 1
ATOM 1643 C C . THR A 1 211 ? 11.000 -13.642 -27.655 1.00 90.31 211 THR A C 1
ATOM 1645 O O . THR A 1 211 ? 10.988 -14.180 -28.760 1.00 90.31 211 THR A O 1
ATOM 1648 N N . THR A 1 212 ? 10.625 -12.375 -27.469 1.00 88.44 212 THR A N 1
ATOM 1649 C CA . THR A 1 212 ? 10.220 -11.466 -28.544 1.00 88.44 212 THR A CA 1
ATOM 1650 C C . THR A 1 212 ? 11.424 -10.733 -29.151 1.00 88.44 212 THR A C 1
ATOM 1652 O O . THR A 1 212 ? 12.508 -10.749 -28.565 1.00 88.44 212 THR A O 1
ATOM 1655 N N . PRO A 1 213 ? 11.265 -10.033 -30.293 1.00 82.94 213 PRO A N 1
ATOM 1656 C CA . PRO A 1 213 ? 12.307 -9.155 -30.836 1.00 82.94 213 PRO A CA 1
ATOM 1657 C C . PRO A 1 213 ? 12.692 -7.971 -29.925 1.00 82.94 213 PRO A C 1
ATOM 1659 O O . PRO A 1 213 ? 13.650 -7.257 -30.226 1.00 82.94 213 PRO A O 1
ATOM 1662 N N . SER A 1 214 ? 11.956 -7.736 -28.832 1.00 77.19 214 SER A N 1
ATOM 1663 C CA . SER A 1 214 ? 12.235 -6.669 -27.871 1.00 77.19 214 SER A CA 1
ATOM 1664 C C . SER A 1 214 ? 13.595 -6.846 -27.188 1.00 77.19 214 SER A C 1
ATOM 1666 O O . SER A 1 214 ? 13.944 -7.926 -26.710 1.00 77.19 214 SER A O 1
ATOM 1668 N N . GLN A 1 215 ? 14.351 -5.751 -27.086 1.00 67.75 215 GLN A N 1
ATOM 1669 C CA . GLN A 1 215 ? 15.615 -5.689 -26.345 1.00 67.75 215 GLN A CA 1
ATOM 1670 C C . GLN A 1 215 ? 15.483 -4.922 -25.021 1.00 67.75 215 GLN A C 1
ATOM 1672 O O . GLN A 1 215 ? 16.463 -4.354 -24.542 1.00 67.75 215 GLN A O 1
ATOM 1677 N N . CYS A 1 216 ? 14.284 -4.887 -24.430 1.00 69.88 216 CYS A N 1
ATOM 1678 C CA . CYS A 1 216 ? 14.077 -4.258 -23.127 1.00 69.88 216 CYS A CA 1
ATOM 1679 C C . CYS A 1 216 ? 14.985 -4.877 -22.056 1.00 69.88 216 CYS A C 1
ATOM 1681 O O . CYS A 1 216 ? 15.266 -6.082 -22.050 1.00 69.88 216 CYS A O 1
ATOM 1683 N N . GLY A 1 217 ? 15.452 -4.019 -21.156 1.00 76.62 217 GLY A N 1
ATOM 1684 C CA . GLY A 1 217 ? 16.262 -4.427 -20.025 1.00 76.62 217 GLY A CA 1
ATOM 1685 C C . GLY A 1 217 ? 15.415 -5.007 -18.887 1.00 76.62 217 GLY A C 1
ATOM 1686 O O . GLY A 1 217 ? 14.183 -5.010 -18.933 1.00 76.62 217 GLY A O 1
ATOM 1687 N N . ARG A 1 218 ? 16.088 -5.558 -17.872 1.00 86.06 218 ARG A N 1
ATOM 1688 C CA . ARG A 1 218 ? 15.443 -6.290 -16.765 1.00 86.06 218 ARG A CA 1
ATOM 1689 C C . ARG A 1 218 ? 14.816 -5.371 -15.714 1.00 86.06 218 ARG A C 1
ATOM 1691 O O . ARG A 1 218 ? 14.056 -5.822 -14.862 1.00 86.06 218 ARG A O 1
ATOM 1698 N N . MET A 1 219 ? 15.153 -4.083 -15.745 1.00 89.69 219 MET A N 1
ATOM 1699 C CA . MET A 1 219 ? 14.613 -3.098 -14.812 1.00 89.69 219 MET A CA 1
ATOM 1700 C C . MET A 1 219 ? 13.089 -2.943 -14.955 1.00 89.69 219 MET A C 1
ATOM 1702 O O . MET A 1 219 ? 12.391 -2.683 -13.976 1.00 89.69 219 MET A O 1
ATOM 1706 N N . ASP A 1 220 ? 12.554 -3.125 -16.161 1.00 88.44 220 ASP A N 1
ATOM 1707 C CA . ASP A 1 220 ? 11.161 -2.805 -16.478 1.00 88.44 220 ASP A CA 1
ATOM 1708 C C . ASP A 1 220 ? 10.158 -3.740 -15.806 1.00 88.44 220 ASP A C 1
ATOM 1710 O O . ASP A 1 220 ? 9.042 -3.334 -15.478 1.00 88.44 220 ASP A O 1
ATOM 1714 N N . GLN A 1 221 ? 10.558 -4.979 -15.525 1.00 90.12 221 GLN A N 1
ATOM 1715 C CA . GLN A 1 221 ? 9.687 -5.959 -14.883 1.00 90.12 221 GLN A CA 1
ATOM 1716 C C . GLN A 1 221 ? 9.499 -5.688 -13.378 1.00 90.12 221 GLN A C 1
ATOM 1718 O O . GLN A 1 221 ? 8.699 -6.371 -12.735 1.00 90.12 221 GLN A O 1
ATOM 1723 N N . CYS A 1 222 ? 10.113 -4.631 -12.820 1.00 88.50 222 CYS A N 1
ATOM 1724 C CA . CYS A 1 222 ? 9.849 -4.177 -11.450 1.00 88.50 222 CYS A CA 1
ATOM 1725 C C . CYS A 1 222 ? 8.371 -3.849 -11.188 1.00 88.50 222 CYS A C 1
ATOM 1727 O O . CYS A 1 222 ? 7.959 -3.811 -10.030 1.00 88.50 222 CYS A O 1
ATOM 1729 N N . CYS A 1 223 ? 7.565 -3.650 -12.241 1.00 87.06 223 CYS A N 1
ATOM 1730 C CA . CYS A 1 223 ? 6.105 -3.536 -12.172 1.00 87.06 223 CYS A CA 1
ATOM 1731 C C . CYS A 1 223 ? 5.468 -4.680 -11.353 1.00 87.06 223 CYS A C 1
ATOM 1733 O O . CYS A 1 223 ? 4.388 -4.521 -10.779 1.00 87.06 223 CYS A O 1
ATOM 1735 N N . ALA A 1 224 ? 6.147 -5.831 -11.252 1.00 88.31 224 ALA A N 1
ATOM 1736 C CA . ALA A 1 224 ? 5.749 -6.947 -10.403 1.00 88.31 224 ALA A CA 1
ATOM 1737 C C . ALA A 1 224 ? 5.630 -6.567 -8.913 1.00 88.31 224 ALA A C 1
ATOM 1739 O O . ALA A 1 224 ? 4.740 -7.067 -8.231 1.00 88.31 224 ALA A O 1
ATOM 1740 N N . PHE A 1 225 ? 6.428 -5.627 -8.410 1.00 84.69 225 PHE A N 1
ATOM 1741 C CA . PHE A 1 225 ? 6.382 -5.187 -7.010 1.00 84.69 225 PHE A CA 1
ATOM 1742 C C . PHE A 1 225 ? 5.249 -4.198 -6.699 1.00 84.69 225 PHE A C 1
ATOM 1744 O O . PHE A 1 225 ? 5.155 -3.683 -5.583 1.00 84.69 225 PHE A O 1
ATOM 1751 N N . GLY A 1 226 ? 4.365 -3.921 -7.661 1.00 83.69 226 GLY A N 1
ATOM 1752 C CA . GLY A 1 226 ? 3.297 -2.950 -7.467 1.00 83.69 226 GLY A CA 1
ATOM 1753 C C . GLY A 1 226 ? 3.855 -1.531 -7.323 1.00 83.69 226 GLY A C 1
ATOM 1754 O O . GLY A 1 226 ? 4.909 -1.205 -7.857 1.00 83.69 226 GLY A O 1
ATOM 1755 N N . MET A 1 227 ? 3.154 -0.673 -6.582 1.00 78.69 227 MET A N 1
ATOM 1756 C CA . MET A 1 227 ? 3.525 0.742 -6.392 1.00 78.69 227 MET A CA 1
ATOM 1757 C C . MET A 1 227 ? 4.693 0.968 -5.417 1.00 78.69 227 MET A C 1
ATOM 1759 O O . MET A 1 227 ? 5.030 2.104 -5.078 1.00 78.69 227 MET A O 1
ATOM 1763 N N . GLN A 1 228 ? 5.295 -0.103 -4.908 1.00 78.81 228 GLN A N 1
ATOM 1764 C CA . GLN A 1 228 ? 6.392 -0.017 -3.959 1.00 78.81 228 GLN A CA 1
ATOM 1765 C C . GLN A 1 228 ? 7.695 0.375 -4.668 1.00 78.81 228 GLN A C 1
ATOM 1767 O O . GLN A 1 228 ? 8.023 -0.211 -5.698 1.00 78.81 228 GLN A O 1
ATOM 1772 N N . PRO A 1 229 ? 8.481 1.321 -4.120 1.00 89.19 229 PRO A N 1
ATOM 1773 C CA . PRO A 1 229 ? 9.839 1.533 -4.594 1.00 89.19 229 PRO A CA 1
ATOM 1774 C C . PRO A 1 229 ? 10.740 0.356 -4.253 1.00 89.19 229 PRO A C 1
ATOM 1776 O O . PRO A 1 229 ? 10.699 -0.185 -3.144 1.00 89.19 229 PRO A O 1
ATOM 1779 N N . VAL A 1 230 ? 11.581 -0.006 -5.208 1.00 91.56 230 VAL A N 1
ATOM 1780 C CA . VAL A 1 230 ? 12.469 -1.155 -5.166 1.00 91.56 230 VAL A CA 1
ATOM 1781 C C . VAL A 1 230 ? 13.853 -0.709 -5.608 1.00 91.56 230 VAL A C 1
ATOM 1783 O O . VAL A 1 230 ? 14.029 -0.105 -6.664 1.00 91.56 230 VAL A O 1
ATOM 1786 N N . LEU A 1 231 ? 14.841 -1.037 -4.786 1.00 95.19 231 LEU A N 1
ATOM 1787 C CA . LEU A 1 231 ? 16.234 -1.093 -5.187 1.00 95.19 231 LEU A CA 1
ATOM 1788 C C . LEU A 1 231 ? 16.447 -2.364 -6.008 1.00 95.19 231 LEU A C 1
ATOM 1790 O O . LEU A 1 231 ? 16.223 -3.462 -5.495 1.00 95.19 231 LEU A O 1
ATOM 1794 N N . MET A 1 232 ? 16.922 -2.222 -7.240 1.00 95.06 232 MET A N 1
ATOM 1795 C CA . MET A 1 232 ? 17.389 -3.343 -8.050 1.00 95.06 232 MET A CA 1
ATOM 1796 C C . MET A 1 232 ? 18.899 -3.248 -8.238 1.00 95.06 232 MET A C 1
ATOM 1798 O O . MET A 1 232 ? 19.437 -2.180 -8.525 1.00 95.06 232 MET A O 1
ATOM 1802 N N . GLN A 1 233 ? 19.577 -4.376 -8.062 1.00 95.12 233 GLN A N 1
ATOM 1803 C CA . GLN A 1 233 ? 21.012 -4.524 -8.278 1.00 95.12 233 GLN A CA 1
ATOM 1804 C C . GLN A 1 233 ? 21.244 -5.578 -9.350 1.00 95.12 233 GLN A C 1
ATOM 1806 O O . GLN A 1 233 ? 20.638 -6.648 -9.289 1.00 95.12 233 GLN A O 1
ATOM 1811 N N . PHE A 1 234 ? 22.126 -5.285 -10.299 1.00 93.38 234 PHE A N 1
ATOM 1812 C CA . PHE A 1 234 ? 22.424 -6.129 -11.449 1.00 93.38 234 PHE A CA 1
ATOM 1813 C C . PHE A 1 234 ? 23.894 -6.521 -11.440 1.00 93.38 234 PHE A C 1
ATOM 1815 O O . PHE A 1 234 ? 24.783 -5.671 -11.476 1.00 93.38 234 PHE A O 1
ATOM 1822 N N . ASP A 1 235 ? 24.143 -7.822 -11.417 1.00 91.50 235 ASP A N 1
ATOM 1823 C CA . ASP A 1 235 ? 25.476 -8.396 -11.477 1.00 91.50 235 ASP A CA 1
ATOM 1824 C C . ASP A 1 235 ? 25.511 -9.505 -12.536 1.00 91.50 235 ASP A C 1
ATOM 1826 O O . ASP A 1 235 ? 25.152 -10.659 -12.283 1.00 91.50 235 ASP A O 1
ATOM 1830 N N . GLY A 1 236 ? 25.880 -9.140 -13.767 1.00 88.00 236 GLY A N 1
ATOM 1831 C CA . GLY A 1 236 ? 25.830 -10.057 -14.900 1.00 88.00 236 GLY A CA 1
ATOM 1832 C C . GLY A 1 236 ? 24.396 -10.503 -15.210 1.00 88.00 236 GLY A C 1
ATOM 1833 O O . GLY A 1 236 ? 23.565 -9.694 -15.610 1.00 88.00 236 GLY A O 1
ATOM 1834 N N . ASP A 1 237 ? 24.115 -11.803 -15.068 1.00 82.88 237 ASP A N 1
ATOM 1835 C CA . ASP A 1 237 ? 22.763 -12.380 -15.217 1.00 82.88 237 ASP A CA 1
ATOM 1836 C C . ASP A 1 237 ? 21.934 -12.337 -13.933 1.00 82.88 237 ASP A C 1
ATOM 1838 O O . ASP A 1 237 ? 20.738 -12.643 -13.941 1.00 82.88 237 ASP A O 1
ATOM 1842 N N . TYR A 1 238 ? 22.554 -11.992 -12.810 1.00 85.00 238 TYR A N 1
ATOM 1843 C CA . TYR A 1 238 ? 21.884 -11.974 -11.528 1.00 85.00 238 TYR A CA 1
ATOM 1844 C C . TYR A 1 238 ? 21.243 -10.608 -11.284 1.00 85.00 238 TYR A C 1
ATOM 1846 O O . TYR A 1 238 ? 21.879 -9.571 -11.466 1.00 85.00 238 TYR A O 1
ATOM 1854 N N . ALA A 1 239 ? 19.983 -10.608 -10.850 1.00 87.81 239 ALA A N 1
ATOM 1855 C CA . ALA A 1 239 ? 19.310 -9.412 -10.366 1.00 87.81 239 ALA A CA 1
ATOM 1856 C C . ALA A 1 239 ? 18.794 -9.659 -8.952 1.00 87.81 239 ALA A C 1
ATOM 1858 O O . ALA A 1 239 ? 18.186 -10.693 -8.675 1.00 87.81 239 ALA A O 1
ATOM 1859 N N . LYS A 1 240 ? 19.020 -8.697 -8.063 1.00 90.25 240 LYS A N 1
ATOM 1860 C CA . LYS A 1 240 ? 18.511 -8.715 -6.693 1.00 90.25 240 LYS A CA 1
ATOM 1861 C C . LYS A 1 240 ? 17.597 -7.524 -6.479 1.00 90.25 240 LYS A C 1
ATOM 1863 O O . LYS A 1 240 ? 17.972 -6.402 -6.803 1.00 90.25 240 LYS A O 1
ATOM 1868 N N . CYS A 1 241 ? 16.437 -7.772 -5.884 1.00 90.38 241 CYS A N 1
ATOM 1869 C CA . CYS A 1 241 ? 15.473 -6.735 -5.544 1.00 90.38 241 CYS A CA 1
ATOM 1870 C C . CYS A 1 241 ? 15.404 -6.552 -4.026 1.00 90.38 241 CYS A C 1
ATOM 1872 O O . CYS A 1 241 ? 15.423 -7.521 -3.266 1.00 90.38 241 CYS A O 1
ATOM 1874 N N . LYS A 1 242 ? 15.312 -5.301 -3.573 1.00 87.81 242 LYS A N 1
ATOM 1875 C CA . LYS A 1 242 ? 15.016 -4.945 -2.185 1.00 87.81 242 LYS A CA 1
ATOM 1876 C C . LYS A 1 242 ? 13.977 -3.834 -2.173 1.00 87.81 242 LYS A C 1
ATOM 1878 O O . LYS A 1 242 ? 14.216 -2.728 -2.640 1.00 87.81 242 LYS A O 1
ATOM 1883 N N . SER A 1 243 ? 12.833 -4.129 -1.582 1.00 84.81 243 SER A N 1
ATOM 1884 C CA . SER A 1 243 ? 11.797 -3.146 -1.285 1.00 84.81 243 SER A CA 1
ATOM 1885 C C . SER A 1 243 ? 12.310 -2.033 -0.362 1.00 84.81 243 SER A C 1
ATOM 1887 O O . SER A 1 243 ? 12.915 -2.323 0.670 1.00 84.81 243 SER A O 1
ATOM 1889 N N . LEU A 1 244 ? 12.034 -0.773 -0.703 1.00 85.75 244 LEU A N 1
ATOM 1890 C CA . LEU A 1 244 ? 12.413 0.392 0.100 1.00 85.75 244 LEU A CA 1
ATOM 1891 C C . LEU A 1 244 ? 11.259 0.868 0.989 1.00 85.75 244 LEU A C 1
ATOM 1893 O O . LEU A 1 244 ? 10.069 0.771 0.638 1.00 85.75 244 LEU A O 1
ATOM 1897 N N . ASN A 1 245 ? 11.611 1.407 2.157 1.00 80.31 245 ASN A N 1
ATOM 1898 C CA . ASN A 1 245 ? 10.646 2.084 3.009 1.00 80.31 245 ASN A CA 1
ATOM 1899 C C . ASN A 1 245 ? 10.581 3.577 2.667 1.00 80.31 245 ASN A C 1
ATOM 1901 O O . ASN A 1 245 ? 11.586 4.269 2.715 1.00 80.31 245 ASN A O 1
ATOM 1905 N N . VAL A 1 246 ? 9.392 4.075 2.344 1.00 83.69 246 VAL A N 1
ATOM 1906 C CA . VAL A 1 246 ? 9.148 5.489 2.048 1.00 83.69 246 VAL A CA 1
ATOM 1907 C C . VAL A 1 246 ? 8.497 6.106 3.276 1.00 83.69 246 VAL A C 1
ATOM 1909 O O . VAL A 1 246 ? 7.354 5.770 3.577 1.00 83.69 246 VAL A O 1
ATOM 1912 N N . GLN A 1 247 ? 9.225 6.960 4.000 1.00 77.44 247 GLN A N 1
ATOM 1913 C CA . GLN A 1 247 ? 8.707 7.595 5.225 1.00 77.44 247 GLN A CA 1
ATOM 1914 C C . GLN A 1 247 ? 7.823 8.809 4.946 1.00 77.44 247 GLN A C 1
ATOM 1916 O O . GLN A 1 247 ? 6.872 9.069 5.676 1.00 77.44 247 GLN A O 1
ATOM 1921 N N . LYS A 1 248 ? 8.146 9.565 3.893 1.00 82.06 248 LYS A N 1
ATOM 1922 C CA . LYS A 1 248 ? 7.350 10.704 3.432 1.00 82.06 248 LYS A CA 1
ATOM 1923 C C . LYS A 1 248 ? 6.980 10.504 1.968 1.00 82.06 248 LYS A C 1
ATOM 1925 O O . LYS A 1 248 ? 7.855 10.084 1.207 1.00 82.06 248 LYS A O 1
ATOM 1930 N N . PRO A 1 249 ? 5.730 10.796 1.569 1.00 85.81 249 PRO A N 1
ATOM 1931 C CA . PRO A 1 249 ? 5.334 10.723 0.174 1.00 85.81 249 PRO A CA 1
ATOM 1932 C C . PRO A 1 249 ? 6.249 11.561 -0.725 1.00 85.81 249 PRO A C 1
ATOM 1934 O O . PRO A 1 249 ? 6.675 12.650 -0.345 1.00 85.81 249 PRO A O 1
ATOM 1937 N N . ILE A 1 250 ? 6.541 11.050 -1.918 1.00 91.44 250 ILE A N 1
ATOM 1938 C CA . ILE A 1 250 ? 7.300 11.766 -2.949 1.00 91.44 250 ILE A CA 1
ATOM 1939 C C . ILE A 1 250 ? 6.324 12.092 -4.076 1.00 91.44 250 ILE A C 1
ATOM 1941 O O . ILE A 1 250 ? 5.820 11.186 -4.744 1.00 91.44 250 ILE A O 1
ATOM 1945 N N . HIS A 1 251 ? 6.042 13.378 -4.263 1.00 92.50 251 HIS A N 1
ATOM 1946 C CA . HIS A 1 251 ? 5.125 13.873 -5.287 1.00 92.50 251 HIS A CA 1
ATOM 1947 C C . HIS A 1 251 ? 5.893 14.102 -6.586 1.00 92.50 251 HIS A C 1
ATOM 1949 O O . HIS A 1 251 ? 6.796 14.928 -6.631 1.00 92.50 251 HIS A O 1
ATOM 1955 N N . LEU A 1 252 ? 5.556 13.356 -7.632 1.00 93.69 252 LEU A N 1
ATOM 1956 C CA . LEU A 1 252 ? 6.229 13.375 -8.925 1.00 93.69 252 LEU A CA 1
ATOM 1957 C C . LEU A 1 252 ? 5.315 13.898 -10.029 1.00 93.69 252 LEU A C 1
ATOM 1959 O O . LEU A 1 252 ? 4.149 13.513 -10.122 1.00 93.69 252 LEU A O 1
ATOM 1963 N N . VAL A 1 253 ? 5.866 14.711 -10.920 1.00 94.12 253 VAL A N 1
ATOM 1964 C CA . VAL A 1 253 ? 5.245 15.013 -12.215 1.00 94.12 253 VAL A CA 1
ATOM 1965 C C . VAL A 1 253 ? 6.137 14.446 -13.303 1.00 94.12 253 VAL A C 1
ATOM 1967 O O . VAL A 1 253 ? 7.299 14.830 -13.395 1.00 94.12 253 VAL A O 1
ATOM 1970 N N . ILE A 1 254 ? 5.598 13.533 -14.110 1.00 92.31 254 ILE A N 1
ATOM 1971 C CA . ILE A 1 254 ? 6.252 13.013 -15.313 1.00 92.31 254 ILE A CA 1
ATOM 1972 C C . ILE A 1 254 ? 5.685 13.766 -16.509 1.00 92.31 254 ILE A C 1
ATOM 1974 O O . ILE A 1 254 ? 4.471 13.891 -16.645 1.00 92.31 254 ILE A O 1
ATOM 1978 N N . VAL A 1 255 ? 6.563 14.262 -17.369 1.00 92.50 255 VAL A N 1
ATOM 1979 C CA . VAL A 1 255 ? 6.228 15.153 -18.477 1.00 92.50 255 VAL A CA 1
ATOM 1980 C C . VAL A 1 255 ? 6.630 14.496 -19.778 1.00 92.50 255 VAL A C 1
ATOM 1982 O O . VAL A 1 255 ? 7.779 14.083 -19.938 1.00 92.50 255 VAL A O 1
ATOM 1985 N N . ASP A 1 256 ? 5.697 14.437 -20.717 1.00 90.38 256 ASP A N 1
ATOM 1986 C CA . ASP A 1 256 ? 5.986 14.116 -22.106 1.00 90.38 256 ASP A CA 1
ATOM 1987 C C . ASP A 1 256 ? 6.402 15.399 -22.827 1.00 90.38 256 ASP A C 1
ATOM 1989 O O . ASP A 1 256 ? 5.603 16.325 -22.983 1.00 90.38 256 ASP A O 1
ATOM 1993 N N . LEU A 1 257 ? 7.664 15.466 -23.254 1.00 89.88 257 LEU A N 1
ATOM 1994 C CA . LEU A 1 257 ? 8.195 16.656 -23.917 1.00 89.88 257 LEU A CA 1
ATOM 1995 C C . LEU A 1 257 ? 7.632 16.822 -25.339 1.00 89.88 257 LEU A C 1
ATOM 1997 O O . LEU A 1 257 ? 7.812 17.877 -25.952 1.00 89.88 257 LEU A O 1
ATOM 2001 N N . GLY A 1 258 ? 6.961 15.798 -25.883 1.00 84.56 258 GLY A N 1
ATOM 2002 C CA . GLY A 1 258 ? 6.340 15.839 -27.205 1.00 84.56 258 GLY A CA 1
ATOM 2003 C C . GLY A 1 258 ? 7.346 16.009 -28.346 1.00 84.56 258 GLY A C 1
ATOM 2004 O O . GLY A 1 258 ? 6.984 16.496 -29.422 1.00 84.56 258 GLY A O 1
ATOM 2005 N N . LYS A 1 259 ? 8.622 15.664 -28.121 1.00 86.75 259 LYS A N 1
ATOM 2006 C CA . LYS A 1 259 ? 9.676 15.683 -29.142 1.00 86.75 259 LYS A CA 1
ATOM 2007 C C . LYS A 1 259 ? 10.130 14.271 -29.478 1.00 86.75 259 LYS A C 1
ATOM 2009 O O . LYS A 1 259 ? 10.038 13.340 -28.684 1.00 86.75 259 LYS A O 1
ATOM 2014 N N . SER A 1 260 ? 10.617 14.118 -30.703 1.00 81.50 260 SER A N 1
ATOM 2015 C CA . SER A 1 260 ? 11.191 12.867 -31.177 1.00 81.50 260 SER A CA 1
ATOM 2016 C C . SER A 1 260 ? 12.633 12.723 -30.702 1.00 81.50 260 SER A C 1
ATOM 2018 O O . SER A 1 260 ? 13.413 13.666 -30.817 1.00 81.50 260 SER A O 1
ATOM 2020 N N . LYS A 1 261 ? 12.992 11.513 -30.280 1.00 85.56 261 LYS A N 1
ATOM 2021 C CA . LYS A 1 261 ? 14.374 11.068 -30.069 1.00 85.56 261 LYS A CA 1
ATOM 2022 C C . LYS A 1 261 ? 14.576 9.695 -30.697 1.00 85.56 261 LYS A C 1
ATOM 2024 O O . LYS A 1 261 ? 13.621 8.920 -30.804 1.00 85.56 261 LYS A O 1
ATOM 2029 N N . ASN A 1 262 ? 15.809 9.356 -31.051 1.00 88.19 262 ASN A N 1
ATOM 2030 C CA . ASN A 1 262 ? 16.163 8.014 -31.492 1.00 88.19 262 ASN A CA 1
ATOM 2031 C C . ASN A 1 262 ? 16.711 7.179 -30.325 1.00 88.19 262 ASN A C 1
ATOM 2033 O O . ASN A 1 262 ? 17.917 7.099 -30.095 1.00 88.19 262 ASN A O 1
ATOM 2037 N N . THR A 1 263 ? 15.812 6.510 -29.597 1.00 86.62 263 THR A N 1
ATOM 2038 C CA . THR A 1 263 ? 16.189 5.640 -28.471 1.00 86.62 263 THR A CA 1
ATOM 2039 C C . THR A 1 263 ? 17.138 4.512 -28.881 1.00 86.62 263 THR A C 1
ATOM 2041 O O . THR A 1 263 ? 18.062 4.215 -28.129 1.00 86.62 263 THR A O 1
ATOM 2044 N N . HIS A 1 264 ? 16.970 3.914 -30.065 1.00 86.94 264 HIS A N 1
ATOM 2045 C CA . HIS A 1 264 ? 17.870 2.854 -30.532 1.00 86.94 264 HIS A CA 1
ATOM 2046 C C . HIS A 1 264 ? 19.300 3.358 -30.718 1.00 86.94 264 HIS A C 1
ATOM 2048 O O . HIS A 1 264 ? 20.240 2.680 -30.311 1.00 86.94 264 HIS A O 1
ATOM 2054 N N . ARG A 1 265 ? 19.463 4.561 -31.276 1.00 91.56 265 ARG A N 1
ATOM 2055 C CA . ARG A 1 265 ? 20.773 5.196 -31.430 1.00 91.56 265 ARG A CA 1
ATOM 2056 C C . ARG A 1 265 ? 21.414 5.497 -30.080 1.00 91.56 265 ARG A C 1
ATOM 2058 O O . ARG A 1 265 ? 22.542 5.080 -29.864 1.00 91.56 265 ARG A O 1
ATOM 2065 N N . ILE A 1 266 ? 20.678 6.133 -29.163 1.00 92.19 266 ILE A N 1
ATOM 2066 C CA . ILE A 1 266 ? 21.184 6.433 -27.813 1.00 92.19 266 ILE A CA 1
ATOM 2067 C C . ILE A 1 266 ? 21.686 5.154 -27.137 1.00 92.19 266 ILE A C 1
ATOM 2069 O O . ILE A 1 266 ? 22.798 5.114 -26.620 1.00 92.19 266 ILE A O 1
ATOM 2073 N N . LEU A 1 267 ? 20.874 4.093 -27.149 1.00 90.44 267 LEU A N 1
ATOM 2074 C CA . LEU A 1 267 ? 21.250 2.828 -26.526 1.00 90.44 267 LEU A CA 1
ATOM 2075 C C . LEU A 1 267 ? 22.450 2.186 -27.224 1.00 90.44 267 LEU A C 1
ATOM 2077 O O . LEU A 1 267 ? 23.321 1.679 -26.526 1.00 90.44 267 LEU A O 1
ATOM 2081 N N . SER A 1 268 ? 22.518 2.219 -28.557 1.00 91.56 268 SER A N 1
ATOM 2082 C CA . SER A 1 268 ? 23.654 1.698 -29.326 1.00 91.56 268 SER A CA 1
ATOM 2083 C C . SER A 1 268 ? 24.957 2.413 -28.967 1.00 91.56 268 SER A C 1
ATOM 2085 O O . SER A 1 268 ? 25.944 1.755 -28.643 1.00 91.56 268 SER A O 1
ATOM 2087 N N . ASP A 1 269 ? 24.947 3.746 -28.973 1.00 93.94 269 ASP A N 1
ATOM 2088 C CA . ASP A 1 269 ? 26.130 4.571 -28.718 1.00 93.94 269 ASP A CA 1
ATOM 2089 C C . ASP A 1 269 ? 26.618 4.401 -27.267 1.00 93.94 269 ASP A C 1
ATOM 2091 O O . ASP A 1 269 ? 27.808 4.200 -27.030 1.00 93.94 269 ASP A O 1
ATOM 2095 N N . LEU A 1 270 ? 25.702 4.359 -26.290 1.00 94.25 270 LEU A N 1
ATOM 2096 C CA . LEU A 1 270 ? 26.055 4.092 -24.890 1.00 94.25 270 LEU A CA 1
ATOM 2097 C C . LEU A 1 270 ? 26.542 2.653 -24.660 1.00 94.25 270 LEU A C 1
ATOM 2099 O O . LEU A 1 270 ? 27.459 2.440 -23.869 1.00 94.25 270 LEU A O 1
ATOM 2103 N N . ASN A 1 271 ? 25.959 1.653 -25.331 1.00 92.75 271 ASN A N 1
ATOM 2104 C CA . ASN A 1 271 ? 26.419 0.263 -25.225 1.00 92.75 271 ASN A CA 1
ATOM 2105 C C . ASN A 1 271 ? 27.820 0.084 -25.816 1.00 92.75 271 ASN A C 1
ATOM 2107 O O . ASN A 1 271 ? 28.622 -0.665 -25.258 1.00 92.75 271 ASN A O 1
ATOM 2111 N N . ALA A 1 272 ? 28.142 0.791 -26.904 1.00 92.06 272 ALA A N 1
ATOM 2112 C CA . ALA A 1 272 ? 29.468 0.745 -27.516 1.00 92.06 272 ALA A CA 1
ATOM 2113 C C . ALA A 1 272 ? 30.579 1.145 -26.526 1.00 92.06 272 ALA A C 1
ATOM 2115 O O . ALA A 1 272 ? 31.671 0.579 -26.573 1.00 92.06 272 ALA A O 1
ATOM 2116 N N . CYS A 1 273 ? 30.279 2.026 -25.563 1.00 93.44 273 CYS A N 1
ATOM 2117 C CA . CYS A 1 273 ? 31.204 2.411 -24.496 1.00 93.44 273 CYS A CA 1
ATOM 2118 C C . CYS A 1 273 ? 31.576 1.270 -23.533 1.00 93.44 273 CYS A C 1
ATOM 2120 O O . CYS A 1 273 ? 32.581 1.388 -22.840 1.00 93.44 273 CYS A O 1
ATOM 2122 N N . PHE A 1 274 ? 30.804 0.181 -23.459 1.00 91.38 274 PHE A N 1
ATOM 2123 C CA . PHE A 1 274 ? 31.063 -0.963 -22.567 1.00 91.38 274 PHE A CA 1
ATOM 2124 C C . PHE A 1 274 ? 31.707 -2.166 -23.270 1.00 91.38 274 PHE A C 1
ATOM 2126 O O . PHE A 1 274 ? 32.033 -3.163 -22.621 1.00 91.38 274 PHE A O 1
ATOM 2133 N N . GLY A 1 275 ? 31.903 -2.084 -24.589 1.00 81.94 275 GLY A N 1
ATOM 2134 C CA . GLY A 1 275 ? 32.642 -3.087 -25.350 1.00 81.94 275 GLY A CA 1
ATOM 2135 C C . GLY A 1 275 ? 34.144 -3.102 -25.032 1.00 81.94 275 GLY A C 1
ATOM 2136 O O . GLY A 1 275 ? 34.630 -2.433 -24.120 1.00 81.94 275 GLY A O 1
ATOM 2137 N N . ASN A 1 276 ? 34.913 -3.856 -25.822 1.00 77.75 276 ASN A N 1
ATOM 2138 C CA . ASN A 1 276 ? 36.377 -3.844 -25.745 1.00 77.75 276 ASN A CA 1
ATOM 2139 C C . ASN A 1 276 ? 36.930 -2.540 -26.343 1.00 77.75 276 ASN A C 1
ATOM 2141 O O . ASN A 1 276 ? 37.343 -2.516 -27.501 1.00 77.75 276 ASN A O 1
ATOM 2145 N N . VAL A 1 277 ? 36.922 -1.458 -25.564 1.00 81.38 277 VAL A N 1
ATOM 2146 C CA . VAL A 1 277 ? 37.469 -0.162 -25.985 1.00 81.38 277 VAL A CA 1
ATOM 2147 C C . VAL A 1 277 ? 38.974 -0.132 -25.709 1.00 81.38 277 VAL A C 1
ATOM 2149 O O . VAL A 1 277 ? 39.411 -0.267 -24.564 1.00 81.38 277 VAL A O 1
ATOM 2152 N N . SER A 1 278 ? 39.779 0.007 -26.766 1.00 80.50 278 SER A N 1
ATOM 2153 C CA . SER A 1 278 ? 41.239 0.128 -26.651 1.00 80.50 278 SER A CA 1
ATOM 2154 C C . SER A 1 278 ? 41.636 1.534 -26.207 1.00 80.50 278 SER A C 1
ATOM 2156 O O . SER A 1 278 ? 40.975 2.502 -26.568 1.00 80.50 278 SER A O 1
ATOM 2158 N N . LYS A 1 279 ? 42.763 1.661 -25.497 1.00 83.12 279 LYS A N 1
ATOM 2159 C CA . LYS A 1 279 ? 43.347 2.965 -25.128 1.00 83.12 279 LYS A CA 1
ATOM 2160 C C . LYS A 1 279 ? 43.722 3.828 -26.333 1.00 83.12 279 LYS A C 1
ATOM 2162 O O . LYS A 1 279 ? 43.794 5.042 -26.200 1.00 83.12 279 LYS A O 1
ATOM 2167 N N . ASP A 1 280 ? 43.955 3.199 -27.482 1.00 82.44 280 ASP A N 1
ATOM 2168 C CA . ASP A 1 280 ? 44.300 3.887 -28.729 1.00 82.44 280 ASP A CA 1
ATOM 2169 C C . ASP A 1 280 ? 43.057 4.366 -29.509 1.00 82.44 280 ASP A C 1
ATOM 2171 O O . ASP A 1 280 ? 43.191 4.995 -30.557 1.00 82.44 280 ASP A O 1
ATOM 2175 N N . ASP A 1 281 ? 41.843 4.057 -29.032 1.00 83.31 281 ASP A N 1
ATOM 2176 C CA . ASP A 1 281 ? 40.593 4.509 -29.644 1.00 83.31 281 ASP A CA 1
ATOM 2177 C C . ASP A 1 281 ? 40.361 6.000 -29.350 1.00 83.31 281 ASP A C 1
ATOM 2179 O O . ASP A 1 281 ? 40.429 6.442 -28.201 1.00 83.31 281 ASP A O 1
ATOM 2183 N N . SER A 1 282 ? 40.022 6.785 -30.375 1.00 83.44 282 SER A N 1
ATOM 2184 C CA . SER A 1 282 ? 39.681 8.205 -30.221 1.00 83.44 282 SER A CA 1
ATOM 2185 C C . SER A 1 282 ? 38.501 8.449 -29.272 1.00 83.44 282 SER A C 1
ATOM 2187 O O . SER A 1 282 ? 38.383 9.539 -28.718 1.00 83.44 282 SER A O 1
ATOM 2189 N N . ASN A 1 283 ? 37.645 7.445 -29.064 1.00 87.50 283 ASN A N 1
ATOM 2190 C CA . ASN A 1 283 ? 36.498 7.502 -28.161 1.00 87.50 283 ASN A CA 1
ATOM 2191 C C . ASN A 1 283 ? 36.788 6.929 -26.764 1.00 87.50 283 ASN A C 1
ATOM 2193 O O . ASN A 1 283 ? 35.866 6.835 -25.952 1.00 87.50 283 ASN A O 1
ATOM 2197 N N . TYR A 1 284 ? 38.036 6.553 -26.456 1.00 91.75 284 TYR A N 1
ATOM 2198 C CA . TYR A 1 284 ? 38.389 5.914 -25.185 1.00 91.75 284 TYR A CA 1
ATOM 2199 C C . TYR A 1 284 ? 37.968 6.745 -23.965 1.00 91.75 284 TYR A C 1
ATOM 2201 O O . TYR A 1 284 ? 37.287 6.232 -23.080 1.00 91.75 284 TYR A O 1
ATOM 2209 N N . GLU A 1 285 ? 38.285 8.041 -23.938 1.00 93.81 285 GLU A N 1
ATOM 2210 C CA . GLU A 1 285 ? 37.931 8.924 -22.814 1.00 93.81 285 GLU A CA 1
ATOM 2211 C C . GLU A 1 285 ? 36.412 9.052 -22.623 1.00 93.81 285 GLU A C 1
ATOM 2213 O O . GLU A 1 285 ? 35.915 9.021 -21.497 1.00 93.81 285 GLU A O 1
ATOM 2218 N N . VAL A 1 286 ? 35.657 9.122 -23.724 1.00 95.50 286 VAL A N 1
ATOM 2219 C CA . VAL A 1 286 ? 34.187 9.147 -23.689 1.00 95.50 286 VAL A CA 1
ATOM 2220 C C . VAL A 1 286 ? 33.651 7.834 -23.121 1.00 95.50 286 VAL A C 1
ATOM 2222 O O . VAL A 1 286 ? 32.791 7.845 -22.242 1.00 95.50 286 VAL A O 1
ATOM 2225 N N . ALA A 1 287 ? 34.195 6.700 -23.566 1.00 94.94 287 ALA A N 1
ATOM 2226 C CA . ALA A 1 287 ? 33.786 5.390 -23.085 1.00 94.94 287 ALA A CA 1
ATOM 2227 C C . ALA A 1 287 ? 34.053 5.206 -21.585 1.00 94.94 287 ALA A C 1
ATOM 2229 O O . ALA A 1 287 ? 33.160 4.778 -20.853 1.00 94.94 287 ALA A O 1
ATOM 2230 N N . ILE A 1 288 ? 35.244 5.581 -21.106 1.00 94.62 288 ILE A N 1
ATOM 2231 C CA . ILE A 1 288 ? 35.584 5.538 -19.678 1.00 94.62 288 ILE A CA 1
ATOM 2232 C C . ILE A 1 288 ? 34.688 6.484 -18.869 1.00 94.62 288 ILE A C 1
ATOM 2234 O O . ILE A 1 288 ? 34.230 6.110 -17.788 1.00 94.62 288 ILE A O 1
ATOM 2238 N N . GLY A 1 289 ? 34.376 7.669 -19.399 1.00 96.75 289 GLY A N 1
ATOM 2239 C CA . GLY A 1 289 ? 33.424 8.597 -18.791 1.00 96.75 289 GLY A CA 1
ATOM 2240 C C . GLY A 1 289 ? 32.037 7.978 -18.597 1.00 96.75 289 GLY A C 1
ATOM 2241 O O . GLY A 1 289 ? 31.497 8.000 -17.492 1.00 96.75 289 GLY A O 1
ATOM 2242 N N . VAL A 1 290 ? 31.493 7.341 -19.636 1.00 96.94 290 VAL A N 1
ATOM 2243 C CA . VAL A 1 290 ? 30.195 6.649 -19.574 1.00 96.94 290 VAL A CA 1
ATOM 2244 C C . VAL A 1 290 ? 30.228 5.457 -18.604 1.00 96.94 290 VAL A C 1
ATOM 2246 O O . VAL A 1 290 ? 29.289 5.270 -17.825 1.00 96.94 290 VAL A O 1
ATOM 2249 N N . GLN A 1 291 ? 31.312 4.673 -18.586 1.00 95.75 291 GLN A N 1
ATOM 2250 C CA . GLN A 1 291 ? 31.485 3.576 -17.622 1.00 95.75 291 GLN A CA 1
ATOM 2251 C C . GLN A 1 291 ? 31.546 4.084 -16.174 1.00 95.75 291 GLN A C 1
ATOM 2253 O O . GLN A 1 291 ? 30.984 3.459 -15.272 1.00 95.75 291 GLN A O 1
ATOM 2258 N N . LYS A 1 292 ? 32.195 5.231 -15.942 1.00 96.44 292 LYS A N 1
ATOM 2259 C CA . LYS A 1 292 ? 32.248 5.883 -14.629 1.00 96.44 292 LYS A CA 1
ATOM 2260 C C . LYS A 1 292 ? 30.873 6.401 -14.202 1.00 96.44 292 LYS A C 1
ATOM 2262 O O . LYS A 1 292 ? 30.478 6.174 -13.058 1.00 96.44 292 LYS A O 1
ATOM 2267 N N . LEU A 1 293 ? 30.142 7.035 -15.123 1.00 98.00 293 LEU A N 1
ATOM 2268 C CA . LEU A 1 293 ? 28.784 7.540 -14.912 1.00 98.00 293 LEU A CA 1
ATOM 2269 C C . LEU A 1 293 ? 27.834 6.430 -14.456 1.00 98.00 293 LEU A C 1
ATOM 2271 O O . LEU A 1 293 ? 27.244 6.533 -13.384 1.00 98.00 293 LEU A O 1
ATOM 2275 N N . LEU A 1 294 ? 27.700 5.360 -15.247 1.00 96.19 294 LEU A N 1
ATOM 2276 C CA . LEU A 1 294 ? 26.756 4.273 -14.953 1.00 96.19 294 LEU A CA 1
ATOM 2277 C C . LEU A 1 294 ? 27.274 3.294 -13.884 1.00 96.19 294 LEU A C 1
ATOM 2279 O O . LEU A 1 294 ? 26.514 2.458 -13.393 1.00 96.19 294 LEU A O 1
ATOM 2283 N N . GLY A 1 295 ? 28.551 3.406 -13.512 1.00 95.44 295 GLY A N 1
ATOM 2284 C CA . GLY A 1 295 ? 29.197 2.640 -12.454 1.00 95.44 295 GLY A CA 1
ATOM 2285 C C . GLY A 1 295 ? 29.310 3.425 -11.147 1.00 95.44 295 GLY A C 1
ATOM 2286 O O . GLY A 1 295 ? 28.348 3.539 -10.392 1.00 95.44 295 GLY A O 1
ATOM 2287 N N . GLU A 1 296 ? 30.512 3.928 -10.858 1.00 96.81 296 GLU A N 1
ATOM 2288 C CA . GLU A 1 296 ? 30.875 4.546 -9.574 1.00 96.81 296 GLU A CA 1
ATOM 2289 C C . GLU A 1 296 ? 29.945 5.704 -9.180 1.00 96.81 296 GLU A C 1
ATOM 2291 O O . GLU A 1 296 ? 29.449 5.742 -8.050 1.00 96.81 296 GLU A O 1
ATOM 2296 N N . ILE A 1 297 ? 29.676 6.623 -10.112 1.00 98.06 297 ILE A N 1
ATOM 2297 C CA . ILE A 1 297 ? 28.870 7.824 -9.851 1.00 98.06 297 ILE A CA 1
ATOM 2298 C C . ILE A 1 297 ? 27.421 7.431 -9.568 1.00 98.06 297 ILE A C 1
ATOM 2300 O O . ILE A 1 297 ? 26.853 7.822 -8.545 1.00 98.06 297 ILE A O 1
ATOM 2304 N N . ASN A 1 298 ? 26.839 6.592 -10.425 1.00 97.75 298 ASN A N 1
ATOM 2305 C CA . ASN A 1 298 ? 25.490 6.083 -10.230 1.00 97.75 298 ASN A CA 1
ATOM 2306 C C . ASN A 1 298 ? 25.333 5.323 -8.900 1.00 97.75 298 ASN A C 1
ATOM 2308 O O . ASN A 1 298 ? 24.357 5.544 -8.179 1.00 97.75 298 ASN A O 1
ATOM 2312 N N . LEU A 1 299 ? 26.293 4.464 -8.536 1.00 97.00 299 LEU A N 1
ATOM 2313 C CA . LEU A 1 299 ? 26.277 3.749 -7.257 1.00 97.00 299 LEU A CA 1
ATOM 2314 C C . LEU A 1 299 ? 26.283 4.720 -6.071 1.00 97.00 299 LEU A C 1
ATOM 2316 O O . LEU A 1 299 ? 25.505 4.542 -5.131 1.00 97.00 299 LEU A O 1
ATOM 2320 N N . ASN A 1 300 ? 27.116 5.763 -6.119 1.00 98.19 300 ASN A N 1
ATOM 2321 C CA . ASN A 1 300 ? 27.182 6.785 -5.076 1.00 98.19 300 ASN A CA 1
ATOM 2322 C C . ASN A 1 300 ? 25.845 7.525 -4.909 1.00 98.19 300 ASN A C 1
ATOM 2324 O O . ASN A 1 300 ? 25.277 7.535 -3.811 1.00 98.19 300 ASN A O 1
ATOM 2328 N N . ILE A 1 301 ? 25.325 8.096 -6.000 1.00 98.38 301 ILE A N 1
ATOM 2329 C CA . ILE A 1 301 ? 24.079 8.874 -5.999 1.00 98.38 301 ILE A CA 1
ATOM 2330 C C . ILE A 1 301 ? 22.912 7.999 -5.546 1.00 98.38 301 ILE A C 1
ATOM 2332 O O . ILE A 1 301 ? 22.143 8.390 -4.667 1.00 98.38 301 ILE A O 1
ATOM 2336 N N . THR A 1 302 ? 22.807 6.786 -6.089 1.00 97.75 302 THR A N 1
ATOM 2337 C CA . THR A 1 302 ? 21.713 5.870 -5.766 1.00 97.75 302 THR A CA 1
ATOM 2338 C C . THR A 1 302 ? 21.747 5.448 -4.294 1.00 97.75 302 THR A C 1
ATOM 2340 O O . THR A 1 302 ? 20.702 5.414 -3.649 1.00 97.75 302 THR A O 1
ATOM 2343 N N . ASN A 1 303 ? 22.926 5.202 -3.711 1.00 98.00 303 ASN A N 1
ATOM 2344 C CA . ASN A 1 303 ? 23.042 4.884 -2.282 1.00 98.00 303 ASN A CA 1
ATOM 2345 C C . ASN A 1 303 ? 22.617 6.052 -1.381 1.00 98.00 303 ASN A C 1
ATOM 2347 O O . ASN A 1 303 ? 21.873 5.847 -0.421 1.00 98.00 303 ASN A O 1
ATOM 2351 N N . ARG A 1 304 ? 23.019 7.282 -1.721 1.00 98.38 304 ARG A N 1
ATOM 2352 C CA . ARG A 1 304 ? 22.569 8.495 -1.016 1.00 98.38 304 ARG A CA 1
ATOM 2353 C C . ARG A 1 304 ? 21.058 8.695 -1.154 1.00 98.38 304 ARG A C 1
ATOM 2355 O O . ARG A 1 304 ? 20.406 9.087 -0.188 1.00 98.38 304 ARG A O 1
ATOM 2362 N N . ALA A 1 305 ? 20.493 8.388 -2.323 1.00 97.75 305 ALA A N 1
ATOM 2363 C CA . ALA A 1 305 ? 19.059 8.481 -2.568 1.00 97.75 305 ALA A CA 1
ATOM 2364 C C . ALA A 1 305 ? 18.267 7.470 -1.729 1.00 97.75 305 ALA A C 1
ATOM 2366 O O . ALA A 1 305 ? 17.260 7.852 -1.138 1.00 97.75 305 ALA A O 1
ATOM 2367 N N . ILE A 1 306 ? 18.732 6.218 -1.610 1.00 96.19 306 ILE A N 1
ATOM 2368 C CA . ILE A 1 306 ? 18.116 5.211 -0.726 1.00 96.19 306 ILE A CA 1
ATOM 2369 C C . ILE A 1 306 ? 18.037 5.745 0.703 1.00 96.19 306 ILE A C 1
ATOM 2371 O O . ILE A 1 306 ? 16.962 5.752 1.301 1.00 96.19 306 ILE A O 1
ATOM 2375 N N . GLU A 1 307 ? 19.163 6.227 1.230 1.00 96.31 307 GLU A N 1
ATOM 2376 C CA . GLU A 1 307 ? 19.248 6.703 2.608 1.00 96.31 307 GLU A CA 1
ATOM 2377 C C . GLU A 1 307 ? 18.299 7.887 2.856 1.00 96.31 307 GLU A C 1
ATOM 2379 O O . GLU A 1 307 ? 17.580 7.916 3.856 1.00 96.31 307 GLU A O 1
ATOM 2384 N N . SER A 1 308 ? 18.232 8.835 1.918 1.00 97.25 308 SER A N 1
ATOM 2385 C CA . SER A 1 308 ? 17.323 9.980 2.013 1.00 97.25 308 SER A CA 1
ATOM 2386 C C . SER A 1 308 ? 15.846 9.598 1.857 1.00 97.25 308 SER A C 1
ATOM 2388 O O . SER A 1 308 ? 15.012 10.147 2.577 1.00 97.25 308 SER A O 1
ATOM 2390 N N . ILE A 1 309 ? 15.497 8.631 1.000 1.00 93.44 309 ILE A N 1
ATOM 2391 C CA . ILE A 1 309 ? 14.121 8.110 0.888 1.00 93.44 309 ILE A CA 1
ATOM 2392 C C . ILE A 1 309 ? 13.693 7.442 2.204 1.00 93.44 309 ILE A C 1
ATOM 2394 O O . ILE A 1 309 ? 12.615 7.739 2.728 1.00 93.44 309 ILE A O 1
ATOM 2398 N N . GLU A 1 310 ? 14.549 6.587 2.771 1.00 88.38 310 GLU A N 1
ATOM 2399 C CA . GLU A 1 310 ? 14.266 5.850 4.011 1.00 88.38 310 GLU A CA 1
ATOM 2400 C C . GLU A 1 310 ? 14.238 6.751 5.257 1.00 88.38 310 GLU A C 1
ATOM 2402 O O . GLU A 1 310 ? 13.601 6.392 6.248 1.00 88.38 310 GLU A O 1
ATOM 2407 N N . LYS A 1 311 ? 14.861 7.936 5.201 1.00 89.06 311 LYS A N 1
ATOM 2408 C CA . LYS A 1 311 ? 14.780 8.988 6.233 1.00 89.06 311 LYS A CA 1
ATOM 2409 C C . LYS A 1 311 ? 13.657 10.007 5.999 1.00 89.06 311 LYS A C 1
ATOM 2411 O O . LYS A 1 311 ? 13.365 10.806 6.885 1.00 89.06 311 LYS A O 1
ATOM 2416 N N . GLY A 1 312 ? 13.008 9.996 4.832 1.00 89.88 312 GLY A N 1
ATOM 2417 C CA . GLY A 1 312 ? 11.987 10.988 4.470 1.00 89.88 312 GLY A CA 1
ATOM 2418 C C . GLY A 1 312 ? 12.551 12.382 4.156 1.00 89.88 312 GLY A C 1
ATOM 2419 O O . GLY A 1 312 ? 11.864 13.387 4.344 1.00 89.88 312 GLY A O 1
ATOM 2420 N N . GLU A 1 313 ? 13.795 12.463 3.684 1.00 95.81 313 GLU A N 1
ATOM 2421 C CA . GLU A 1 313 ? 14.487 13.690 3.262 1.00 95.81 313 GLU A CA 1
ATOM 2422 C C . GLU A 1 313 ? 14.182 14.009 1.783 1.00 95.81 313 GLU A C 1
ATOM 2424 O O . GLU A 1 313 ? 15.079 14.035 0.941 1.00 95.81 313 GLU A O 1
ATOM 2429 N N . VAL A 1 314 ? 12.905 14.223 1.438 1.00 95.75 314 VAL A N 1
ATOM 2430 C CA . VAL A 1 314 ? 12.444 14.359 0.035 1.00 95.75 314 VAL A CA 1
ATOM 2431 C C . VAL A 1 314 ? 13.156 15.487 -0.727 1.00 95.75 314 VAL A C 1
ATOM 2433 O O . VAL A 1 314 ? 13.481 15.321 -1.900 1.00 95.75 314 VAL A O 1
ATOM 2436 N N . GLU A 1 315 ? 13.478 16.596 -0.057 1.00 97.62 315 GLU A N 1
ATOM 2437 C CA . GLU A 1 315 ? 14.268 17.696 -0.629 1.00 97.62 315 GLU A CA 1
ATOM 2438 C C . GLU A 1 315 ? 15.632 17.226 -1.144 1.00 97.62 315 GLU A C 1
ATOM 2440 O O . GLU A 1 315 ? 16.022 17.530 -2.271 1.00 97.62 315 GLU A O 1
ATOM 2445 N N . LYS A 1 316 ? 16.334 16.413 -0.349 1.00 98.00 316 LYS A N 1
ATOM 2446 C CA . LYS A 1 316 ? 17.640 15.866 -0.718 1.00 98.00 316 LYS A CA 1
ATOM 2447 C C . LYS A 1 316 ? 17.527 14.844 -1.845 1.00 98.00 316 LYS A C 1
ATOM 2449 O O . LYS A 1 316 ? 18.412 14.790 -2.692 1.00 98.00 316 LYS A O 1
ATOM 2454 N N . VAL A 1 317 ? 16.429 14.085 -1.912 1.00 97.88 317 VAL A N 1
ATOM 2455 C CA . VAL A 1 317 ? 16.132 13.221 -3.069 1.00 97.88 317 VAL A CA 1
ATOM 2456 C C . VAL A 1 317 ? 15.969 14.064 -4.341 1.00 97.88 317 VAL A C 1
ATOM 2458 O O . VAL A 1 317 ? 16.528 13.713 -5.376 1.00 97.88 317 VAL A O 1
ATOM 2461 N N . GLY A 1 318 ? 15.274 15.203 -4.265 1.00 97.81 318 GLY A N 1
ATOM 2462 C CA . GLY A 1 318 ? 15.180 16.163 -5.370 1.00 97.81 318 GLY A CA 1
ATOM 2463 C C . GLY A 1 318 ? 16.541 16.720 -5.792 1.00 97.81 318 GLY A C 1
ATOM 2464 O O . GLY A 1 318 ? 16.885 16.664 -6.971 1.00 97.81 318 GLY A O 1
ATOM 2465 N N . ALA A 1 319 ? 17.359 17.167 -4.836 1.00 98.38 319 ALA A N 1
ATOM 2466 C CA . ALA A 1 319 ? 18.709 17.657 -5.117 1.00 98.38 319 ALA A CA 1
ATOM 2467 C C . ALA A 1 319 ? 19.587 16.593 -5.804 1.00 98.38 319 ALA A C 1
ATOM 2469 O O . ALA A 1 319 ? 20.277 16.895 -6.777 1.00 98.38 319 ALA A O 1
ATOM 2470 N N . LEU A 1 320 ? 19.500 15.335 -5.358 1.00 98.62 320 LEU A N 1
ATOM 2471 C CA . LEU A 1 320 ? 20.192 14.202 -5.979 1.00 98.62 320 LEU A CA 1
ATOM 2472 C C . LEU A 1 320 ? 19.705 13.922 -7.407 1.00 98.62 320 LEU A C 1
ATOM 2474 O O . LEU A 1 320 ? 20.507 13.493 -8.230 1.00 98.62 320 LEU A O 1
ATOM 2478 N N . MET A 1 321 ? 18.424 14.147 -7.732 1.00 97.75 321 MET A N 1
ATOM 2479 C CA . MET A 1 321 ? 17.948 14.027 -9.121 1.00 97.75 321 MET A CA 1
ATOM 2480 C C . MET A 1 321 ? 18.616 15.059 -10.029 1.00 97.75 321 MET A C 1
ATOM 2482 O O . MET A 1 321 ? 19.026 14.717 -11.136 1.00 97.75 321 MET A O 1
ATOM 2486 N N . THR A 1 322 ? 18.753 16.295 -9.549 1.00 98.25 322 THR A N 1
ATOM 2487 C CA . THR A 1 322 ? 19.445 17.361 -10.282 1.00 98.25 322 THR A CA 1
ATOM 2488 C C . THR A 1 322 ? 20.931 17.036 -10.457 1.00 98.25 322 THR A C 1
ATOM 2490 O O . THR A 1 322 ? 21.456 17.188 -11.556 1.00 98.25 322 THR A O 1
ATOM 2493 N N . GLU A 1 323 ? 21.595 16.537 -9.408 1.00 98.44 323 GLU A N 1
ATOM 2494 C CA . GLU A 1 323 ? 22.984 16.054 -9.472 1.00 98.44 323 GLU A CA 1
ATOM 2495 C C . GLU A 1 323 ? 23.126 14.924 -10.504 1.00 98.44 323 GLU A C 1
ATOM 2497 O O . GLU A 1 323 ? 23.977 14.992 -11.386 1.00 98.44 323 GLU A O 1
ATOM 2502 N N . ALA A 1 324 ? 22.231 13.931 -10.473 1.00 98.00 324 ALA A N 1
ATOM 2503 C CA . ALA A 1 324 ? 22.227 12.828 -11.432 1.00 98.00 324 ALA A CA 1
ATOM 2504 C C . ALA A 1 324 ? 22.079 13.309 -12.881 1.00 98.00 324 ALA A C 1
ATOM 2506 O O . ALA A 1 324 ? 22.729 12.763 -13.770 1.00 98.00 324 ALA A O 1
ATOM 2507 N N . GLN A 1 325 ? 21.240 14.323 -13.125 1.00 98.06 325 GLN A N 1
ATOM 2508 C CA . GLN A 1 325 ? 21.099 14.907 -14.457 1.00 98.06 325 GLN A CA 1
ATOM 2509 C C . GLN A 1 325 ? 22.393 15.586 -14.909 1.00 98.06 325 GLN A C 1
ATOM 2511 O O . GLN A 1 325 ? 22.836 15.343 -16.023 1.00 98.06 325 GLN A O 1
ATOM 2516 N N . GLN A 1 326 ? 23.026 16.383 -14.044 1.00 97.94 326 GLN A N 1
ATOM 2517 C CA . GLN A 1 326 ? 24.269 17.089 -14.371 1.00 97.94 326 GLN A CA 1
ATOM 2518 C C . GLN A 1 326 ? 25.414 16.123 -14.701 1.00 97.94 326 GLN A C 1
ATOM 2520 O O . GLN A 1 326 ? 26.124 16.322 -15.686 1.00 97.94 326 GLN A O 1
ATOM 2525 N N . GLU A 1 327 ? 25.567 15.062 -13.907 1.00 98.25 327 GLU A N 1
ATOM 2526 C CA . GLU A 1 327 ? 26.554 14.010 -14.159 1.00 98.25 327 GLU A CA 1
ATOM 2527 C C . GLU A 1 327 ? 26.255 13.270 -15.470 1.00 98.25 327 GLU A C 1
ATOM 2529 O O . GLU A 1 327 ? 27.163 13.008 -16.264 1.00 98.25 327 GLU A O 1
ATOM 2534 N N . PHE A 1 328 ? 24.975 12.976 -15.739 1.00 97.50 328 PHE A N 1
ATOM 2535 C CA . PHE A 1 328 ? 24.562 12.369 -17.002 1.00 97.50 328 PHE A CA 1
ATOM 2536 C C . PHE A 1 328 ? 24.906 13.272 -18.188 1.00 97.50 328 PHE A C 1
ATOM 2538 O O . PHE A 1 328 ? 25.507 12.808 -19.155 1.00 97.50 328 PHE A O 1
ATOM 2545 N N . ASP A 1 329 ? 24.586 14.561 -18.107 1.00 97.44 329 ASP A N 1
ATOM 2546 C CA . ASP A 1 329 ? 24.866 15.522 -19.170 1.00 97.44 329 ASP A CA 1
ATOM 2547 C C . ASP A 1 329 ? 26.372 15.618 -19.445 1.00 97.44 329 ASP A C 1
ATOM 2549 O O . ASP A 1 329 ? 26.803 15.583 -20.597 1.00 97.44 329 ASP A O 1
ATOM 2553 N N . TYR A 1 330 ? 27.190 15.676 -18.392 1.00 97.81 330 TYR A N 1
ATOM 2554 C CA . TYR A 1 330 ? 28.639 15.793 -18.521 1.00 97.81 330 TYR A CA 1
ATOM 2555 C C . TYR A 1 330 ? 29.276 14.564 -19.187 1.00 97.81 330 TYR A C 1
ATOM 2557 O O . TYR A 1 330 ? 30.085 14.707 -20.106 1.00 97.81 330 TYR A O 1
ATOM 2565 N N . TYR A 1 331 ? 28.909 13.358 -18.747 1.00 97.81 331 TYR A N 1
ATOM 2566 C CA . TYR A 1 331 ? 29.570 12.126 -19.184 1.00 97.81 331 TYR A CA 1
ATOM 2567 C C . TYR A 1 331 ? 28.911 11.448 -20.393 1.00 97.81 331 TYR A C 1
ATOM 2569 O O . TYR A 1 331 ? 29.615 10.832 -21.191 1.00 97.81 331 TYR A O 1
ATOM 2577 N N . ALA A 1 332 ? 27.587 11.537 -20.554 1.00 96.75 332 ALA A N 1
ATOM 2578 C CA . ALA A 1 332 ? 26.862 10.808 -21.599 1.00 96.75 332 ALA A CA 1
ATOM 2579 C C . ALA A 1 332 ? 26.642 11.617 -22.883 1.00 96.75 332 ALA A C 1
ATOM 2581 O O . ALA A 1 332 ? 26.648 11.025 -23.963 1.00 96.75 332 ALA A O 1
ATOM 2582 N N . ILE A 1 333 ? 26.484 12.950 -22.817 1.00 96.75 333 ILE A N 1
ATOM 2583 C CA . ILE A 1 333 ? 26.298 13.775 -24.028 1.00 96.75 333 ILE A CA 1
ATOM 2584 C C . ILE A 1 333 ? 27.418 13.558 -25.053 1.00 96.75 333 ILE A C 1
ATOM 2586 O O . ILE A 1 333 ? 27.085 13.379 -26.226 1.00 96.75 333 ILE A O 1
ATOM 2590 N N . PRO A 1 334 ? 28.713 13.505 -24.676 1.00 97.06 334 PRO A N 1
ATOM 2591 C CA . PRO A 1 334 ? 29.787 13.259 -25.638 1.00 97.06 334 PRO A CA 1
ATOM 2592 C C . PRO A 1 334 ? 29.662 11.933 -26.403 1.00 97.06 334 PRO A C 1
ATOM 2594 O O . PRO A 1 334 ? 30.150 11.845 -27.527 1.00 97.06 334 PRO A O 1
ATOM 2597 N N . ALA A 1 335 ? 28.995 10.921 -25.837 1.00 95.50 335 ALA A N 1
ATOM 2598 C CA . ALA A 1 335 ? 28.807 9.621 -26.482 1.00 95.50 335 ALA A CA 1
ATOM 2599 C C . ALA A 1 335 ? 27.734 9.648 -27.580 1.00 95.50 335 ALA A C 1
ATOM 2601 O O . ALA A 1 335 ? 27.855 8.943 -28.576 1.00 95.50 335 ALA A O 1
ATOM 2602 N N . CYS A 1 336 ? 26.694 10.473 -27.426 1.00 95.69 336 CYS A N 1
ATOM 2603 C CA . CYS A 1 336 ? 25.611 10.593 -28.405 1.00 95.69 336 CYS A CA 1
ATOM 2604 C C . CYS A 1 336 ? 25.106 12.046 -28.503 1.00 95.69 336 CYS A C 1
ATOM 2606 O O . CYS A 1 336 ? 23.954 12.342 -28.161 1.00 95.69 336 CYS A O 1
ATOM 2608 N N . PRO A 1 337 ? 25.940 12.992 -28.972 1.00 94.94 337 PRO A N 1
ATOM 2609 C CA . PRO A 1 337 ? 25.632 14.419 -28.876 1.00 94.94 337 PRO A CA 1
ATOM 2610 C C . PRO A 1 337 ? 24.382 14.808 -29.670 1.00 94.94 337 PRO A C 1
ATOM 2612 O O . PRO A 1 337 ? 23.619 15.667 -29.242 1.00 94.94 337 PRO A O 1
ATOM 2615 N N . SER A 1 338 ? 24.113 14.133 -30.792 1.00 93.62 338 SER A N 1
ATOM 2616 C CA . SER A 1 338 ? 22.944 14.415 -31.634 1.00 93.62 338 SER A CA 1
ATOM 2617 C C . SER A 1 338 ? 21.602 14.190 -30.939 1.00 93.62 338 SER A C 1
ATOM 2619 O O . SER A 1 338 ? 20.619 14.803 -31.335 1.00 93.62 338 SER A O 1
ATOM 2621 N N . GLU A 1 339 ? 21.549 13.302 -29.944 1.00 94.44 339 GLU A N 1
ATOM 2622 C CA . GLU A 1 339 ? 20.303 12.933 -29.263 1.00 94.44 339 GLU A CA 1
ATOM 2623 C C . GLU A 1 339 ? 20.284 13.392 -27.799 1.00 94.44 339 GLU A C 1
ATOM 2625 O O . GLU A 1 339 ? 19.224 13.729 -27.278 1.00 94.44 339 GLU A O 1
ATOM 2630 N N . LEU A 1 340 ? 21.444 13.419 -27.126 1.00 95.31 340 LEU A N 1
ATOM 2631 C CA . LEU A 1 340 ? 21.537 13.681 -25.687 1.00 95.31 340 LEU A CA 1
ATOM 2632 C C . LEU A 1 340 ? 21.739 15.155 -25.323 1.00 95.31 340 LEU A C 1
ATOM 2634 O O . LEU A 1 340 ? 21.466 15.517 -24.181 1.00 95.31 340 LEU A O 1
ATOM 2638 N N . SER A 1 341 ? 22.109 16.041 -26.259 1.00 93.62 341 SER A N 1
ATOM 2639 C CA . SER A 1 341 ? 22.152 17.489 -25.971 1.00 93.62 341 SER A CA 1
ATOM 2640 C C . SER A 1 341 ? 20.800 18.067 -25.518 1.00 93.62 341 SER A C 1
ATOM 2642 O O . SER A 1 341 ? 20.776 19.065 -24.805 1.00 93.62 341 SER A O 1
ATOM 2644 N N . SER A 1 342 ? 19.684 17.436 -25.904 1.00 93.06 342 SER A N 1
ATOM 2645 C CA . SER A 1 342 ? 18.336 17.604 -25.324 1.00 93.06 342 SER A CA 1
ATOM 2646 C C . SER A 1 342 ? 17.927 19.049 -24.973 1.00 93.06 342 SER A C 1
ATOM 2648 O O . SER A 1 342 ? 17.654 19.356 -23.807 1.00 93.06 342 SER A O 1
ATOM 2650 N N . PRO A 1 343 ? 17.939 20.004 -25.918 1.00 93.81 343 PRO A N 1
ATOM 2651 C CA . PRO A 1 343 ? 17.724 21.415 -25.600 1.00 93.81 343 PRO A CA 1
ATOM 2652 C C . PRO A 1 343 ? 16.363 21.701 -24.950 1.00 93.81 343 PRO A C 1
ATOM 2654 O O . PRO A 1 343 ? 16.272 22.619 -24.131 1.00 93.81 343 PRO A O 1
ATOM 2657 N N . TYR A 1 344 ? 15.309 20.944 -25.278 1.00 92.88 344 TYR A N 1
ATOM 2658 C CA . TYR A 1 344 ? 13.984 21.156 -24.688 1.00 92.88 344 TYR A CA 1
ATOM 2659 C C . TYR A 1 344 ? 13.916 20.666 -23.245 1.00 92.88 344 TYR A C 1
ATOM 2661 O O . TYR A 1 344 ? 13.390 21.393 -22.401 1.00 92.88 344 TYR A O 1
ATOM 2669 N N . LEU A 1 345 ? 14.499 19.500 -22.951 1.00 95.00 345 LEU A N 1
ATOM 2670 C CA . LEU A 1 345 ? 14.652 18.992 -21.590 1.00 95.00 345 LEU A CA 1
ATOM 2671 C C . LEU A 1 345 ? 15.343 20.042 -20.715 1.00 95.00 345 LEU A C 1
ATOM 2673 O O . LEU A 1 345 ? 14.787 20.474 -19.709 1.00 95.00 345 LEU A O 1
ATOM 2677 N N . HIS A 1 346 ? 16.512 20.528 -21.136 1.00 96.50 346 HIS A N 1
ATOM 2678 C CA . HIS A 1 346 ? 17.279 21.501 -20.357 1.00 96.50 346 HIS A CA 1
ATOM 2679 C C . HIS A 1 346 ? 16.565 22.844 -20.200 1.00 96.50 346 HIS A C 1
ATOM 2681 O O . HIS A 1 346 ? 16.708 23.493 -19.164 1.00 96.50 346 HIS A O 1
ATOM 2687 N N . LYS A 1 347 ? 15.803 23.281 -21.211 1.00 96.06 347 LYS A N 1
ATOM 2688 C CA . LYS A 1 347 ? 15.012 24.511 -21.115 1.00 96.06 347 LYS A CA 1
ATOM 2689 C C . LYS A 1 347 ? 13.892 24.365 -20.082 1.00 96.06 347 LYS A C 1
ATOM 2691 O O . LYS A 1 347 ? 13.678 25.294 -19.313 1.00 96.06 347 LYS A O 1
ATOM 2696 N N . LEU A 1 348 ? 13.220 23.213 -20.050 1.00 96.00 348 LEU A N 1
ATOM 2697 C CA . LEU A 1 348 ? 12.161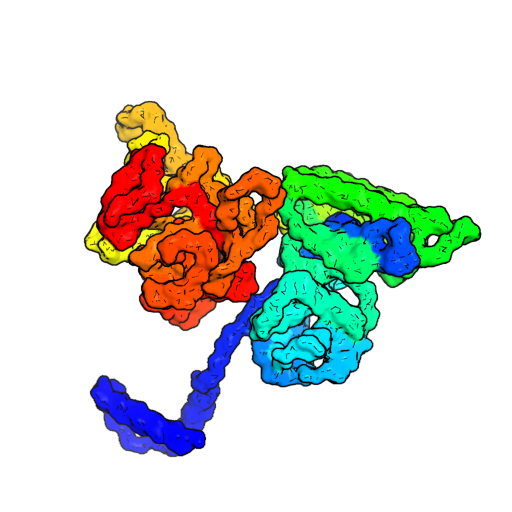 22.926 -19.082 1.00 96.00 348 LEU A CA 1
ATOM 2698 C C . LEU A 1 348 ? 12.719 22.781 -17.658 1.00 96.00 348 LEU A C 1
ATOM 2700 O O . LEU A 1 348 ? 12.171 23.360 -16.727 1.00 96.00 348 LEU A O 1
ATOM 2704 N N . LEU A 1 349 ? 13.836 22.064 -17.482 1.00 96.12 349 LEU A N 1
ATOM 2705 C CA . LEU A 1 349 ? 14.491 21.893 -16.175 1.00 96.12 349 LEU A CA 1
ATOM 2706 C C . LEU A 1 349 ? 14.966 23.225 -15.560 1.00 96.12 349 LEU A C 1
ATOM 2708 O O . LEU A 1 349 ? 15.082 23.325 -14.342 1.00 96.12 349 LEU A O 1
ATOM 2712 N N . LYS A 1 350 ? 15.246 24.238 -16.393 1.00 96.50 350 LYS A N 1
ATOM 2713 C CA . LYS A 1 350 ? 15.694 25.582 -15.981 1.00 96.50 350 LYS A CA 1
ATOM 2714 C C . LYS A 1 350 ? 14.557 26.606 -15.866 1.00 96.50 350 LYS A C 1
ATOM 2716 O O . LYS A 1 350 ? 14.836 27.780 -15.634 1.00 96.50 350 LYS A O 1
ATOM 2721 N N . ASP A 1 351 ? 13.302 26.205 -16.055 1.00 97.00 351 ASP A N 1
ATOM 2722 C CA . ASP A 1 351 ? 12.160 27.113 -15.959 1.00 97.00 351 ASP A CA 1
ATOM 2723 C C . ASP A 1 351 ? 11.974 27.611 -14.513 1.00 97.00 351 ASP A C 1
ATOM 2725 O O . ASP A 1 351 ? 11.745 26.825 -13.592 1.00 97.00 351 ASP A O 1
ATOM 2729 N N . GLU A 1 352 ? 12.061 28.929 -14.306 1.00 96.00 352 GLU A N 1
ATOM 2730 C CA . GLU A 1 352 ? 11.993 29.547 -12.974 1.00 96.00 352 GLU A CA 1
ATOM 2731 C C . GLU A 1 352 ? 10.631 29.361 -12.289 1.00 96.00 352 GLU A C 1
ATOM 2733 O O . GLU A 1 352 ? 10.564 29.243 -11.061 1.00 96.00 352 GLU A O 1
ATOM 2738 N N . LYS A 1 353 ? 9.538 29.298 -13.063 1.00 95.88 353 LYS A N 1
ATOM 2739 C CA . LYS A 1 353 ? 8.191 29.098 -12.513 1.00 95.88 353 LYS A CA 1
ATOM 2740 C C . LYS A 1 353 ? 8.045 27.678 -11.991 1.00 95.88 353 LYS A C 1
ATOM 2742 O O . LYS A 1 353 ? 7.479 27.481 -10.921 1.00 95.88 353 LYS A O 1
ATOM 2747 N N . ILE A 1 354 ? 8.583 26.696 -12.714 1.00 96.75 354 ILE A N 1
ATOM 2748 C CA . ILE A 1 354 ? 8.610 25.301 -12.258 1.00 96.75 354 ILE A CA 1
ATOM 2749 C C . ILE A 1 354 ? 9.556 25.161 -11.057 1.00 96.75 354 ILE A C 1
ATOM 2751 O O . ILE A 1 354 ? 9.166 24.568 -10.050 1.00 96.75 354 ILE A O 1
ATOM 2755 N N . ALA A 1 355 ? 10.753 25.761 -11.115 1.00 95.06 355 ALA A N 1
ATOM 2756 C CA . ALA A 1 355 ? 11.770 25.709 -10.059 1.00 95.06 355 ALA A CA 1
ATOM 2757 C C . ALA A 1 355 ? 11.239 26.143 -8.678 1.00 95.06 355 ALA A C 1
ATOM 2759 O O . ALA A 1 355 ? 11.611 25.567 -7.653 1.00 95.06 355 ALA A O 1
ATOM 2760 N N . ALA A 1 356 ? 10.311 27.105 -8.631 1.00 95.75 356 ALA A N 1
ATOM 2761 C CA . ALA A 1 356 ? 9.676 27.551 -7.390 1.00 95.75 356 ALA A CA 1
ATOM 2762 C C . ALA A 1 356 ? 8.883 26.443 -6.662 1.00 95.75 356 ALA A C 1
ATOM 2764 O O . ALA A 1 356 ? 8.740 26.493 -5.436 1.00 95.75 356 ALA A O 1
ATOM 2765 N N . HIS A 1 357 ? 8.415 25.424 -7.386 1.00 97.81 357 HIS A N 1
ATOM 2766 C CA . HIS A 1 357 ? 7.488 24.393 -6.909 1.00 97.81 357 HIS A CA 1
ATOM 2767 C C . HIS A 1 357 ? 8.113 22.992 -6.780 1.00 97.81 357 HIS A C 1
ATOM 2769 O O . HIS A 1 357 ? 7.450 22.056 -6.324 1.00 97.81 357 HIS A O 1
ATOM 2775 N N . ILE A 1 358 ? 9.392 22.834 -7.134 1.00 98.25 358 ILE A N 1
ATOM 2776 C CA . ILE A 1 358 ? 10.093 21.542 -7.144 1.00 98.25 358 ILE A CA 1
ATOM 2777 C C . ILE A 1 358 ? 11.313 21.538 -6.217 1.00 98.25 358 ILE A C 1
ATOM 2779 O O . ILE A 1 358 ? 11.858 22.586 -5.875 1.00 98.25 358 ILE A O 1
ATOM 2783 N N . PHE A 1 359 ? 11.749 20.346 -5.818 1.00 98.25 359 PHE A N 1
ATOM 2784 C CA . PHE A 1 359 ? 13.047 20.109 -5.182 1.00 98.25 359 PHE A CA 1
ATOM 2785 C C . PHE A 1 359 ? 14.136 19.719 -6.193 1.00 98.25 359 PHE A C 1
ATOM 2787 O O . PHE A 1 359 ? 15.319 19.894 -5.921 1.00 98.25 359 PHE A O 1
ATOM 2794 N N . GLY A 1 360 ? 13.751 19.196 -7.359 1.00 97.69 360 GLY A N 1
ATOM 2795 C CA . GLY A 1 360 ? 14.669 18.866 -8.448 1.00 97.69 360 GLY A CA 1
ATOM 2796 C C . GLY A 1 360 ? 13.995 18.064 -9.555 1.00 97.69 360 GLY A C 1
ATOM 2797 O O . GLY A 1 360 ? 12.813 17.719 -9.453 1.00 97.69 360 GLY A O 1
ATOM 2798 N N . GLY A 1 361 ? 14.741 17.780 -10.620 1.00 97.12 361 GLY A N 1
ATOM 2799 C CA . GLY A 1 361 ? 14.227 17.053 -11.776 1.00 97.12 361 GLY A CA 1
ATOM 2800 C C . GLY A 1 361 ? 15.322 16.540 -12.702 1.00 97.12 361 GLY A C 1
ATOM 2801 O O . GLY A 1 361 ? 16.476 16.953 -12.610 1.00 97.12 361 GLY A O 1
ATOM 2802 N N . LYS A 1 362 ? 14.942 15.610 -13.578 1.00 96.44 362 LYS A N 1
ATOM 2803 C CA . LYS A 1 362 ? 15.826 14.940 -14.543 1.00 96.44 362 LYS A CA 1
ATOM 2804 C C . LYS A 1 362 ? 15.034 14.395 -15.729 1.00 96.44 362 LYS A C 1
ATOM 2806 O O . LYS A 1 362 ? 13.813 14.272 -15.652 1.00 96.44 362 LYS A O 1
ATOM 2811 N N . GLY A 1 363 ? 15.708 14.031 -16.813 1.00 93.31 363 GLY A N 1
ATOM 2812 C CA . GLY A 1 363 ? 15.114 13.240 -17.886 1.00 93.31 363 GLY A CA 1
ATOM 2813 C C . GLY A 1 363 ? 14.830 11.798 -17.448 1.00 93.31 363 GLY A C 1
ATOM 2814 O O . GLY A 1 363 ? 15.294 11.342 -16.396 1.00 93.31 363 GLY A O 1
ATOM 2815 N N . VAL A 1 364 ? 14.014 11.090 -18.233 1.00 88.50 364 VAL A N 1
ATOM 2816 C CA . VAL A 1 364 ? 13.512 9.741 -17.910 1.00 88.50 364 VAL A CA 1
ATOM 2817 C C . VAL A 1 364 ? 13.877 8.726 -18.994 1.00 88.50 364 VAL A C 1
ATOM 2819 O O . VAL A 1 364 ? 13.816 9.000 -20.198 1.00 88.50 364 VAL A O 1
ATOM 2822 N N . GLY A 1 365 ? 14.181 7.498 -18.569 1.00 85.88 365 GLY A N 1
ATOM 2823 C CA . GLY A 1 365 ? 14.381 6.364 -19.469 1.00 85.88 365 GLY A CA 1
ATOM 2824 C C . GLY A 1 365 ? 15.681 6.520 -20.247 1.00 85.88 365 GLY A C 1
ATOM 2825 O O . GLY A 1 365 ? 16.727 6.703 -19.643 1.00 85.88 365 GLY A O 1
ATOM 2826 N N . SER A 1 366 ? 15.628 6.482 -21.582 1.00 86.62 366 SER A N 1
ATOM 2827 C CA . SER A 1 366 ? 16.832 6.664 -22.406 1.00 86.62 366 SER A CA 1
ATOM 2828 C C . SER A 1 366 ? 17.331 8.115 -22.505 1.00 86.62 366 SER A C 1
ATOM 2830 O O . SER A 1 366 ? 18.084 8.403 -23.427 1.00 86.62 366 SER A O 1
ATOM 2832 N N . GLN A 1 367 ? 16.854 9.033 -21.656 1.00 88.62 367 GLN A N 1
ATOM 2833 C CA . GLN A 1 367 ? 17.185 10.469 -21.698 1.00 88.62 367 GLN A CA 1
ATOM 2834 C C . GLN A 1 367 ? 16.789 11.121 -23.040 1.00 88.62 367 GLN A C 1
ATOM 2836 O O . GLN A 1 367 ? 15.846 10.641 -23.678 1.00 88.62 367 GLN A O 1
ATOM 2841 N N . GLY A 1 368 ? 17.410 12.221 -23.470 1.00 89.25 368 GLY A N 1
ATOM 2842 C CA . GLY A 1 368 ? 16.975 12.936 -24.677 1.00 89.25 368 GLY A CA 1
ATOM 2843 C C . GLY A 1 368 ? 15.759 13.842 -24.438 1.00 89.25 368 GLY A C 1
ATOM 2844 O O . GLY A 1 368 ? 15.179 13.860 -23.351 1.00 89.25 368 GLY A O 1
ATOM 2845 N N . ASP A 1 369 ? 15.267 14.495 -25.495 1.00 88.62 369 ASP A N 1
ATOM 2846 C CA . ASP A 1 369 ? 14.015 15.277 -25.464 1.00 88.62 369 ASP A CA 1
ATOM 2847 C C . ASP A 1 369 ? 12.739 14.395 -25.449 1.00 88.62 369 ASP A C 1
ATOM 2849 O O . ASP A 1 369 ? 11.709 14.750 -26.009 1.00 88.62 369 ASP A O 1
ATOM 2853 N N . GLY A 1 370 ? 12.779 13.222 -24.811 1.00 85.88 370 GLY A N 1
ATOM 2854 C CA . GLY A 1 370 ? 11.618 12.332 -24.706 1.00 85.88 370 GLY A CA 1
ATOM 2855 C C . GLY A 1 370 ? 10.687 12.694 -23.551 1.00 85.88 370 GLY A C 1
ATOM 2856 O O . GLY A 1 370 ? 9.514 13.009 -23.741 1.00 85.88 370 GLY A O 1
ATOM 2857 N N . SER A 1 371 ? 11.194 12.611 -22.323 1.00 90.69 371 SER A N 1
ATOM 2858 C CA . SER A 1 371 ? 10.381 12.820 -21.123 1.00 90.69 371 SER A CA 1
ATOM 2859 C C . SER A 1 371 ? 11.227 13.356 -19.976 1.00 90.69 371 SER A C 1
ATOM 2861 O O . SER A 1 371 ? 12.411 13.028 -19.873 1.00 90.69 371 SER A O 1
ATOM 2863 N N . ALA A 1 372 ? 10.600 14.134 -19.100 1.00 94.31 372 ALA A N 1
ATOM 2864 C CA . ALA A 1 372 ? 11.197 14.657 -17.875 1.00 94.31 372 ALA A CA 1
ATOM 2865 C C . ALA A 1 372 ? 10.413 14.188 -16.645 1.00 94.31 372 ALA A C 1
ATOM 2867 O O . ALA A 1 372 ? 9.251 13.799 -16.749 1.00 94.31 372 ALA A O 1
ATOM 2868 N N . GLN A 1 373 ? 11.039 14.237 -15.475 1.00 95.56 373 GLN A N 1
ATOM 2869 C CA . GLN A 1 373 ? 10.371 14.058 -14.194 1.00 95.56 373 GLN A CA 1
ATOM 2870 C C . GLN A 1 373 ? 10.832 15.095 -13.175 1.00 95.56 373 GLN A C 1
ATOM 2872 O O . GLN A 1 373 ? 12.003 15.478 -13.153 1.00 95.56 373 GLN A O 1
ATOM 2877 N N . PHE A 1 374 ? 9.910 15.496 -12.306 1.00 97.62 374 PHE A N 1
ATOM 2878 C CA . PHE A 1 374 ? 10.123 16.482 -11.253 1.00 97.62 374 PHE A CA 1
ATOM 2879 C C . PHE A 1 374 ? 9.635 15.965 -9.911 1.00 97.62 374 PHE A C 1
ATOM 2881 O O . PHE A 1 374 ? 8.529 15.436 -9.847 1.00 97.62 374 PHE A O 1
ATOM 2888 N N . ILE A 1 375 ? 10.407 16.185 -8.844 1.00 97.44 375 ILE A N 1
ATOM 2889 C CA . ILE A 1 375 ? 9.935 16.020 -7.464 1.00 97.44 375 ILE A CA 1
ATOM 2890 C C . ILE A 1 375 ? 9.365 17.356 -6.984 1.00 97.44 375 ILE A C 1
ATOM 2892 O O . ILE A 1 375 ? 10.103 18.327 -6.824 1.00 97.44 375 ILE A O 1
ATOM 2896 N N . CYS A 1 376 ? 8.061 17.399 -6.734 1.00 97.56 376 CYS A N 1
ATOM 2897 C CA . CYS A 1 376 ? 7.326 18.558 -6.235 1.00 97.56 376 CYS A CA 1
ATOM 2898 C C . CYS A 1 376 ? 7.394 18.664 -4.706 1.00 97.56 376 CYS A C 1
ATOM 2900 O O . CYS A 1 376 ? 7.529 17.664 -3.999 1.00 97.56 376 CYS A O 1
ATOM 2902 N N . LYS A 1 377 ? 7.269 19.892 -4.194 1.00 95.44 377 LYS A N 1
ATOM 2903 C CA . LYS A 1 377 ? 7.353 20.181 -2.752 1.00 95.44 377 LYS A CA 1
ATOM 2904 C C . LYS A 1 377 ? 6.145 19.684 -1.948 1.00 95.44 377 LYS A C 1
ATOM 2906 O O . LYS A 1 377 ? 6.289 19.360 -0.773 1.00 95.44 377 LYS A O 1
ATOM 2911 N N . SER A 1 378 ? 4.976 19.622 -2.581 1.00 89.25 378 SER A N 1
ATOM 2912 C CA . SER A 1 378 ? 3.686 19.248 -1.989 1.00 89.25 378 SER A CA 1
ATOM 2913 C C . SER A 1 378 ? 2.715 18.753 -3.073 1.00 89.25 378 SER A C 1
ATOM 2915 O O . SER A 1 378 ? 3.037 18.817 -4.265 1.00 89.25 378 SER A O 1
ATOM 2917 N N . VAL A 1 379 ? 1.525 18.287 -2.676 1.00 85.62 379 VAL A N 1
ATOM 2918 C CA . VAL A 1 379 ? 0.433 17.951 -3.611 1.00 85.62 379 VAL A CA 1
ATOM 2919 C C . VAL A 1 379 ? -0.064 19.212 -4.326 1.00 85.62 379 VAL A C 1
ATOM 2921 O O . VAL A 1 379 ? -0.257 19.208 -5.539 1.00 85.62 379 VAL A O 1
ATOM 2924 N N . GLU A 1 380 ? -0.184 20.330 -3.614 1.00 89.38 380 GLU A N 1
ATOM 2925 C CA . GLU A 1 380 ? -0.617 21.609 -4.180 1.00 89.38 380 GLU A CA 1
ATOM 2926 C C . GLU A 1 380 ? 0.397 22.137 -5.202 1.00 89.38 380 GLU A C 1
ATOM 2928 O O . GLU A 1 380 ? 0.032 22.686 -6.243 1.00 89.38 380 GLU A O 1
ATOM 2933 N N . ASP A 1 381 ? 1.691 21.965 -4.928 1.00 96.56 381 ASP A N 1
ATOM 2934 C CA . ASP A 1 381 ? 2.755 22.314 -5.866 1.00 96.56 381 ASP A CA 1
ATOM 2935 C C . ASP A 1 381 ? 2.793 21.360 -7.067 1.00 96.56 381 ASP A C 1
ATOM 2937 O O . ASP A 1 381 ? 3.058 21.807 -8.182 1.00 96.56 381 ASP A O 1
ATOM 2941 N N . GLN A 1 382 ? 2.446 20.082 -6.880 1.00 94.62 382 GLN A N 1
ATOM 2942 C CA . GLN A 1 382 ? 2.270 19.125 -7.975 1.00 94.62 382 GLN A CA 1
ATOM 2943 C C . GLN A 1 382 ? 1.198 19.604 -8.964 1.00 94.62 382 GLN A C 1
ATOM 2945 O O . GLN A 1 382 ? 1.423 19.593 -10.174 1.00 94.62 382 GLN A O 1
ATOM 2950 N N . GLU A 1 383 ? 0.051 20.079 -8.474 1.00 91.50 383 GLU A N 1
ATOM 2951 C CA . GLU A 1 383 ? -1.003 20.653 -9.319 1.00 91.50 383 GLU A CA 1
ATOM 2952 C C . GLU A 1 383 ? -0.560 21.933 -10.035 1.00 91.50 383 GLU A C 1
ATOM 2954 O O . GLU A 1 383 ? -0.897 22.140 -11.203 1.00 91.50 383 GLU A O 1
ATOM 2959 N N . LYS A 1 384 ? 0.196 22.808 -9.358 1.00 95.88 384 LYS A N 1
ATOM 2960 C CA . LYS A 1 384 ? 0.722 24.038 -9.973 1.00 95.88 384 LYS A CA 1
ATOM 2961 C C . LYS A 1 384 ? 1.703 23.725 -11.095 1.00 95.88 384 LYS A C 1
ATOM 2963 O O . LYS A 1 384 ? 1.577 24.308 -12.168 1.00 95.88 384 LYS A O 1
ATOM 2968 N N . VAL A 1 385 ? 2.632 22.792 -10.877 1.00 97.19 385 VAL A N 1
ATOM 2969 C CA . VAL A 1 385 ? 3.591 22.355 -11.904 1.00 97.19 385 VAL A CA 1
ATOM 2970 C C . VAL A 1 385 ? 2.853 21.797 -13.118 1.00 97.19 385 VAL A C 1
ATOM 2972 O O . VAL A 1 385 ? 3.131 22.226 -14.235 1.00 97.19 385 VAL A O 1
ATOM 2975 N N . VAL A 1 386 ? 1.859 20.925 -12.911 1.00 95.12 386 VAL A N 1
ATOM 2976 C CA . VAL A 1 386 ? 1.022 20.406 -14.007 1.00 95.12 386 VAL A CA 1
ATOM 2977 C C . VAL A 1 386 ? 0.363 21.547 -14.783 1.00 95.12 386 VAL A C 1
ATOM 2979 O O . VAL A 1 386 ? 0.502 21.610 -16.002 1.00 95.12 386 VAL A O 1
ATOM 2982 N N . LYS A 1 387 ? -0.271 22.503 -14.092 1.00 95.06 387 LYS A N 1
ATOM 2983 C CA . LYS A 1 387 ? -0.919 23.658 -14.735 1.00 95.06 387 LYS A CA 1
ATOM 2984 C C . LYS A 1 387 ? 0.061 24.524 -15.524 1.00 95.06 387 LYS A C 1
ATOM 2986 O O . LYS A 1 387 ? -0.308 24.998 -16.596 1.00 95.06 387 LYS A O 1
ATOM 2991 N N . ILE A 1 388 ? 1.272 24.760 -15.018 1.00 96.06 388 ILE A N 1
ATOM 2992 C CA . ILE A 1 388 ? 2.303 25.532 -15.730 1.00 96.06 388 ILE A CA 1
ATOM 2993 C C . ILE A 1 388 ? 2.688 24.804 -17.022 1.00 96.06 388 ILE A C 1
ATOM 2995 O O . ILE A 1 388 ? 2.692 25.402 -18.097 1.00 96.06 388 ILE A O 1
ATOM 2999 N N . ILE A 1 389 ? 2.957 23.503 -16.938 1.00 95.56 389 ILE A N 1
ATOM 3000 C CA . ILE A 1 389 ? 3.424 22.709 -18.076 1.00 95.56 389 ILE A CA 1
ATOM 3001 C C . ILE A 1 389 ? 2.329 22.551 -19.143 1.00 95.56 389 ILE A C 1
ATOM 3003 O O . ILE A 1 389 ? 2.575 22.770 -20.329 1.00 95.56 389 ILE A O 1
ATOM 3007 N N . GLU A 1 390 ? 1.094 22.252 -18.751 1.00 94.44 390 GLU A N 1
ATOM 3008 C CA . GLU A 1 390 ? -0.009 22.093 -19.704 1.00 94.44 390 GLU A CA 1
ATOM 3009 C C . GLU A 1 390 ? -0.396 23.423 -20.364 1.00 94.44 390 GLU A C 1
ATOM 3011 O O . GLU A 1 390 ? -0.636 23.482 -21.574 1.00 94.44 390 GLU A O 1
ATOM 3016 N N . ASN A 1 391 ? -0.432 24.520 -19.601 1.00 93.81 391 ASN A N 1
ATOM 3017 C CA . ASN A 1 391 ? -0.896 25.801 -20.129 1.00 93.81 391 ASN A CA 1
ATOM 3018 C C . ASN A 1 391 ? 0.182 26.559 -20.898 1.00 93.81 391 ASN A C 1
ATOM 3020 O O . ASN A 1 391 ? -0.127 27.107 -21.960 1.00 93.81 391 ASN A O 1
ATOM 3024 N N . GLU A 1 392 ? 1.410 26.606 -20.382 1.00 93.38 392 GLU A N 1
ATOM 3025 C CA . GLU A 1 392 ? 2.490 27.409 -20.962 1.00 93.38 392 GLU A CA 1
ATOM 3026 C C . GLU A 1 392 ? 3.346 26.599 -21.934 1.00 93.38 392 GLU A C 1
ATOM 3028 O O . GLU A 1 392 ? 3.647 27.073 -23.030 1.00 93.38 392 GLU A O 1
ATOM 3033 N N . TRP A 1 393 ? 3.686 25.361 -21.570 1.00 93.44 393 TRP A N 1
ATOM 3034 C CA . TRP A 1 393 ? 4.549 24.500 -22.383 1.00 93.44 393 TRP A CA 1
ATOM 3035 C C . TRP A 1 393 ? 3.784 23.629 -23.382 1.00 93.44 393 TRP A C 1
ATOM 3037 O O . TRP A 1 393 ? 4.395 23.114 -24.318 1.00 93.44 393 TRP A O 1
ATOM 3047 N N . LYS A 1 394 ? 2.456 23.509 -23.231 1.00 93.69 394 LYS A N 1
ATOM 3048 C CA . LYS A 1 394 ? 1.582 22.682 -24.085 1.00 93.69 394 LYS A CA 1
ATOM 3049 C C . LYS A 1 394 ? 2.038 21.219 -24.146 1.00 93.69 394 LYS A C 1
ATOM 3051 O O . LYS A 1 394 ? 1.950 20.579 -25.191 1.00 93.69 394 LYS A O 1
ATOM 3056 N N . MET A 1 395 ? 2.540 20.716 -23.022 1.00 92.50 395 MET A N 1
ATOM 3057 C CA . MET A 1 395 ? 3.020 19.345 -22.846 1.00 92.50 395 MET A CA 1
ATOM 3058 C C . MET A 1 395 ? 2.048 18.551 -21.971 1.00 92.50 395 MET A C 1
ATOM 3060 O O . MET A 1 395 ? 1.343 19.128 -21.144 1.00 92.50 395 MET A O 1
ATOM 3064 N N . GLU A 1 396 ? 2.015 17.231 -22.147 1.00 88.38 396 GLU A N 1
ATOM 3065 C CA . GLU A 1 396 ? 1.167 16.350 -21.340 1.00 88.38 396 GLU A CA 1
ATOM 3066 C C . GLU A 1 396 ? 1.898 15.896 -20.072 1.00 88.38 396 GLU A C 1
ATOM 3068 O O . GLU A 1 396 ? 3.069 15.509 -20.119 1.00 88.38 396 GLU A O 1
ATOM 3073 N N . CYS A 1 397 ? 1.177 15.872 -18.952 1.00 89.44 397 CYS A N 1
ATOM 3074 C CA . CYS A 1 397 ? 1.710 15.482 -17.652 1.00 89.44 397 CYS A CA 1
ATOM 3075 C C . CYS A 1 397 ? 1.011 14.245 -17.087 1.00 89.44 397 CYS A C 1
ATOM 3077 O O . CYS A 1 397 ? -0.167 13.990 -17.330 1.00 89.44 397 CYS A O 1
ATOM 3079 N N . VAL A 1 398 ? 1.738 13.497 -16.263 1.00 86.00 398 VAL A N 1
ATOM 3080 C CA . VAL A 1 398 ? 1.202 12.437 -15.411 1.00 86.00 398 VAL A CA 1
ATOM 3081 C C . VAL A 1 398 ? 1.625 12.722 -13.979 1.00 86.00 398 VAL A C 1
ATOM 3083 O O . VAL A 1 398 ? 2.815 12.841 -13.681 1.00 86.00 398 VAL A O 1
ATOM 3086 N N . GLN A 1 399 ? 0.645 12.821 -13.085 1.00 88.00 399 GLN A N 1
ATOM 3087 C CA . GLN A 1 399 ? 0.889 12.908 -11.651 1.00 88.00 399 GLN A CA 1
ATOM 3088 C C . GLN A 1 399 ? 1.095 11.509 -11.076 1.00 88.00 399 GLN A C 1
ATOM 3090 O O . GLN A 1 399 ? 0.285 10.601 -11.285 1.00 88.00 399 GLN A O 1
ATOM 3095 N N . LEU A 1 400 ? 2.171 11.357 -10.316 1.00 84.81 400 LEU A N 1
ATOM 3096 C CA . LEU A 1 400 ? 2.504 10.149 -9.579 1.00 84.81 400 LEU A CA 1
ATOM 3097 C C . LEU A 1 400 ? 2.832 10.543 -8.142 1.00 84.81 400 LEU A C 1
ATOM 3099 O O . LEU A 1 400 ? 3.608 11.461 -7.922 1.00 84.81 400 LEU A O 1
ATOM 3103 N N . THR A 1 401 ? 2.281 9.851 -7.149 1.00 84.44 401 THR A N 1
ATOM 3104 C CA . THR A 1 401 ? 2.748 9.997 -5.764 1.00 84.44 401 THR A CA 1
ATOM 3105 C C . THR A 1 401 ? 3.239 8.654 -5.262 1.00 84.44 401 THR A C 1
ATOM 3107 O O . THR A 1 401 ? 2.502 7.671 -5.246 1.00 84.44 401 THR A O 1
ATOM 3110 N N . ILE A 1 402 ? 4.498 8.618 -4.843 1.00 83.56 402 ILE A N 1
ATOM 3111 C CA . ILE A 1 402 ? 5.132 7.431 -4.284 1.00 83.56 402 ILE A CA 1
ATOM 3112 C C . ILE A 1 402 ? 4.950 7.448 -2.772 1.00 83.56 402 ILE A C 1
ATOM 3114 O O . ILE A 1 402 ? 5.240 8.447 -2.122 1.00 83.56 402 ILE A O 1
ATOM 3118 N N . GLY A 1 403 ? 4.504 6.329 -2.201 1.00 70.81 403 GLY A N 1
ATOM 3119 C CA . GLY A 1 403 ? 4.345 6.176 -0.752 1.00 70.81 403 GLY A CA 1
ATOM 3120 C C . GLY A 1 403 ? 3.046 6.746 -0.164 1.00 70.81 403 GLY A C 1
ATOM 3121 O O . GLY A 1 403 ? 2.839 6.591 1.034 1.00 70.81 403 GLY A O 1
ATOM 3122 N N . SER A 1 404 ? 2.142 7.329 -0.966 1.00 57.03 404 SER A N 1
ATOM 3123 C CA . SER A 1 404 ? 0.838 7.841 -0.490 1.00 57.03 404 SER A CA 1
ATOM 3124 C C . SER A 1 404 ? -0.094 6.752 0.053 1.00 57.03 404 SER A C 1
ATOM 3126 O O . SER A 1 404 ? -0.784 6.979 1.040 1.00 57.03 404 SER A O 1
ATOM 3128 N N . ASN A 1 405 ? -0.058 5.536 -0.503 1.00 53.88 405 ASN A N 1
ATOM 3129 C CA . ASN A 1 405 ? -0.865 4.402 -0.020 1.00 53.88 405 ASN A CA 1
ATOM 3130 C C . ASN A 1 405 ? -0.361 3.784 1.300 1.00 53.88 405 ASN A C 1
ATOM 3132 O O . ASN A 1 405 ? -0.845 2.728 1.711 1.00 53.88 405 ASN A O 1
ATOM 3136 N N . ARG A 1 406 ? 0.622 4.406 1.967 1.00 59.47 406 ARG A N 1
ATOM 3137 C CA . ARG A 1 406 ? 1.152 3.950 3.263 1.00 59.47 406 ARG A CA 1
ATOM 3138 C C . ARG A 1 406 ? 0.669 4.769 4.449 1.00 59.47 406 ARG A C 1
ATOM 3140 O O . ARG A 1 406 ? 0.764 4.293 5.572 1.00 59.47 406 ARG A O 1
ATOM 3147 N N . THR A 1 407 ? 0.160 5.977 4.239 1.00 71.56 407 THR A N 1
ATOM 3148 C CA . THR A 1 407 ? -0.304 6.807 5.352 1.00 71.56 407 THR A CA 1
ATOM 3149 C C . THR A 1 407 ? -1.783 6.572 5.587 1.00 71.56 407 THR A C 1
ATOM 3151 O O . THR A 1 407 ? -2.621 6.983 4.789 1.00 71.56 407 THR A O 1
ATOM 3154 N N . VAL A 1 408 ? -2.102 5.916 6.696 1.00 90.06 408 VAL A N 1
ATOM 3155 C CA . VAL A 1 408 ? -3.484 5.734 7.136 1.00 90.06 408 VAL A CA 1
ATOM 3156 C C . VAL A 1 408 ? -3.897 6.985 7.898 1.00 90.06 408 VAL A C 1
ATOM 3158 O O . VAL A 1 408 ? -3.376 7.256 8.975 1.00 90.06 408 VAL A O 1
ATOM 3161 N N . LYS A 1 409 ? -4.794 7.773 7.308 1.00 92.25 409 LYS A N 1
ATOM 3162 C CA . LYS A 1 409 ? -5.294 9.031 7.893 1.00 92.25 409 LYS A CA 1
ATOM 3163 C C . LYS A 1 409 ? -6.752 8.968 8.320 1.00 92.25 409 LYS A C 1
ATOM 3165 O O . LYS A 1 409 ? -7.210 9.831 9.058 1.00 92.25 409 LYS A O 1
ATOM 3170 N N . LYS A 1 410 ? -7.458 7.932 7.873 1.00 96.38 410 LYS A N 1
ATOM 3171 C CA . LYS A 1 410 ? -8.889 7.743 8.080 1.00 96.38 410 LYS A CA 1
ATOM 3172 C C . LYS A 1 410 ? -9.120 6.520 8.951 1.00 96.38 410 LYS A C 1
ATOM 3174 O O . LYS A 1 410 ? -8.492 5.486 8.713 1.00 96.38 410 LYS A O 1
ATOM 3179 N N . ALA A 1 411 ? -10.034 6.619 9.906 1.00 98.31 411 ALA A N 1
ATOM 3180 C CA . ALA A 1 411 ? -10.530 5.486 10.669 1.00 98.31 411 ALA A CA 1
ATOM 3181 C C . ALA A 1 411 ? -12.038 5.308 10.484 1.00 98.31 411 ALA A C 1
ATOM 3183 O O . ALA A 1 411 ? -12.771 6.278 10.329 1.00 98.31 411 ALA A O 1
ATOM 3184 N N . VAL A 1 412 ? -12.504 4.064 10.525 1.00 98.50 412 VAL A N 1
ATOM 3185 C CA . VAL A 1 412 ? -13.922 3.702 10.535 1.00 98.50 412 VAL A CA 1
ATOM 3186 C C . VAL A 1 412 ? -14.199 2.911 11.804 1.00 98.50 412 VAL A C 1
ATOM 3188 O O . VAL A 1 412 ? -13.495 1.942 12.092 1.00 98.50 412 VAL A O 1
ATOM 3191 N N . ILE A 1 413 ? -15.235 3.305 12.544 1.00 98.12 413 ILE A N 1
ATOM 3192 C CA . ILE A 1 413 ? -15.668 2.635 13.771 1.00 98.12 413 ILE A CA 1
ATOM 3193 C C . ILE A 1 413 ? -17.146 2.256 13.644 1.00 98.12 413 ILE A C 1
ATOM 3195 O O . ILE A 1 413 ? -18.023 3.116 13.769 1.00 98.12 413 ILE A O 1
ATOM 3199 N N . PRO A 1 414 ? -17.467 0.981 13.377 1.00 95.62 414 PRO A N 1
ATOM 3200 C CA . PRO A 1 414 ? -18.840 0.508 13.409 1.00 95.62 414 PRO A CA 1
ATOM 3201 C C . PRO A 1 414 ? -19.372 0.496 14.847 1.00 95.62 414 PRO A C 1
ATOM 3203 O O . PRO A 1 414 ? -18.959 -0.335 15.651 1.00 95.62 414 PRO A O 1
ATOM 3206 N N . ALA A 1 415 ? -20.285 1.415 15.162 1.00 93.31 415 ALA A N 1
ATOM 3207 C CA . ALA A 1 415 ? -20.936 1.541 16.471 1.00 93.31 415 ALA A CA 1
ATOM 3208 C C . ALA A 1 415 ? -22.434 1.171 16.437 1.00 93.31 415 ALA A C 1
ATOM 3210 O O . ALA A 1 415 ? -23.054 0.956 17.480 1.00 93.31 415 ALA A O 1
ATOM 3211 N N . ALA A 1 416 ? -23.006 1.054 15.236 1.00 79.44 416 ALA A N 1
ATOM 3212 C CA . ALA A 1 416 ? -24.336 0.526 14.973 1.00 79.44 416 ALA A CA 1
ATOM 3213 C C . ALA A 1 416 ? -24.331 -0.998 15.168 1.00 79.44 416 ALA A C 1
ATOM 3215 O O . ALA A 1 416 ? -24.136 -1.763 14.221 1.00 79.44 416 ALA A O 1
ATOM 3216 N N . SER A 1 417 ? -24.497 -1.462 16.406 1.00 69.44 417 SER A N 1
ATOM 3217 C CA . SER A 1 417 ? -24.559 -2.894 16.694 1.00 69.44 417 SER A CA 1
ATOM 3218 C C . SER A 1 417 ? -25.744 -3.239 17.585 1.00 69.44 417 SER A C 1
ATOM 3220 O O . SER A 1 417 ? -26.035 -2.571 18.571 1.00 69.44 417 SER A O 1
ATOM 3222 N N . TYR A 1 418 ? -26.432 -4.319 17.218 1.00 71.38 418 TYR A N 1
ATOM 3223 C CA . TYR A 1 418 ? -27.397 -4.983 18.081 1.00 71.38 418 TYR A CA 1
ATOM 3224 C C . TYR A 1 418 ? -26.715 -6.219 18.664 1.00 71.38 418 TYR A C 1
ATOM 3226 O O . TYR A 1 418 ? -26.708 -7.292 18.052 1.00 71.38 418 TYR A O 1
ATOM 3234 N N . ALA A 1 419 ? -26.082 -6.046 19.823 1.00 77.00 419 ALA A N 1
ATOM 3235 C CA . ALA A 1 419 ? -25.483 -7.143 20.570 1.00 77.00 419 ALA A CA 1
ATOM 3236 C C . ALA A 1 419 ? -26.601 -7.975 21.215 1.00 77.00 419 ALA A C 1
ATOM 3238 O O . ALA A 1 419 ? -27.105 -7.641 22.290 1.00 77.00 419 ALA A O 1
ATOM 3239 N N . SER A 1 420 ? -27.033 -9.037 20.528 1.00 79.50 420 SER A N 1
ATOM 3240 C CA . SER A 1 420 ? -28.126 -9.909 20.983 1.00 79.50 420 SER A CA 1
ATOM 3241 C C . SER A 1 420 ? -27.847 -10.535 22.346 1.00 79.50 420 SER A C 1
ATOM 3243 O O . SER A 1 420 ? -28.763 -10.657 23.154 1.00 79.50 420 SER A O 1
ATOM 3245 N N . ASP A 1 421 ? -26.585 -10.859 22.624 1.00 84.69 421 ASP A N 1
ATOM 3246 C CA . ASP A 1 421 ? -26.141 -11.463 23.886 1.00 84.69 421 ASP A CA 1
ATOM 3247 C C . ASP A 1 421 ? -26.201 -10.489 25.077 1.00 84.69 421 ASP A C 1
ATOM 3249 O O . ASP A 1 421 ? -26.114 -10.895 26.234 1.00 84.69 421 ASP A O 1
ATOM 3253 N N . LEU A 1 422 ? -26.402 -9.198 24.797 1.00 87.94 422 LEU A N 1
ATOM 3254 C CA . LEU A 1 422 ? -26.517 -8.113 25.772 1.00 87.94 422 LEU A CA 1
ATOM 3255 C C . LEU A 1 422 ? -27.937 -7.526 25.844 1.00 87.94 422 LEU A C 1
ATOM 3257 O O . LEU A 1 422 ? -28.167 -6.481 26.462 1.00 87.94 422 LEU A O 1
ATOM 3261 N N . PHE A 1 423 ? -28.913 -8.178 25.212 1.00 88.06 423 PHE A N 1
ATOM 3262 C CA . PHE A 1 423 ? -30.317 -7.792 25.315 1.00 88.06 423 PHE A CA 1
ATOM 3263 C C . PHE A 1 423 ? -30.846 -8.026 26.752 1.00 88.06 423 PHE A C 1
ATOM 3265 O O . PHE A 1 423 ? -30.538 -9.061 27.341 1.00 88.06 423 PHE A O 1
ATOM 3272 N N . PRO A 1 424 ? -31.668 -7.121 27.336 1.00 90.50 424 PRO A N 1
ATOM 3273 C CA . PRO A 1 424 ? -32.312 -5.955 26.721 1.00 90.50 424 PRO A CA 1
ATOM 3274 C C . PRO A 1 424 ? -31.512 -4.649 26.760 1.00 90.50 424 PRO A C 1
ATOM 3276 O O . PRO A 1 424 ? -31.959 -3.674 26.159 1.00 90.50 424 PRO A O 1
ATOM 3279 N N . ALA A 1 425 ? -30.357 -4.599 27.427 1.00 88.44 425 ALA A N 1
ATOM 3280 C CA . ALA A 1 425 ? -29.584 -3.363 27.577 1.00 88.44 425 ALA A CA 1
ATOM 3281 C C . ALA A 1 425 ? -29.144 -2.791 26.219 1.00 88.44 425 ALA A C 1
ATOM 3283 O O . ALA A 1 425 ? -29.337 -1.604 25.957 1.00 88.44 425 ALA A O 1
ATOM 3284 N N . SER A 1 426 ? -28.676 -3.656 25.314 1.00 86.06 426 SER A N 1
ATOM 3285 C CA . SER A 1 426 ? -28.260 -3.285 23.952 1.00 86.06 426 SER A CA 1
ATOM 3286 C C . SER A 1 426 ? -29.387 -2.742 23.062 1.00 86.06 426 SER A C 1
ATOM 3288 O O . SER A 1 426 ? -29.109 -2.141 22.030 1.00 86.06 426 SER A O 1
ATOM 3290 N N . LYS A 1 427 ? -30.665 -2.918 23.439 1.00 84.88 427 LYS A N 1
ATOM 3291 C CA . LYS A 1 427 ? -31.800 -2.270 22.756 1.00 84.88 427 LYS A CA 1
ATOM 3292 C C . LYS A 1 427 ? -31.943 -0.797 23.153 1.00 84.88 427 LYS A C 1
ATOM 3294 O O . LYS A 1 427 ? -32.488 -0.020 22.376 1.00 84.88 427 LYS A O 1
ATOM 3299 N N . ALA A 1 428 ? -31.550 -0.444 24.375 1.00 85.69 428 ALA A N 1
ATOM 3300 C CA . ALA A 1 428 ? -31.723 0.902 24.911 1.00 85.69 428 ALA A CA 1
ATOM 3301 C C . ALA A 1 428 ? -30.554 1.821 24.542 1.00 85.69 428 ALA A C 1
ATOM 3303 O O . ALA A 1 428 ? -30.780 2.982 24.216 1.00 85.69 428 ALA A O 1
ATOM 3304 N N . VAL A 1 429 ? -29.323 1.307 24.618 1.00 86.06 429 VAL A N 1
ATOM 3305 C CA . VAL A 1 429 ? -28.093 2.068 24.372 1.00 86.06 429 VAL A CA 1
ATOM 3306 C C . VAL A 1 429 ? -27.064 1.152 23.705 1.00 86.06 429 VAL A C 1
ATOM 3308 O O . VAL A 1 429 ? -26.769 0.087 24.256 1.00 86.06 429 VAL A O 1
ATOM 3311 N N . SER A 1 430 ? -26.490 1.566 22.568 1.00 88.06 430 SER A N 1
ATOM 3312 C CA . SER A 1 430 ? -25.360 0.872 21.931 1.00 88.06 430 SER A CA 1
ATOM 3313 C C . SER A 1 430 ? -24.217 0.642 22.915 1.00 88.06 430 SER A C 1
ATOM 3315 O O . SER A 1 430 ? -23.871 1.513 23.716 1.00 88.06 430 SER A O 1
ATOM 3317 N N . THR A 1 431 ? -23.587 -0.526 22.806 1.00 90.69 431 THR A N 1
ATOM 3318 C CA . THR A 1 431 ? -22.403 -0.908 23.585 1.00 90.69 431 THR A CA 1
ATOM 3319 C C . THR A 1 431 ? -21.267 0.104 23.454 1.00 90.69 431 THR A C 1
ATOM 3321 O O . THR A 1 431 ? -20.558 0.355 24.422 1.00 90.69 431 THR A O 1
ATOM 3324 N N . ALA A 1 432 ? -21.144 0.773 22.305 1.00 93.62 432 ALA A N 1
ATOM 3325 C CA . ALA A 1 432 ? -20.143 1.813 22.084 1.00 93.62 432 ALA A CA 1
ATOM 3326 C C . ALA A 1 432 ? -20.338 3.045 22.997 1.00 93.62 432 ALA A C 1
ATOM 3328 O O . ALA A 1 432 ? -19.393 3.790 23.245 1.00 93.62 432 ALA A O 1
ATOM 3329 N N . LEU A 1 433 ? -21.547 3.268 23.524 1.00 93.75 433 LEU A N 1
ATOM 3330 C CA . LEU A 1 433 ? -21.849 4.349 24.468 1.00 93.75 433 LEU A CA 1
ATOM 3331 C C . LEU A 1 433 ? -21.783 3.905 25.937 1.00 93.75 433 LEU A C 1
ATOM 3333 O O . LEU A 1 433 ? -21.998 4.724 26.832 1.00 93.75 433 LEU A O 1
ATOM 3337 N N . TRP A 1 434 ? -21.497 2.630 26.213 1.00 93.75 434 TRP A N 1
ATOM 3338 C CA . TRP A 1 434 ? -21.447 2.133 27.584 1.00 93.75 434 TRP A CA 1
ATOM 3339 C C . TRP A 1 434 ? -20.245 2.714 28.338 1.00 93.75 434 TRP A C 1
ATOM 3341 O O . TRP A 1 434 ? -19.166 2.868 27.754 1.00 93.75 434 TRP A O 1
ATOM 3351 N N . PRO A 1 435 ? -20.415 3.052 29.629 1.00 94.38 435 PRO A N 1
ATOM 3352 C CA . PRO A 1 435 ? -19.353 3.646 30.422 1.00 94.38 435 PRO A CA 1
ATOM 3353 C C . PRO A 1 435 ? -18.290 2.604 30.774 1.00 94.38 435 PRO A C 1
ATOM 3355 O O . PRO A 1 435 ? -18.614 1.478 31.156 1.00 94.38 435 PRO A O 1
ATOM 3358 N N . ILE A 1 436 ? -17.028 3.012 30.683 1.00 95.38 436 ILE A N 1
ATOM 3359 C CA . ILE A 1 436 ? -15.837 2.250 31.056 1.00 95.38 436 ILE A CA 1
ATOM 3360 C C . ILE A 1 436 ? -14.911 3.171 31.846 1.00 95.38 436 ILE A C 1
ATOM 3362 O O . ILE A 1 436 ? -14.735 4.332 31.482 1.00 95.38 436 ILE A O 1
ATOM 3366 N N . VAL A 1 437 ? -14.325 2.667 32.932 1.00 94.94 437 VAL A N 1
ATOM 3367 C CA . VAL A 1 437 ? -13.332 3.415 33.715 1.00 94.94 437 VAL A CA 1
ATOM 3368 C C . VAL A 1 437 ? -11.963 3.230 33.072 1.00 94.94 437 VAL A C 1
ATOM 3370 O O . VAL A 1 437 ? -11.441 2.117 33.030 1.00 94.94 437 VAL A O 1
ATOM 3373 N N . ASP A 1 438 ? -11.390 4.312 32.559 1.00 93.56 438 ASP A N 1
ATOM 3374 C CA . ASP A 1 438 ? -10.090 4.299 31.895 1.00 93.56 438 ASP A CA 1
ATOM 3375 C C . ASP A 1 438 ? -8.960 4.443 32.923 1.00 93.56 438 ASP A C 1
ATOM 3377 O O . ASP A 1 438 ? -8.896 5.433 33.647 1.00 93.56 438 ASP A O 1
ATOM 3381 N N . SER A 1 439 ? -8.044 3.474 32.996 1.00 89.75 439 SER A N 1
ATOM 3382 C CA . SER A 1 439 ? -6.921 3.522 33.944 1.00 89.75 439 SER A CA 1
ATOM 3383 C C . SER A 1 439 ? -5.902 4.630 33.667 1.00 89.75 439 SER A C 1
ATOM 3385 O O . SER A 1 439 ? -5.106 4.943 34.552 1.00 89.75 439 SER A O 1
ATOM 3387 N N . ILE A 1 440 ? -5.915 5.237 32.472 1.00 88.44 440 ILE A N 1
ATOM 3388 C CA . ILE A 1 440 ? -4.985 6.320 32.113 1.00 88.44 440 ILE A CA 1
ATOM 3389 C C . ILE A 1 440 ? -5.264 7.589 32.923 1.00 88.44 440 ILE A C 1
ATOM 3391 O O . ILE A 1 440 ? -4.328 8.226 33.403 1.00 88.44 440 ILE A O 1
ATOM 3395 N N . ASP A 1 441 ? -6.533 7.969 33.067 1.00 91.25 441 ASP A N 1
ATOM 3396 C CA . ASP A 1 441 ? -6.937 9.207 33.745 1.00 91.25 441 ASP A CA 1
ATOM 3397 C C . ASP A 1 441 ? -7.974 9.004 34.860 1.00 91.25 441 ASP A C 1
ATOM 3399 O O . ASP A 1 441 ? -8.318 9.954 35.565 1.00 91.25 441 ASP A O 1
ATOM 3403 N N . GLY A 1 442 ? -8.440 7.771 35.064 1.00 91.50 442 GLY A N 1
ATOM 3404 C CA . GLY A 1 442 ? -9.413 7.398 36.087 1.00 91.50 442 GLY A CA 1
ATOM 3405 C C . GLY A 1 442 ? -10.845 7.836 35.779 1.00 91.50 442 GLY A C 1
ATOM 3406 O O . GLY A 1 442 ? -11.708 7.724 36.652 1.00 91.50 442 GLY A O 1
ATOM 3407 N N . LEU A 1 443 ? -11.124 8.354 34.578 1.00 93.88 443 LEU A N 1
ATOM 3408 C CA . LEU A 1 443 ? -12.453 8.836 34.215 1.00 93.88 443 LEU A CA 1
ATOM 3409 C C . LEU A 1 443 ? -13.336 7.697 33.697 1.00 93.88 443 LEU A C 1
ATOM 3411 O O . LEU A 1 443 ? -12.895 6.819 32.957 1.00 93.88 443 LEU A O 1
ATOM 3415 N N . ALA A 1 444 ? -14.623 7.753 34.045 1.00 95.44 444 ALA A N 1
ATOM 3416 C CA . ALA A 1 444 ? -15.644 6.942 33.397 1.00 95.44 444 ALA A CA 1
ATOM 3417 C C . ALA A 1 444 ? -16.038 7.602 32.068 1.00 95.44 444 ALA A C 1
ATOM 3419 O O . ALA A 1 444 ? -16.589 8.705 32.056 1.00 95.44 444 ALA A O 1
ATOM 3420 N N . LYS A 1 445 ? -15.754 6.928 30.954 1.00 95.62 445 LYS A N 1
ATOM 3421 C CA . LYS A 1 445 ? -15.958 7.434 29.592 1.00 95.62 445 LYS A CA 1
ATOM 3422 C C . LYS A 1 445 ? -16.808 6.455 28.780 1.00 95.62 445 LYS A C 1
ATOM 3424 O O . LYS A 1 445 ? -16.681 5.248 28.986 1.00 95.62 445 LYS A O 1
ATOM 3429 N N . PRO A 1 446 ? -17.633 6.924 27.830 1.00 96.12 446 PRO A N 1
ATOM 3430 C CA . PRO A 1 446 ? -18.198 6.051 26.804 1.00 96.12 446 PRO A CA 1
ATOM 3431 C C . PRO A 1 446 ? -17.079 5.336 26.031 1.00 96.12 446 PRO A C 1
ATOM 3433 O O . PRO A 1 446 ? -16.097 5.982 25.658 1.00 96.12 446 PRO A O 1
ATOM 3436 N N . ALA A 1 447 ? -17.222 4.037 25.755 1.00 96.12 447 ALA A N 1
ATOM 3437 C CA . ALA A 1 447 ? -16.204 3.248 25.046 1.00 96.12 447 ALA A CA 1
ATOM 3438 C C . ALA A 1 447 ? -15.753 3.891 23.717 1.00 96.12 447 ALA A C 1
ATOM 3440 O O . ALA A 1 447 ? -14.562 3.935 23.411 1.00 96.12 447 ALA A O 1
ATOM 3441 N N . ILE A 1 448 ? -16.684 4.486 22.967 1.00 97.50 448 ILE A N 1
ATOM 3442 C CA . ILE A 1 448 ? -16.392 5.184 21.713 1.00 97.50 448 ILE A CA 1
ATOM 3443 C C . ILE A 1 448 ? -15.450 6.380 21.893 1.00 97.50 448 ILE A C 1
ATOM 3445 O O . ILE A 1 448 ? -14.629 6.641 21.017 1.00 97.50 448 ILE A O 1
ATOM 3449 N N . LEU A 1 449 ? -15.527 7.097 23.021 1.00 98.00 449 LEU A N 1
ATOM 3450 C CA . LEU A 1 449 ? -14.645 8.232 23.293 1.00 98.00 449 LEU A CA 1
ATOM 3451 C C . LEU A 1 449 ? -13.201 7.757 23.474 1.00 98.00 449 LEU A C 1
ATOM 3453 O O . LEU A 1 449 ? -12.295 8.369 22.918 1.00 98.00 449 LEU A O 1
ATOM 3457 N N . ILE A 1 450 ? -13.000 6.629 24.162 1.00 97.56 450 ILE A N 1
ATOM 3458 C CA . ILE A 1 450 ? -11.677 6.010 24.338 1.00 97.56 450 ILE A CA 1
ATOM 3459 C C . ILE A 1 450 ? -11.087 5.618 22.975 1.00 97.56 450 ILE A C 1
ATOM 3461 O O . ILE A 1 450 ? -9.917 5.885 22.706 1.00 97.56 450 ILE A O 1
ATOM 3465 N N . LEU A 1 451 ? -11.900 5.045 22.080 1.00 97.88 451 LEU A N 1
ATOM 3466 C CA . LEU A 1 451 ? -11.447 4.666 20.737 1.00 97.88 451 LEU A CA 1
ATOM 3467 C C . LEU A 1 451 ? -11.075 5.870 19.871 1.00 97.88 451 LEU A C 1
ATOM 3469 O O . LEU A 1 451 ? -10.063 5.828 19.172 1.00 97.88 451 LEU A O 1
ATOM 3473 N N . VAL A 1 452 ? -11.859 6.949 19.927 1.00 98.50 452 VAL A N 1
ATOM 3474 C CA . VAL A 1 452 ? -11.541 8.197 19.217 1.00 98.50 452 VAL A CA 1
ATOM 3475 C C . VAL A 1 452 ? -10.265 8.831 19.782 1.00 98.50 452 VAL A C 1
ATOM 3477 O O . VAL A 1 452 ? -9.414 9.267 19.008 1.00 98.50 452 VAL A O 1
ATOM 3480 N N . GLU A 1 453 ? -10.082 8.832 21.107 1.00 97.69 453 GLU A N 1
ATOM 3481 C CA . GLU A 1 453 ? -8.841 9.287 21.747 1.00 97.69 453 GLU A CA 1
ATOM 3482 C C . GLU A 1 453 ? -7.625 8.469 21.281 1.00 97.69 453 GLU A C 1
ATOM 3484 O O . GLU A 1 453 ? -6.583 9.047 20.952 1.00 97.69 453 GLU A O 1
ATOM 3489 N N . GLU A 1 454 ? -7.747 7.141 21.200 1.00 96.88 454 GLU A N 1
ATOM 3490 C CA . GLU A 1 454 ? -6.676 6.267 20.713 1.00 96.88 454 GLU A CA 1
ATOM 3491 C C . GLU A 1 454 ? -6.367 6.497 19.224 1.00 96.88 454 GLU A C 1
ATOM 3493 O O . GLU A 1 454 ? -5.196 6.589 18.852 1.00 96.88 454 GLU A O 1
ATOM 3498 N N . ALA A 1 455 ? -7.386 6.654 18.375 1.00 97.81 455 ALA A N 1
ATOM 3499 C CA . ALA A 1 455 ? -7.204 6.906 16.947 1.00 97.81 455 ALA A CA 1
ATOM 3500 C C . ALA A 1 455 ? -6.512 8.254 16.683 1.00 97.81 455 ALA A C 1
ATOM 3502 O O . ALA A 1 455 ? -5.491 8.309 15.994 1.00 97.81 455 ALA A O 1
ATOM 3503 N N . VAL A 1 456 ? -7.037 9.343 17.254 1.00 97.56 456 VAL A N 1
ATOM 3504 C CA . VAL A 1 456 ? -6.520 10.701 17.011 1.00 97.56 456 VAL A CA 1
ATOM 3505 C C . VAL A 1 456 ? -5.110 10.857 17.583 1.00 97.56 456 VAL A C 1
ATOM 3507 O O . VAL A 1 456 ? -4.232 11.405 16.918 1.00 97.56 456 VAL A O 1
ATOM 3510 N N . SER A 1 457 ? -4.835 10.304 18.772 1.00 93.81 457 SER A N 1
ATOM 3511 C CA . SER A 1 457 ? -3.475 10.313 19.342 1.00 93.81 457 SER A CA 1
ATOM 3512 C C . SER A 1 457 ? -2.462 9.503 18.521 1.00 93.81 457 SER A C 1
ATOM 3514 O O . SER A 1 457 ? -1.265 9.793 18.557 1.00 93.81 457 SER A O 1
ATOM 3516 N N . ALA A 1 458 ? -2.926 8.529 17.734 1.00 94.62 458 ALA A N 1
ATOM 3517 C CA . ALA A 1 458 ? -2.101 7.774 16.797 1.00 94.62 458 ALA A CA 1
ATOM 3518 C C . ALA A 1 458 ? -1.848 8.498 15.458 1.00 94.62 458 ALA A C 1
ATOM 3520 O O . ALA A 1 458 ? -1.106 7.983 14.623 1.00 94.62 458 ALA A O 1
ATOM 3521 N N . GLY A 1 459 ? -2.419 9.691 15.257 1.00 92.06 459 GLY A N 1
ATOM 3522 C CA . GLY A 1 459 ? -2.244 10.500 14.048 1.00 92.06 459 GLY A CA 1
ATOM 3523 C C . GLY A 1 459 ? -3.308 10.279 12.968 1.00 92.06 459 GLY A C 1
ATOM 3524 O O . GLY A 1 459 ? -3.078 10.662 11.817 1.00 92.06 459 GLY A O 1
ATOM 3525 N N . ILE A 1 460 ? -4.450 9.672 13.321 1.00 96.25 460 ILE A N 1
ATOM 3526 C CA . ILE A 1 460 ? -5.649 9.649 12.473 1.00 96.25 460 ILE A CA 1
ATOM 3527 C C . ILE A 1 460 ? -6.266 11.050 12.445 1.00 96.25 460 ILE A C 1
ATOM 3529 O O . ILE A 1 460 ? -6.460 11.679 13.483 1.00 96.25 460 ILE A O 1
ATOM 3533 N N . GLU A 1 461 ? -6.580 11.527 11.245 1.00 94.56 461 GLU A N 1
ATOM 3534 C CA . GLU A 1 461 ? -7.090 12.877 10.995 1.00 94.56 461 GLU A CA 1
ATOM 3535 C C . GLU A 1 461 ? -8.614 12.901 10.842 1.00 94.56 461 GLU A C 1
ATOM 3537 O O . GLU A 1 461 ? -9.244 13.882 11.225 1.00 94.56 461 GLU A O 1
ATOM 3542 N N . GLU A 1 462 ? -9.215 11.822 10.337 1.00 97.31 462 GLU A N 1
ATOM 3543 C CA . GLU A 1 462 ? -10.663 11.711 10.131 1.00 97.31 462 GLU A CA 1
ATOM 3544 C C . GLU A 1 462 ? -11.184 10.386 10.702 1.00 97.31 462 GLU A C 1
ATOM 3546 O O . GLU A 1 462 ? -10.682 9.311 10.368 1.00 97.31 462 GLU A O 1
ATOM 3551 N N . VAL A 1 463 ? -12.214 10.441 11.544 1.00 98.69 463 VAL A N 1
ATOM 3552 C CA . VAL A 1 463 ? -12.857 9.278 12.162 1.00 98.69 463 VAL A CA 1
ATOM 3553 C C . VAL A 1 463 ? -14.325 9.223 11.746 1.00 98.69 463 VAL A C 1
ATOM 3555 O O . VAL A 1 463 ? -15.126 10.091 12.085 1.00 98.69 463 VAL A O 1
ATOM 3558 N N . PHE A 1 464 ? -14.696 8.164 11.036 1.00 98.44 464 PHE A N 1
ATOM 3559 C CA . PHE A 1 464 ? -16.056 7.906 10.581 1.00 98.44 464 PHE A CA 1
ATOM 3560 C C . PHE A 1 464 ? -16.731 6.894 11.502 1.00 98.44 464 PHE A C 1
ATOM 3562 O O . PHE A 1 464 ? -16.347 5.724 11.540 1.00 98.44 464 PHE A O 1
ATOM 3569 N N . ILE A 1 465 ? -17.754 7.321 12.236 1.00 98.38 465 ILE A N 1
ATOM 3570 C CA . ILE A 1 465 ? -18.482 6.448 13.160 1.00 98.38 465 ILE A CA 1
ATOM 3571 C C . ILE A 1 465 ? -19.798 6.035 12.505 1.00 98.38 465 ILE A C 1
ATOM 3573 O O . ILE A 1 465 ? -20.639 6.879 12.186 1.00 98.38 465 ILE A O 1
ATOM 3577 N N . ILE A 1 466 ? -19.977 4.729 12.295 1.00 97.31 466 ILE A N 1
ATOM 3578 C CA . ILE A 1 466 ? -21.217 4.188 11.731 1.00 97.31 466 ILE A CA 1
ATOM 3579 C C . ILE A 1 466 ? -22.220 4.029 12.865 1.00 97.31 466 ILE A C 1
ATOM 3581 O O . ILE A 1 466 ? -21.976 3.246 13.781 1.00 97.31 466 ILE A O 1
ATOM 3585 N N . VAL A 1 467 ? -23.342 4.737 12.801 1.00 95.50 467 VAL A N 1
ATOM 3586 C CA . VAL A 1 467 ? -24.367 4.769 13.856 1.00 95.50 467 VAL A CA 1
ATOM 3587 C C . VAL A 1 467 ? -25.726 4.357 13.305 1.00 95.50 467 VAL A C 1
ATOM 3589 O O . VAL A 1 467 ? -25.983 4.465 12.105 1.00 95.50 467 VAL A O 1
ATOM 3592 N N . SER A 1 468 ? -26.613 3.871 14.170 1.00 91.69 468 SER A N 1
ATOM 3593 C CA . SER A 1 468 ? -28.012 3.680 13.791 1.00 91.69 468 SER A CA 1
ATOM 3594 C C . SER A 1 468 ? -28.747 5.025 13.787 1.00 91.69 468 SER A C 1
ATOM 3596 O O . SER A 1 468 ? -28.375 5.959 14.502 1.00 91.69 468 SER A O 1
ATOM 3598 N N . GLN A 1 469 ? -29.829 5.133 13.011 1.00 90.25 469 GLN A N 1
ATOM 3599 C CA . GLN A 1 469 ? -30.633 6.363 12.945 1.00 90.25 469 GLN A CA 1
ATOM 3600 C C . GLN A 1 469 ? -31.180 6.795 14.318 1.00 90.25 469 GLN A C 1
ATOM 3602 O O . GLN A 1 469 ? -31.343 7.988 14.564 1.00 90.25 469 GLN A O 1
ATOM 3607 N N . HIS A 1 470 ? -31.469 5.838 15.203 1.00 86.75 470 HIS A N 1
ATOM 3608 C CA . HIS A 1 470 ? -32.042 6.098 16.525 1.00 86.75 470 HIS A CA 1
ATOM 3609 C C . HIS A 1 470 ? -31.021 6.616 17.542 1.00 86.75 470 HIS A C 1
ATOM 3611 O O . HIS A 1 470 ? -31.411 7.238 18.523 1.00 86.75 470 HIS A O 1
ATOM 3617 N N . GLU A 1 471 ? -29.732 6.365 17.317 1.00 89.56 471 GLU A N 1
ATOM 3618 C CA . GLU A 1 471 ? -28.664 6.689 18.270 1.00 89.56 471 GLU A CA 1
ATOM 3619 C C . GLU A 1 471 ? -27.854 7.913 17.856 1.00 89.56 471 GLU A C 1
ATOM 3621 O O . GLU A 1 471 ? -27.116 8.453 18.678 1.00 89.56 471 GLU A O 1
ATOM 3626 N N . LEU A 1 472 ? -28.007 8.374 16.609 1.00 93.75 472 LEU A N 1
ATOM 3627 C CA . LEU A 1 472 ? -27.284 9.519 16.052 1.00 93.75 472 LEU A CA 1
ATOM 3628 C C . LEU A 1 472 ? -27.254 10.714 17.016 1.00 93.75 472 LEU A C 1
ATOM 3630 O O . LEU A 1 472 ? -26.179 11.231 17.307 1.00 93.75 472 LEU A O 1
ATOM 3634 N N . SER A 1 473 ? -28.403 11.082 17.591 1.00 95.06 473 SER A N 1
ATOM 3635 C CA . SER A 1 473 ? -28.495 12.218 18.512 1.00 95.06 473 SER A CA 1
ATOM 3636 C C . SER A 1 473 ? -27.625 12.059 19.761 1.00 95.06 473 SER A C 1
ATOM 3638 O O . SER A 1 473 ? -27.102 13.044 20.269 1.00 95.06 473 SER A O 1
ATOM 3640 N N . SER A 1 474 ? -27.454 10.838 20.275 1.00 94.56 474 SER A N 1
ATOM 3641 C CA . SER A 1 474 ? -26.611 10.582 21.450 1.00 94.56 474 SER A CA 1
ATOM 3642 C C . SER A 1 474 ? -25.126 10.741 21.127 1.00 94.56 474 SER A C 1
ATOM 3644 O O . SER A 1 474 ? -24.372 11.264 21.944 1.00 94.56 474 SER A O 1
ATOM 3646 N N . PHE A 1 475 ? -24.704 10.341 19.926 1.00 96.06 475 PHE A N 1
ATOM 3647 C CA . PHE A 1 475 ? -23.329 10.544 19.475 1.00 96.06 475 PHE A CA 1
ATOM 3648 C C . PHE A 1 475 ? -23.036 12.017 19.146 1.00 96.06 475 PHE A C 1
ATOM 3650 O O . PHE A 1 475 ? -21.983 12.525 19.533 1.00 96.06 475 PHE A O 1
ATOM 3657 N N . GLU A 1 476 ? -23.973 12.726 18.508 1.00 96.75 476 GLU A N 1
ATOM 3658 C CA . GLU A 1 476 ? -23.873 14.174 18.270 1.00 96.75 476 GLU A CA 1
ATOM 3659 C C . GLU A 1 476 ? -23.799 14.954 19.589 1.00 96.75 476 GLU A C 1
ATOM 3661 O O . GLU A 1 476 ? -22.974 15.856 19.732 1.00 96.75 476 GLU A O 1
ATOM 3666 N N . GLN A 1 477 ? -24.600 14.567 20.588 1.00 95.75 477 GLN A N 1
ATOM 3667 C CA . GLN A 1 477 ? -24.531 15.151 21.930 1.00 95.75 477 GLN A CA 1
ATOM 3668 C C . GLN A 1 477 ? -23.168 14.943 22.596 1.00 95.75 477 GLN A C 1
ATOM 3670 O O . GLN A 1 477 ? -22.705 15.831 23.304 1.00 95.75 477 GLN A O 1
ATOM 3675 N N . LEU A 1 478 ? -22.527 13.793 22.380 1.00 96.12 478 LEU A N 1
ATOM 3676 C CA . LEU A 1 478 ? -21.215 13.509 22.954 1.00 96.12 478 LEU A CA 1
ATOM 3677 C C . LEU A 1 478 ? -20.106 14.334 22.291 1.00 96.12 478 LEU A C 1
ATOM 3679 O O . LEU A 1 478 ? -19.314 14.943 22.998 1.00 96.12 478 LEU A O 1
ATOM 3683 N N . PHE A 1 479 ? -20.025 14.337 20.958 1.00 97.56 479 PHE A N 1
ATOM 3684 C CA . PHE A 1 479 ? -18.862 14.882 20.244 1.00 97.56 479 PHE A CA 1
ATOM 3685 C C . PHE A 1 479 ? -19.041 16.316 19.737 1.00 97.56 479 PHE A C 1
ATOM 3687 O O . PHE A 1 479 ? -18.053 17.035 19.596 1.00 97.56 479 PHE A O 1
ATOM 3694 N N . HIS A 1 480 ? -20.266 16.744 19.429 1.00 96.75 480 HIS A N 1
ATOM 3695 C CA . HIS A 1 480 ? -20.519 18.023 18.752 1.00 96.75 480 HIS A CA 1
ATOM 3696 C C . HIS A 1 480 ? -21.264 19.041 19.621 1.00 96.75 480 HIS A C 1
ATOM 3698 O O . HIS A 1 480 ? -21.228 20.233 19.316 1.00 96.75 480 HIS A O 1
ATOM 3704 N N . ALA A 1 481 ? -21.906 18.617 20.714 1.00 94.69 481 ALA A N 1
ATOM 3705 C CA . ALA A 1 481 ? -22.631 19.521 21.603 1.00 94.69 481 ALA A CA 1
ATOM 3706 C C . ALA A 1 481 ? -21.787 19.974 22.801 1.00 94.69 481 ALA A C 1
ATOM 3708 O O . ALA A 1 481 ? -21.224 19.173 23.545 1.00 94.69 481 ALA A O 1
ATOM 3709 N N . HIS A 1 482 ? -21.771 21.284 23.048 1.00 92.19 482 HIS A N 1
ATOM 3710 C CA . HIS A 1 482 ? -21.241 21.828 24.294 1.00 92.19 482 HIS A CA 1
ATOM 3711 C C . HIS A 1 482 ? -22.187 21.532 25.458 1.00 92.19 482 HIS A C 1
ATOM 3713 O O . HIS A 1 482 ? -23.408 21.650 25.331 1.00 92.19 482 HIS A O 1
ATOM 3719 N N . ILE A 1 483 ? -21.619 21.229 26.626 1.00 91.25 483 ILE A N 1
ATOM 3720 C CA . ILE A 1 483 ? -22.416 21.140 27.849 1.00 91.25 483 ILE A CA 1
ATOM 3721 C C . ILE A 1 483 ? -23.012 22.515 28.208 1.00 91.25 483 ILE A C 1
ATOM 3723 O O . ILE A 1 483 ? -22.357 23.542 27.990 1.00 91.25 483 ILE A O 1
ATOM 3727 N N . PRO A 1 484 ? -24.230 22.573 28.781 1.00 92.88 484 PRO A N 1
ATOM 3728 C CA . PRO A 1 484 ? -24.841 23.831 29.198 1.00 92.88 484 PRO A CA 1
ATOM 3729 C C . PRO A 1 484 ? -23.946 24.613 30.165 1.00 92.88 484 PRO A C 1
ATOM 3731 O O . PRO A 1 484 ? -23.347 24.031 31.073 1.00 92.88 484 PRO A O 1
ATOM 3734 N N . ILE A 1 485 ? -23.899 25.940 30.018 1.00 93.38 485 ILE A N 1
ATOM 3735 C CA . ILE A 1 485 ? -22.988 26.817 30.778 1.00 93.38 485 ILE A CA 1
ATOM 3736 C C . ILE A 1 485 ? -23.134 26.656 32.303 1.00 93.38 485 ILE A C 1
ATOM 3738 O O . ILE A 1 485 ? -22.153 26.642 33.045 1.00 93.38 485 ILE A O 1
ATOM 3742 N N . GLU A 1 486 ? -24.361 26.432 32.769 1.00 94.12 486 GLU A N 1
ATOM 3743 C CA . GLU A 1 486 ? -24.703 26.201 34.177 1.00 94.12 486 GLU A CA 1
ATOM 3744 C C . GLU A 1 486 ? -24.088 24.912 34.737 1.00 94.12 486 GLU A C 1
ATOM 3746 O O . GLU A 1 486 ? -23.762 24.837 35.922 1.00 94.12 486 GLU A O 1
ATOM 3751 N N . GLN A 1 487 ? -23.943 23.883 33.899 1.00 93.94 487 GLN A N 1
ATOM 3752 C CA . GLN A 1 487 ? -23.296 22.622 34.256 1.00 93.94 487 GLN A CA 1
ATOM 3753 C C . GLN A 1 487 ? -21.779 22.740 34.112 1.00 93.94 487 GLN A C 1
ATOM 3755 O O . GLN A 1 487 ? -21.047 22.264 34.976 1.00 93.94 487 GLN A O 1
ATOM 3760 N N . TYR A 1 488 ? -21.309 23.446 33.080 1.00 93.44 488 TYR A N 1
ATOM 3761 C CA . TYR A 1 488 ? -19.890 23.709 32.847 1.00 93.44 488 TYR A CA 1
ATOM 3762 C C . TYR A 1 488 ? -19.219 24.372 34.056 1.00 93.44 488 TYR A C 1
ATOM 3764 O O . TYR A 1 488 ? -18.169 23.920 34.509 1.00 93.44 488 TYR A O 1
ATOM 3772 N N . HIS A 1 489 ? -19.854 25.386 34.652 1.00 94.81 489 HIS A N 1
ATOM 3773 C CA . HIS A 1 489 ? -19.318 26.063 35.838 1.00 94.81 489 HIS A CA 1
ATOM 3774 C C . HIS A 1 489 ? -19.298 25.202 37.110 1.00 94.81 489 HIS A C 1
ATOM 3776 O O . HIS A 1 489 ? -18.605 25.555 38.063 1.00 94.81 489 HIS A O 1
ATOM 3782 N N . LYS A 1 490 ? -20.017 24.070 37.137 1.00 96.12 490 LYS A N 1
ATOM 3783 C CA . LYS A 1 490 ? -19.971 23.099 38.244 1.00 96.12 490 LYS A CA 1
ATOM 3784 C C . LYS A 1 490 ? -18.825 22.096 38.103 1.00 96.12 490 LYS A C 1
ATOM 3786 O O . LYS A 1 490 ? -18.528 21.384 39.059 1.00 96.12 490 LYS A O 1
ATOM 3791 N N . LEU A 1 491 ? -18.189 22.018 36.934 1.00 95.31 491 LEU A N 1
ATOM 3792 C CA . LEU A 1 491 ? -17.051 21.136 36.704 1.00 95.31 491 LEU A CA 1
ATOM 3793 C C . LEU A 1 491 ? -15.773 21.700 37.326 1.00 95.31 491 LEU A C 1
ATOM 3795 O O . LEU A 1 491 ? -15.546 22.912 37.334 1.00 95.31 491 LEU A O 1
ATOM 3799 N N . SER A 1 492 ? -14.892 20.804 37.776 1.00 96.44 492 SER A N 1
ATOM 3800 C CA . SER A 1 492 ? -13.530 21.176 38.162 1.00 96.44 492 SER A CA 1
ATOM 3801 C C . SER A 1 492 ? -12.762 21.749 36.958 1.00 96.44 492 SER A C 1
ATOM 3803 O O . SER A 1 492 ? -13.071 21.403 35.814 1.00 96.44 492 SER A O 1
ATOM 3805 N N . PRO A 1 493 ? -11.708 22.560 37.165 1.00 95.62 493 PRO A N 1
ATOM 3806 C CA . PRO A 1 493 ? -10.903 23.087 36.060 1.00 95.62 493 PRO A CA 1
ATOM 3807 C C . PRO A 1 493 ? -10.321 22.002 35.138 1.00 95.62 493 PRO A C 1
ATOM 3809 O O . PRO A 1 493 ? -10.150 22.226 33.942 1.00 95.62 493 PRO A O 1
ATOM 3812 N N . GLN A 1 494 ? -10.025 20.816 35.679 1.00 94.81 494 GLN A N 1
ATOM 3813 C CA . GLN A 1 494 ? -9.558 19.665 34.899 1.00 94.81 494 GLN A CA 1
ATOM 3814 C C . GLN A 1 494 ? -10.662 19.121 33.982 1.00 94.81 494 GLN A C 1
ATOM 3816 O O . GLN A 1 494 ? -10.425 18.916 32.794 1.00 94.81 494 GLN A O 1
ATOM 3821 N N . LEU A 1 495 ? -11.882 18.958 34.501 1.00 95.94 495 LEU A N 1
ATOM 3822 C CA . LEU A 1 495 ? -13.028 18.479 33.725 1.00 95.94 495 LEU A CA 1
ATOM 3823 C C . LEU A 1 495 ? -13.534 19.519 32.717 1.00 95.94 495 LEU A C 1
ATOM 3825 O O . LEU A 1 495 ? -14.006 19.147 31.649 1.00 95.94 495 LEU A O 1
ATOM 3829 N N . GLN A 1 496 ? -13.378 20.812 33.003 1.00 96.38 496 GLN A N 1
ATOM 3830 C CA . GLN A 1 496 ? -13.632 21.883 32.034 1.00 96.38 496 GLN A CA 1
ATOM 3831 C C . GLN A 1 496 ? -12.711 21.765 30.811 1.00 96.38 496 GLN A C 1
ATOM 3833 O O . GLN A 1 496 ? -13.186 21.795 29.676 1.00 96.38 496 GLN A O 1
ATOM 3838 N N . LYS A 1 497 ? -11.404 21.551 31.030 1.00 95.88 497 LYS A N 1
ATOM 3839 C CA . LYS A 1 497 ? -10.445 21.287 29.942 1.00 95.88 497 LYS A CA 1
ATOM 3840 C C . LYS A 1 497 ? -10.783 20.004 29.186 1.00 95.88 497 LYS A C 1
ATOM 3842 O O . LYS A 1 497 ? -10.714 19.985 27.963 1.00 95.88 497 LYS A O 1
ATOM 3847 N N . TYR A 1 498 ? -11.178 18.947 29.896 1.00 95.69 498 TYR A N 1
ATOM 3848 C CA . TYR A 1 498 ? -11.580 17.694 29.258 1.00 95.69 498 TYR A CA 1
ATOM 3849 C C . TYR A 1 498 ? -12.841 17.866 28.398 1.00 95.69 498 TYR A C 1
ATOM 3851 O O . TYR A 1 498 ? -12.889 17.391 27.270 1.00 95.69 498 TYR A O 1
ATOM 3859 N N . SER A 1 499 ? -13.829 18.631 28.870 1.00 95.81 499 SER A N 1
ATOM 3860 C CA . SER A 1 499 ? -15.016 18.974 28.081 1.00 95.81 499 SER A CA 1
ATOM 3861 C C . SER A 1 499 ? -14.656 19.718 26.790 1.00 95.81 499 SER A C 1
ATOM 3863 O O . SER A 1 499 ? -15.228 19.414 25.747 1.00 95.81 499 SER A O 1
ATOM 3865 N N . GLN A 1 500 ? -13.681 20.634 26.822 1.00 95.00 500 GLN A N 1
ATOM 3866 C CA . GLN A 1 500 ? -13.174 21.290 25.608 1.00 95.00 500 GLN A CA 1
ATOM 3867 C C . GLN A 1 500 ? -12.473 20.296 24.673 1.00 95.00 500 GLN A C 1
ATOM 3869 O O . GLN A 1 500 ? -12.747 20.294 23.475 1.00 95.00 500 GLN A O 1
ATOM 3874 N N . ARG A 1 501 ? -11.643 19.400 25.223 1.00 96.19 501 ARG A N 1
ATOM 3875 C CA . ARG A 1 501 ? -10.968 18.332 24.469 1.00 96.19 501 ARG A CA 1
ATOM 3876 C C . ARG A 1 501 ? -11.958 17.424 23.733 1.00 96.19 501 ARG A C 1
ATOM 3878 O O . ARG A 1 501 ? -11.685 17.050 22.600 1.00 96.19 501 ARG A O 1
ATOM 3885 N N . ILE A 1 502 ? -13.105 17.086 24.327 1.00 97.44 502 ILE A N 1
ATOM 3886 C CA . ILE A 1 502 ? -14.137 16.277 23.650 1.00 97.44 502 ILE A CA 1
ATOM 3887 C C . ILE A 1 502 ? -14.633 16.976 22.374 1.00 97.44 502 ILE A C 1
ATOM 3889 O O . ILE A 1 502 ? -14.752 16.336 21.332 1.00 97.44 502 ILE A O 1
ATOM 3893 N N . ILE A 1 503 ? -14.850 18.293 22.425 1.00 96.81 503 ILE A N 1
ATOM 3894 C CA . ILE A 1 503 ? -15.263 19.083 21.253 1.00 96.81 503 ILE A CA 1
ATOM 3895 C C . ILE A 1 503 ? -14.144 19.167 20.213 1.00 96.81 503 ILE A C 1
ATOM 3897 O O . ILE A 1 503 ? -14.407 19.107 19.013 1.00 96.81 503 ILE A O 1
ATOM 3901 N N . GLU A 1 504 ? -12.889 19.288 20.649 1.00 96.38 504 GLU A N 1
ATOM 3902 C CA . GLU A 1 504 ? -11.730 19.241 19.750 1.00 96.38 504 GLU A CA 1
ATOM 3903 C C . GLU A 1 504 ? -11.642 17.895 19.022 1.00 96.38 504 GLU A C 1
ATOM 3905 O O . GLU A 1 504 ? -11.504 17.882 17.801 1.00 96.38 504 GLU A O 1
ATOM 3910 N N . LEU A 1 505 ? -11.817 16.777 19.736 1.00 97.38 505 LEU A N 1
ATOM 3911 C CA . LEU A 1 505 ? -11.913 15.441 19.138 1.00 97.38 505 LEU A CA 1
ATOM 3912 C C . LEU A 1 505 ? -13.094 15.349 18.165 1.00 97.38 505 LEU A C 1
ATOM 3914 O O . LEU A 1 505 ? -12.953 14.787 17.082 1.00 97.38 505 LEU A O 1
ATOM 3918 N N . GLY A 1 506 ? -14.232 15.956 18.507 1.00 97.38 506 GLY A N 1
ATOM 3919 C CA . GLY A 1 506 ? -15.420 16.004 17.659 1.00 97.38 506 GLY A CA 1
ATOM 3920 C C . GLY A 1 506 ? -15.193 16.624 16.279 1.00 97.38 506 GLY A C 1
ATOM 3921 O O . GLY A 1 506 ? -15.884 16.247 15.335 1.00 97.38 506 GLY A O 1
ATOM 3922 N N . ARG A 1 507 ? -14.186 17.496 16.113 1.00 96.44 507 ARG A N 1
ATOM 3923 C CA . ARG A 1 507 ? -13.801 18.061 14.801 1.00 96.44 507 ARG A CA 1
ATOM 3924 C C . ARG A 1 507 ? -13.233 17.020 13.838 1.00 96.44 507 ARG A C 1
ATOM 3926 O O . ARG A 1 507 ? -13.277 17.236 12.633 1.00 96.44 507 ARG A O 1
ATOM 3933 N N . HIS A 1 508 ? -12.716 15.914 14.365 1.00 97.19 508 HIS A N 1
ATOM 3934 C CA . HIS A 1 508 ? -12.239 14.780 13.579 1.00 97.19 508 HIS A CA 1
ATOM 3935 C C . HIS A 1 508 ? -13.355 13.768 13.289 1.00 97.19 508 HIS A C 1
ATOM 3937 O O . HIS A 1 508 ? -13.162 12.872 12.474 1.00 97.19 508 HIS A O 1
ATOM 3943 N N . VAL A 1 509 ? -14.511 13.873 13.955 1.00 98.56 509 VAL A N 1
ATOM 3944 C CA . VAL A 1 509 ? -15.562 12.850 13.935 1.00 98.56 509 VAL A CA 1
ATOM 3945 C C . VAL A 1 509 ? -16.678 13.215 12.961 1.00 98.56 509 VAL A C 1
ATOM 3947 O O . VAL A 1 509 ? -17.307 14.265 13.078 1.00 98.56 509 VAL A O 1
ATOM 3950 N N . THR A 1 510 ? -16.983 12.289 12.052 1.00 98.38 510 THR A N 1
ATOM 3951 C CA . THR A 1 510 ? -18.140 12.349 11.150 1.00 98.38 510 THR A CA 1
ATOM 3952 C C . THR A 1 510 ? -19.028 11.122 11.348 1.00 98.38 510 THR A C 1
ATOM 3954 O O . THR A 1 510 ? -18.544 9.988 11.358 1.00 98.38 510 THR A O 1
ATOM 3957 N N . PHE A 1 511 ? -20.340 11.327 11.474 1.00 98.06 511 PHE A N 1
ATOM 3958 C CA . PHE A 1 511 ? -21.305 10.236 11.626 1.00 98.06 511 PHE A CA 1
ATOM 3959 C C . PHE A 1 511 ? -21.851 9.770 10.281 1.00 98.06 511 PHE A C 1
ATOM 3961 O O . PHE A 1 511 ? -22.216 10.574 9.424 1.00 98.06 511 PHE A O 1
ATOM 3968 N N . ILE A 1 512 ? -21.953 8.453 10.116 1.00 97.56 512 ILE A N 1
ATOM 3969 C CA . ILE A 1 512 ? -22.562 7.820 8.948 1.00 97.56 512 ILE A CA 1
ATOM 3970 C C . ILE A 1 512 ? -23.725 6.968 9.432 1.00 97.56 512 ILE A C 1
ATOM 3972 O O . ILE A 1 512 ? -23.547 6.030 10.208 1.00 97.56 512 ILE A O 1
ATOM 3976 N N . VAL A 1 513 ? -24.928 7.289 8.967 1.00 95.88 513 VAL A N 1
ATOM 3977 C CA . VAL A 1 513 ? -26.131 6.579 9.395 1.00 95.88 513 VAL A CA 1
ATOM 3978 C C . VAL A 1 513 ? -26.306 5.291 8.600 1.00 95.88 513 VAL A C 1
ATOM 3980 O O . VAL A 1 513 ? -26.464 5.314 7.380 1.00 95.88 513 VAL A O 1
ATOM 3983 N N . GLN A 1 514 ? -26.355 4.166 9.308 1.00 94.12 514 GLN A N 1
ATOM 3984 C CA . GLN A 1 514 ? -26.741 2.872 8.766 1.00 94.12 514 GLN A CA 1
ATOM 3985 C C . GLN A 1 514 ? -28.238 2.629 8.997 1.00 94.12 514 GLN A C 1
ATOM 3987 O O . GLN A 1 514 ? -28.699 2.532 10.133 1.00 94.12 514 GLN A O 1
ATOM 3992 N N . GLN A 1 515 ? -28.996 2.483 7.908 1.00 90.56 515 GLN A N 1
ATOM 3993 C CA . GLN A 1 515 ? -30.448 2.257 7.974 1.00 90.56 515 GLN A CA 1
ATOM 3994 C C . GLN A 1 515 ? -30.812 0.824 8.397 1.00 90.56 515 GLN A C 1
ATOM 3996 O O . GLN A 1 515 ? -31.796 0.608 9.101 1.00 90.56 515 GLN A O 1
ATOM 4001 N N . HIS A 1 516 ? -30.007 -0.166 7.991 1.00 89.81 516 HIS A N 1
ATOM 4002 C CA . HIS A 1 516 ? -30.263 -1.584 8.255 1.00 89.81 516 HIS A CA 1
ATOM 4003 C C . HIS A 1 516 ? -29.018 -2.300 8.796 1.00 89.81 516 HIS A C 1
ATOM 4005 O O . HIS A 1 516 ? -27.935 -2.237 8.207 1.00 89.81 516 HIS A O 1
ATOM 4011 N N . LEU A 1 517 ? -29.183 -3.020 9.910 1.00 88.62 517 LEU A N 1
ATOM 4012 C CA . LEU A 1 517 ? -28.119 -3.779 10.577 1.00 88.62 517 LEU A CA 1
ATOM 4013 C C . LEU A 1 517 ? -27.907 -5.145 9.903 1.00 88.62 517 LEU A C 1
ATOM 4015 O O . LEU A 1 517 ? -28.316 -6.186 10.410 1.00 88.62 517 LEU A O 1
ATOM 4019 N N . GLU A 1 518 ? -27.273 -5.144 8.732 1.00 92.31 518 GLU A N 1
ATOM 4020 C CA . GLU A 1 518 ? -27.126 -6.350 7.898 1.00 92.31 518 GLU A CA 1
ATOM 4021 C C . GLU A 1 518 ? -25.801 -7.108 8.087 1.00 92.31 518 GLU A C 1
ATOM 4023 O O . GLU A 1 518 ? -25.532 -8.090 7.393 1.00 92.31 518 GLU A O 1
ATOM 4028 N N . GLY A 1 519 ? -24.972 -6.680 9.040 1.00 91.62 519 GLY A N 1
ATOM 4029 C CA . GLY A 1 519 ? -23.668 -7.273 9.347 1.00 91.62 519 GLY A CA 1
ATOM 4030 C C . GLY A 1 519 ? -22.508 -6.283 9.240 1.00 91.62 519 GLY A C 1
ATOM 4031 O O . GLY A 1 519 ? -22.658 -5.177 8.721 1.00 91.62 519 GLY A O 1
ATOM 4032 N N . LEU A 1 520 ? -21.337 -6.696 9.737 1.00 92.88 520 LEU A N 1
ATOM 4033 C CA . LEU A 1 520 ? -20.139 -5.851 9.797 1.00 92.88 520 LEU A CA 1
ATOM 4034 C C . LEU A 1 520 ? -19.645 -5.432 8.405 1.00 92.88 520 LEU A C 1
ATOM 4036 O O . LEU A 1 520 ? -19.250 -4.285 8.229 1.00 92.88 520 LEU A O 1
ATOM 4040 N N . GLY A 1 521 ? -19.730 -6.318 7.405 1.00 95.12 521 GLY A N 1
ATOM 4041 C CA . GLY A 1 521 ? -19.382 -5.971 6.024 1.00 95.12 521 GLY A CA 1
ATOM 4042 C C . GLY A 1 521 ? -20.265 -4.836 5.498 1.00 95.12 521 GLY A C 1
ATOM 4043 O O . GLY A 1 521 ? -19.761 -3.834 5.001 1.00 95.12 521 GLY A O 1
ATOM 4044 N N . HIS A 1 522 ? -21.580 -4.926 5.718 1.00 95.81 522 HIS A N 1
ATOM 4045 C CA . HIS A 1 522 ? -22.521 -3.866 5.345 1.00 95.81 522 HIS A CA 1
ATOM 4046 C C . HIS A 1 522 ? -22.281 -2.553 6.103 1.00 95.81 522 HIS A C 1
ATOM 4048 O O . HIS A 1 522 ? -22.461 -1.483 5.525 1.00 95.81 522 HIS A O 1
ATOM 4054 N N . ALA A 1 523 ? -21.871 -2.616 7.375 1.00 94.81 523 ALA A N 1
ATOM 4055 C CA . ALA A 1 523 ? -21.525 -1.430 8.161 1.00 94.81 523 ALA A CA 1
ATOM 4056 C C . ALA A 1 523 ? -20.304 -0.704 7.582 1.00 94.81 523 ALA A C 1
ATOM 4058 O O . ALA A 1 523 ? -20.373 0.499 7.345 1.00 94.81 523 ALA A O 1
ATOM 4059 N N . VAL A 1 524 ? -19.233 -1.439 7.265 1.00 96.62 524 VAL A N 1
ATOM 4060 C CA . VAL A 1 524 ? -18.042 -0.877 6.603 1.00 96.62 524 VAL A CA 1
ATOM 4061 C C . VAL A 1 524 ? -18.399 -0.293 5.232 1.00 96.62 524 VAL A C 1
ATOM 4063 O O . VAL A 1 524 ? -17.940 0.793 4.890 1.00 96.62 524 VAL A O 1
ATOM 4066 N N . PHE A 1 525 ? -19.284 -0.950 4.473 1.00 97.00 525 PHE A N 1
ATOM 4067 C CA . PHE A 1 525 ? -19.726 -0.460 3.164 1.00 97.00 525 PHE A CA 1
ATOM 4068 C C . PHE A 1 525 ? -20.434 0.903 3.214 1.00 97.00 525 PHE A C 1
ATOM 4070 O O . PHE A 1 525 ? -20.353 1.662 2.249 1.00 97.00 525 PHE A O 1
ATOM 4077 N N . GLN A 1 526 ? -21.067 1.275 4.336 1.00 96.62 526 GLN A N 1
ATOM 4078 C CA . GLN A 1 526 ? -21.678 2.607 4.473 1.00 96.62 526 GLN A CA 1
ATOM 4079 C C . GLN A 1 526 ? -20.644 3.739 4.364 1.00 96.62 526 GLN A C 1
ATOM 4081 O O . GLN A 1 526 ? -20.976 4.839 3.925 1.00 96.62 526 GLN A O 1
ATOM 4086 N N . ALA A 1 527 ? -19.380 3.467 4.699 1.00 96.31 527 ALA A N 1
ATOM 4087 C CA . ALA A 1 527 ? -18.284 4.423 4.584 1.00 96.31 527 ALA A CA 1
ATOM 4088 C C . ALA A 1 527 ? -17.664 4.505 3.178 1.00 96.31 527 ALA A C 1
ATOM 4090 O O . ALA A 1 527 ? -16.663 5.201 3.011 1.00 96.31 527 ALA A O 1
ATOM 4091 N N . LYS A 1 528 ? -18.252 3.853 2.157 1.00 95.06 528 LYS A N 1
ATOM 4092 C CA . LYS A 1 528 ? -17.687 3.731 0.799 1.00 95.06 528 LYS A CA 1
ATOM 4093 C C . LYS A 1 528 ? -17.070 5.027 0.266 1.00 95.06 528 LYS A C 1
ATOM 4095 O O . LYS A 1 528 ? -15.887 5.058 -0.051 1.00 95.06 528 LYS A O 1
ATOM 4100 N N . LYS A 1 529 ? -17.857 6.105 0.245 1.00 91.06 529 LYS A N 1
ATOM 4101 C CA . LYS A 1 529 ? -17.458 7.413 -0.310 1.00 91.06 529 LYS A CA 1
ATOM 4102 C C . LYS A 1 529 ? -16.247 8.044 0.385 1.00 91.06 529 LYS A C 1
ATOM 4104 O O . LYS A 1 529 ? -15.613 8.925 -0.179 1.00 91.06 529 LYS A O 1
ATOM 4109 N N . PHE A 1 530 ? -15.956 7.639 1.618 1.00 90.25 530 PHE A N 1
ATOM 4110 C CA . PHE A 1 530 ? -14.904 8.238 2.431 1.00 90.25 530 PHE A CA 1
ATOM 4111 C C . PHE A 1 530 ? -13.600 7.445 2.378 1.00 90.25 530 PHE A C 1
ATOM 4113 O O . PHE A 1 530 ? -12.531 8.038 2.524 1.00 90.25 530 PHE A O 1
ATOM 4120 N N . ILE A 1 531 ? -13.675 6.131 2.154 1.00 90.69 531 ILE A N 1
ATOM 4121 C CA . ILE A 1 531 ? -12.519 5.225 2.244 1.00 90.69 531 ILE A CA 1
ATOM 4122 C C . ILE A 1 531 ? -12.163 4.537 0.918 1.00 90.69 531 ILE A C 1
ATOM 4124 O O . ILE A 1 531 ? -11.164 3.837 0.864 1.00 90.69 531 ILE A O 1
ATOM 4128 N N . GLU A 1 532 ? -12.914 4.743 -0.170 1.00 80.44 532 GLU A N 1
ATOM 4129 C CA . GLU A 1 532 ? -12.598 4.137 -1.480 1.00 80.44 532 GLU A CA 1
ATOM 4130 C C . GLU A 1 532 ? -11.259 4.598 -2.078 1.00 80.44 532 GLU A C 1
ATOM 4132 O O . GLU A 1 532 ? -10.690 3.914 -2.925 1.00 80.44 532 GLU A O 1
ATOM 4137 N N . SER A 1 533 ? -10.743 5.747 -1.634 1.00 67.56 533 SER A N 1
ATOM 4138 C CA . SER A 1 533 ? -9.565 6.399 -2.208 1.00 67.56 533 SER A CA 1
ATOM 4139 C C . SER A 1 533 ? -8.230 6.010 -1.558 1.00 67.56 533 SER A C 1
ATOM 4141 O O . SER A 1 533 ? -7.220 6.644 -1.861 1.00 67.56 533 SER A O 1
ATOM 4143 N N . GLY A 1 534 ? -8.193 5.052 -0.624 1.00 80.44 534 GLY A N 1
ATOM 4144 C CA . GLY A 1 534 ? -6.947 4.672 0.048 1.00 80.44 534 GLY A CA 1
ATOM 4145 C C . GLY A 1 534 ? -7.126 3.772 1.273 1.00 80.44 534 GLY A C 1
ATOM 4146 O O . GLY A 1 534 ? -8.232 3.311 1.559 1.00 80.44 534 GLY A O 1
ATOM 4147 N N . PRO A 1 535 ? -6.037 3.501 2.013 1.00 89.81 535 PRO A N 1
ATOM 4148 C CA . PRO A 1 535 ? -6.110 2.668 3.199 1.00 89.81 535 PRO A CA 1
ATOM 4149 C C . PRO A 1 535 ? -6.818 3.382 4.349 1.00 89.81 535 PRO A C 1
ATOM 4151 O O . PRO A 1 535 ? -6.662 4.590 4.552 1.00 89.81 535 PRO A O 1
ATOM 4154 N N . PHE A 1 536 ? -7.539 2.613 5.154 1.00 96.56 536 PHE A N 1
ATOM 4155 C CA . PHE A 1 536 ? -8.198 3.107 6.359 1.00 96.56 536 PHE A CA 1
ATOM 4156 C C . PHE A 1 536 ? -7.987 2.141 7.526 1.00 96.56 536 PHE A C 1
ATOM 4158 O O . PHE A 1 536 ? -7.799 0.939 7.330 1.00 96.56 536 PHE A O 1
ATOM 4165 N N . LEU A 1 537 ? -8.023 2.682 8.742 1.00 98.25 537 LEU A N 1
ATOM 4166 C CA . LEU A 1 537 ? -8.020 1.919 9.981 1.00 98.25 537 LEU A CA 1
ATOM 4167 C C . LEU A 1 537 ? -9.460 1.529 10.329 1.00 98.25 537 LEU A C 1
ATOM 4169 O O . LEU A 1 537 ? -10.291 2.385 10.601 1.00 98.25 537 LEU A O 1
ATOM 4173 N N . LEU A 1 538 ? -9.772 0.245 10.370 1.00 98.44 538 LEU A N 1
ATOM 4174 C CA . LEU A 1 538 ? -11.006 -0.255 10.959 1.00 98.44 538 LEU A CA 1
ATOM 4175 C C . LEU A 1 538 ? -10.764 -0.591 12.432 1.00 98.44 538 LEU A C 1
ATOM 4177 O O . LEU A 1 538 ? -9.883 -1.396 12.743 1.00 98.44 538 LEU A O 1
ATOM 4181 N N . MET A 1 539 ? -11.579 -0.020 13.316 1.00 98.12 539 MET A N 1
ATOM 4182 C CA . MET A 1 539 ? -11.615 -0.355 14.742 1.00 98.12 539 MET A CA 1
ATOM 4183 C C . MET A 1 539 ? -13.010 -0.871 15.081 1.00 98.12 539 MET A C 1
ATOM 4185 O O . MET A 1 539 ? -14.006 -0.250 14.712 1.00 98.12 539 MET A O 1
ATOM 4189 N N . LEU A 1 540 ? -13.112 -2.005 15.772 1.00 94.62 540 LEU A N 1
ATOM 4190 C CA . LEU A 1 540 ? -14.415 -2.497 16.226 1.00 94.62 540 LEU A CA 1
ATOM 4191 C C . LEU A 1 540 ? -14.918 -1.652 17.410 1.00 94.62 540 LEU A C 1
ATOM 4193 O O . LEU A 1 540 ? -14.174 -1.435 18.362 1.00 94.62 540 LEU A O 1
ATOM 4197 N N . GLY A 1 541 ? -16.161 -1.158 17.342 1.00 92.06 541 GLY A N 1
ATOM 4198 C CA . GLY A 1 541 ? -16.722 -0.225 18.334 1.00 92.06 541 GLY A CA 1
ATOM 4199 C C . GLY A 1 541 ? -17.072 -0.845 19.692 1.00 92.06 541 GLY A C 1
ATOM 4200 O O . GLY A 1 541 ? -17.335 -0.124 20.650 1.00 92.06 541 GLY A O 1
ATOM 4201 N N . ASP A 1 542 ? -17.076 -2.171 19.773 1.00 90.06 542 ASP A N 1
ATOM 4202 C CA . ASP A 1 542 ? -17.297 -2.993 20.966 1.00 90.06 542 ASP A CA 1
ATOM 4203 C C . ASP A 1 542 ? -15.993 -3.575 21.537 1.00 90.06 542 ASP A C 1
ATOM 4205 O O . ASP A 1 542 ? -16.022 -4.399 22.450 1.00 90.06 542 ASP A O 1
ATOM 4209 N N . HIS A 1 543 ? -14.846 -3.148 21.012 1.00 92.88 543 HIS A N 1
ATOM 4210 C CA . HIS A 1 543 ? -13.535 -3.575 21.471 1.00 92.88 543 HIS A CA 1
ATOM 4211 C C . HIS A 1 543 ? -12.758 -2.394 22.037 1.00 92.88 543 HIS A C 1
ATOM 4213 O O . HIS A 1 543 ? -12.773 -1.315 21.459 1.00 92.88 543 HIS A O 1
ATOM 4219 N N . LEU A 1 544 ? -12.038 -2.613 23.134 1.00 95.38 544 LEU A N 1
ATOM 4220 C CA . LEU A 1 544 ? -11.093 -1.661 23.713 1.00 95.38 544 LEU A CA 1
ATOM 4221 C C . LEU A 1 544 ? -9.691 -2.254 23.737 1.00 95.38 544 LEU A C 1
ATOM 4223 O O . LEU A 1 544 ? -9.518 -3.469 23.869 1.00 95.38 544 LEU A O 1
ATOM 4227 N N . TYR A 1 545 ? -8.685 -1.389 23.644 1.00 95.25 545 TYR A N 1
ATOM 4228 C CA . TYR A 1 545 ? -7.298 -1.810 23.508 1.00 95.25 545 TYR A CA 1
ATOM 4229 C C . TYR A 1 545 ? -6.431 -1.181 24.589 1.00 95.25 545 TYR A C 1
ATOM 4231 O O . TYR A 1 545 ? -6.580 -0.016 24.954 1.00 95.25 545 TYR A O 1
ATOM 4239 N N . ARG A 1 546 ? -5.492 -1.969 25.108 1.00 93.81 546 ARG A N 1
ATOM 4240 C CA . ARG A 1 546 ? -4.480 -1.480 26.038 1.00 93.81 546 ARG A CA 1
ATOM 4241 C C . ARG A 1 546 ? -3.119 -2.012 25.647 1.00 93.81 546 ARG A C 1
ATOM 4243 O O . ARG A 1 546 ? -2.889 -3.218 25.646 1.00 93.81 546 ARG A O 1
ATOM 4250 N N . SER A 1 547 ? -2.216 -1.099 25.324 1.00 93.75 547 SER A N 1
ATOM 4251 C CA . SER A 1 547 ? -0.844 -1.446 24.975 1.00 93.75 547 SER A CA 1
ATOM 4252 C C . SER A 1 547 ? -0.060 -1.897 26.204 1.00 93.75 547 SER A C 1
ATOM 4254 O O . SER A 1 547 ? -0.218 -1.338 27.288 1.00 93.75 547 SER A O 1
ATOM 4256 N N . LYS A 1 548 ? 0.813 -2.890 26.023 1.00 91.75 548 LYS A N 1
ATOM 4257 C CA . LYS A 1 548 ? 1.834 -3.269 27.012 1.00 91.75 548 LYS A CA 1
ATOM 4258 C C . LYS A 1 548 ? 3.084 -2.387 26.910 1.00 91.75 548 LYS A C 1
ATOM 4260 O O . LYS A 1 548 ? 3.920 -2.394 27.812 1.00 91.75 548 LYS A O 1
ATOM 4265 N N . LEU A 1 549 ? 3.212 -1.619 25.828 1.00 89.00 549 LEU A N 1
ATOM 4266 C CA . LEU A 1 549 ? 4.302 -0.673 25.611 1.00 89.00 549 LEU A CA 1
ATOM 4267 C C . LEU A 1 549 ? 3.980 0.667 26.281 1.00 89.00 549 LEU A C 1
ATOM 4269 O O . LEU A 1 549 ? 2.858 1.157 26.180 1.00 89.00 549 LEU A O 1
ATOM 4273 N N . LYS A 1 550 ? 4.978 1.283 26.926 1.00 82.94 550 LYS A N 1
ATOM 4274 C CA . LYS A 1 550 ? 4.797 2.548 27.662 1.00 82.94 550 LYS A CA 1
ATOM 4275 C C . LYS A 1 550 ? 4.484 3.741 26.758 1.00 82.94 550 LYS A C 1
ATOM 4277 O O . LYS A 1 550 ? 3.621 4.539 27.096 1.00 82.94 550 LYS A O 1
ATOM 4282 N N . ASP A 1 551 ? 5.163 3.834 25.617 1.00 85.81 551 ASP A N 1
ATOM 4283 C CA . ASP A 1 551 ? 5.160 5.042 24.779 1.00 85.81 551 ASP A CA 1
ATOM 4284 C C . ASP A 1 551 ? 4.391 4.868 23.461 1.00 85.81 551 ASP A C 1
ATOM 4286 O O . ASP A 1 551 ? 4.514 5.698 22.563 1.00 85.81 551 ASP A O 1
ATOM 4290 N N . LYS A 1 552 ? 3.643 3.766 23.302 1.00 90.06 552 LYS A N 1
ATOM 4291 C CA . LYS A 1 552 ? 2.934 3.448 22.051 1.00 90.06 552 LYS A CA 1
ATOM 4292 C C . LYS A 1 552 ? 1.568 2.832 22.306 1.00 90.06 552 LYS A C 1
ATOM 4294 O O . LYS A 1 552 ? 1.493 1.852 23.042 1.00 90.06 552 LYS A O 1
ATOM 4299 N N . SER A 1 553 ? 0.516 3.333 21.658 1.00 95.19 553 SER A N 1
ATOM 4300 C CA . SER A 1 553 ? -0.820 2.712 21.650 1.00 95.19 553 SER A CA 1
ATOM 4301 C C . SER A 1 553 ? -0.875 1.459 20.763 1.00 95.19 553 SER A C 1
ATOM 4303 O O . SER A 1 553 ? 0.037 1.215 19.968 1.00 95.19 553 SER A O 1
ATOM 4305 N N . CYS A 1 554 ? -1.935 0.646 20.870 1.00 96.75 554 CYS A N 1
ATOM 4306 C CA . CYS A 1 554 ? -2.084 -0.532 20.003 1.00 96.75 554 CYS A CA 1
ATOM 4307 C C . CYS A 1 554 ? -2.277 -0.109 18.542 1.00 96.75 554 CYS A C 1
ATOM 4309 O O . CYS A 1 554 ? -1.716 -0.723 17.634 1.00 96.75 554 CYS A O 1
ATOM 4311 N N . VAL A 1 555 ? -3.014 0.984 18.323 1.00 97.50 555 VAL A N 1
ATOM 4312 C CA . VAL A 1 555 ? -3.173 1.586 16.994 1.00 97.50 555 VAL A CA 1
ATOM 4313 C C . VAL A 1 555 ? -1.827 2.052 16.432 1.00 97.50 555 VAL A C 1
ATOM 4315 O O . VAL A 1 555 ? -1.508 1.714 15.295 1.00 97.50 555 VAL A O 1
ATOM 4318 N N . GLN A 1 556 ? -0.999 2.754 17.215 1.00 94.69 556 GLN A N 1
ATOM 4319 C CA . GLN A 1 556 ? 0.327 3.202 16.763 1.00 94.69 556 GLN A CA 1
ATOM 4320 C C . GLN A 1 556 ? 1.227 2.030 16.359 1.00 94.69 556 GLN A C 1
ATOM 4322 O O . GLN A 1 556 ? 1.869 2.096 15.313 1.00 94.69 556 GLN A O 1
ATOM 4327 N N . GLN A 1 557 ? 1.227 0.938 17.133 1.00 94.50 557 GLN A N 1
ATOM 4328 C CA . GLN A 1 557 ? 1.972 -0.273 16.773 1.00 94.50 557 GLN A CA 1
ATOM 4329 C C . GLN A 1 557 ? 1.563 -0.805 15.390 1.00 94.50 557 GLN A C 1
ATOM 4331 O O . GLN A 1 557 ? 2.423 -1.152 14.584 1.00 94.50 557 GLN A O 1
ATOM 4336 N N . LEU A 1 558 ? 0.258 -0.854 15.099 1.00 94.94 558 LEU A N 1
ATOM 4337 C CA . LEU A 1 558 ? -0.243 -1.346 13.815 1.00 94.94 558 LEU A CA 1
ATOM 4338 C C . LEU A 1 558 ? 0.077 -0.379 12.661 1.00 94.94 558 LEU A C 1
ATOM 4340 O O . LEU A 1 558 ? 0.465 -0.823 11.581 1.00 94.94 558 LEU A O 1
ATOM 4344 N N . LEU A 1 559 ? -0.055 0.932 12.889 1.00 92.56 559 LEU A N 1
ATOM 4345 C CA . LEU A 1 559 ? 0.236 1.971 11.896 1.00 92.56 559 LEU A CA 1
ATOM 4346 C C . LEU A 1 559 ? 1.714 1.989 11.484 1.00 92.56 559 LEU A C 1
ATOM 4348 O O . LEU A 1 559 ? 2.015 2.056 10.295 1.00 92.56 559 LEU A O 1
ATOM 4352 N N . GLU A 1 560 ? 2.642 1.888 12.438 1.00 87.75 560 GLU A N 1
ATOM 4353 C CA . GLU A 1 560 ? 4.086 1.850 12.156 1.00 87.75 560 GLU A CA 1
ATOM 4354 C C . GLU A 1 560 ? 4.480 0.632 11.305 1.00 87.75 560 GLU A C 1
ATOM 4356 O O . GLU A 1 560 ? 5.387 0.693 10.462 1.00 87.75 560 GLU A O 1
ATOM 4361 N N . GLU A 1 561 ? 3.769 -0.475 11.501 1.00 87.69 561 GLU A N 1
ATOM 4362 C CA . GLU A 1 561 ? 3.968 -1.730 10.788 1.00 87.69 561 GLU A CA 1
ATOM 4363 C C . GLU A 1 561 ? 3.221 -1.790 9.456 1.00 87.69 561 GLU A C 1
ATOM 4365 O O . GLU A 1 561 ? 3.496 -2.650 8.618 1.00 87.69 561 GLU A O 1
ATOM 4370 N N . TYR A 1 562 ? 2.330 -0.858 9.163 1.00 87.31 562 TYR A N 1
ATOM 4371 C CA . TYR A 1 562 ? 1.696 -0.836 7.859 1.00 87.31 562 TYR A CA 1
ATOM 4372 C C . TYR A 1 562 ? 2.689 -0.401 6.771 1.00 87.31 562 TYR A C 1
ATOM 4374 O O . TYR A 1 562 ? 3.275 0.679 6.814 1.00 87.31 562 TYR A O 1
ATOM 4382 N N . LYS A 1 563 ? 2.914 -1.273 5.777 1.00 75.00 563 LYS A N 1
ATOM 4383 C CA . LYS A 1 563 ? 3.855 -1.037 4.659 1.00 75.00 563 LYS A CA 1
ATOM 4384 C C . LYS A 1 563 ? 3.168 -0.995 3.291 1.00 75.00 563 LYS A C 1
ATOM 4386 O O . LYS A 1 563 ? 3.833 -1.170 2.272 1.00 75.00 563 LYS A O 1
ATOM 4391 N N . GLY A 1 564 ? 1.863 -0.715 3.262 1.00 74.44 564 GLY A N 1
ATOM 4392 C CA . GLY A 1 564 ? 1.071 -0.665 2.025 1.00 74.44 564 GLY A CA 1
ATOM 4393 C C . GLY A 1 564 ? 0.440 -2.000 1.617 1.00 74.44 564 GLY A C 1
ATOM 4394 O O . GLY A 1 564 ? -0.018 -2.119 0.488 1.00 74.44 564 GLY A O 1
ATOM 4395 N N . VAL A 1 565 ? 0.443 -2.995 2.508 1.00 81.75 565 VAL A N 1
ATOM 4396 C CA . VAL A 1 565 ? -0.241 -4.289 2.337 1.00 81.75 565 VAL A CA 1
ATOM 4397 C C . VAL A 1 565 ? -1.282 -4.412 3.439 1.00 81.75 565 VAL A C 1
ATOM 4399 O O . VAL A 1 565 ? -0.983 -4.032 4.574 1.00 81.75 565 VAL A O 1
ATOM 4402 N N . ASN A 1 566 ? -2.469 -4.935 3.111 1.00 91.31 566 ASN A N 1
ATOM 4403 C CA . ASN A 1 566 ? -3.552 -5.158 4.072 1.00 91.31 566 ASN A CA 1
ATOM 4404 C C . ASN A 1 566 ? -3.011 -5.842 5.335 1.00 91.31 566 ASN A C 1
ATOM 4406 O O . ASN A 1 566 ? -2.324 -6.862 5.241 1.00 91.31 566 ASN A O 1
ATOM 4410 N N . LEU A 1 567 ? -3.301 -5.278 6.505 1.00 95.19 567 LEU A N 1
ATOM 4411 C CA . LEU A 1 567 ? -2.696 -5.686 7.768 1.00 95.19 567 LEU A CA 1
ATOM 4412 C C . LEU A 1 567 ? -3.758 -5.852 8.853 1.00 95.19 567 LEU A C 1
ATOM 4414 O O . LEU A 1 567 ? -4.565 -4.957 9.086 1.00 95.19 567 LEU A O 1
ATOM 4418 N N . ILE A 1 568 ? -3.731 -6.983 9.550 1.00 97.44 568 ILE A N 1
ATOM 4419 C CA . ILE A 1 568 ? -4.628 -7.288 10.668 1.00 97.44 568 ILE A CA 1
ATOM 4420 C C . ILE A 1 568 ? -3.804 -7.385 11.949 1.00 97.44 568 ILE A C 1
ATOM 4422 O O . ILE A 1 568 ? -2.806 -8.104 11.992 1.00 97.44 568 ILE A O 1
ATOM 4426 N N . GLY A 1 569 ? -4.219 -6.694 13.010 1.00 97.56 569 GLY A N 1
ATOM 4427 C CA . GLY A 1 569 ? -3.667 -6.937 14.340 1.00 97.56 569 GLY A CA 1
ATOM 4428 C C . GLY A 1 569 ? -4.059 -8.337 14.812 1.00 97.56 569 GLY A C 1
ATOM 4429 O O . GLY A 1 569 ? -5.208 -8.733 14.657 1.00 97.56 569 GLY A O 1
ATOM 4430 N N . LEU A 1 570 ? -3.140 -9.094 15.396 1.00 96.62 570 LEU A N 1
ATOM 4431 C CA . LEU A 1 570 ? -3.363 -10.449 15.894 1.00 96.62 570 LEU A CA 1
ATOM 4432 C C . LEU A 1 570 ? -3.031 -10.539 17.383 1.00 96.62 570 LEU A C 1
ATOM 4434 O O . LEU A 1 570 ? -2.162 -9.821 17.880 1.00 96.62 570 LEU A O 1
ATOM 4438 N N . HIS A 1 571 ? -3.688 -11.471 18.071 1.00 92.19 571 HIS A N 1
ATOM 4439 C CA . HIS A 1 571 ? -3.227 -11.972 19.364 1.00 92.19 571 HIS A CA 1
ATOM 4440 C C . HIS A 1 571 ? -3.433 -13.478 19.494 1.00 92.19 571 HIS A C 1
ATOM 4442 O O . HIS A 1 571 ? -4.231 -14.077 18.767 1.00 92.19 571 HIS A O 1
ATOM 4448 N N . GLU A 1 572 ? -2.725 -14.070 20.455 1.00 92.75 572 GLU A N 1
ATOM 4449 C CA . GLU A 1 572 ? -2.930 -15.458 20.852 1.00 92.75 572 GLU A CA 1
ATOM 4450 C C . GLU A 1 572 ? -4.202 -15.607 21.688 1.00 92.75 572 GLU A C 1
ATOM 4452 O O . GLU A 1 572 ? -4.407 -14.904 22.675 1.00 92.75 572 GLU A O 1
ATOM 4457 N N . THR A 1 573 ? -5.038 -16.566 21.313 1.00 91.38 573 THR A N 1
ATOM 4458 C CA . THR A 1 573 ? -6.310 -16.870 21.964 1.00 91.38 573 THR A CA 1
ATOM 4459 C C . THR A 1 573 ? -6.346 -18.325 22.397 1.00 91.38 573 THR A C 1
ATOM 4461 O O . THR A 1 573 ? -6.008 -19.225 21.623 1.00 91.38 573 THR A O 1
ATOM 4464 N N . ASN A 1 574 ? -6.820 -18.555 23.623 1.00 91.31 574 ASN A N 1
ATOM 4465 C CA . ASN A 1 574 ? -7.053 -19.896 24.144 1.00 91.31 574 ASN A CA 1
ATOM 4466 C C . ASN A 1 574 ? -8.068 -20.662 23.266 1.00 91.31 574 ASN A C 1
ATOM 4468 O O . ASN A 1 574 ? -9.065 -20.067 22.838 1.00 91.31 574 ASN A O 1
ATOM 4472 N N . PRO A 1 575 ? -7.878 -21.978 23.041 1.00 90.25 575 PRO A N 1
ATOM 4473 C CA . PRO A 1 575 ? -8.843 -22.854 22.379 1.00 90.25 575 PRO A CA 1
ATOM 4474 C C . PRO A 1 575 ? -10.312 -22.656 22.766 1.00 90.25 575 PRO A C 1
ATOM 4476 O O . PRO A 1 575 ? -11.182 -22.761 21.904 1.00 90.25 575 PRO A O 1
ATOM 4479 N N . THR A 1 576 ? -10.619 -22.366 24.032 1.00 88.50 576 THR A N 1
ATOM 4480 C CA . THR A 1 576 ? -12.008 -22.182 24.482 1.00 88.50 576 THR A CA 1
ATOM 4481 C C . THR A 1 576 ? -12.677 -20.971 23.843 1.00 88.50 576 THR A C 1
ATOM 4483 O O . THR A 1 576 ? -13.887 -20.986 23.654 1.00 88.50 576 THR A O 1
ATOM 4486 N N . ASN A 1 577 ? -11.907 -19.960 23.436 1.00 88.31 577 ASN A N 1
ATOM 4487 C CA . ASN A 1 577 ? -12.427 -18.657 23.024 1.00 88.31 577 ASN A CA 1
ATOM 4488 C C . ASN A 1 577 ? -12.401 -18.435 21.501 1.00 88.31 577 ASN A C 1
ATOM 4490 O O . ASN A 1 577 ? -12.880 -17.408 21.026 1.00 88.31 577 ASN A O 1
ATOM 4494 N N . VAL A 1 578 ? -11.883 -19.382 20.707 1.00 90.19 578 VAL A N 1
ATOM 4495 C CA . VAL A 1 578 ? -11.738 -19.215 19.241 1.00 90.19 578 VAL A CA 1
ATOM 4496 C C . VAL A 1 578 ? -13.059 -18.996 18.507 1.00 90.19 578 VAL A C 1
ATOM 4498 O O . VAL A 1 578 ? -13.113 -18.272 17.519 1.00 90.19 578 VAL A O 1
ATOM 4501 N N . HIS A 1 579 ? -14.146 -19.569 19.018 1.00 89.25 579 HIS A N 1
ATOM 4502 C CA . HIS A 1 579 ? -15.476 -19.466 18.422 1.00 89.25 579 HIS A CA 1
ATOM 4503 C C . HIS A 1 579 ? -16.101 -18.064 18.556 1.00 89.25 579 HIS A C 1
ATOM 4505 O O . HIS A 1 579 ? -17.163 -17.806 17.992 1.00 89.25 579 HIS A O 1
ATOM 4511 N N . HIS A 1 580 ? -15.445 -17.141 19.266 1.00 86.31 580 HIS A N 1
ATOM 4512 C CA . HIS A 1 580 ? -15.866 -15.746 19.366 1.00 86.31 580 HIS A CA 1
ATOM 4513 C C . HIS A 1 580 ? -15.218 -14.838 18.316 1.00 86.31 580 HIS A C 1
ATOM 4515 O O . HIS A 1 580 ? -15.757 -13.765 18.052 1.00 86.31 580 HIS A O 1
ATOM 4521 N N . TYR A 1 581 ? -14.123 -15.260 17.670 1.00 90.50 581 TYR A N 1
ATOM 4522 C CA . TYR A 1 581 ? -13.279 -14.359 16.879 1.00 90.50 581 TYR A CA 1
ATOM 4523 C C . TYR A 1 581 ? -12.926 -14.909 15.492 1.00 90.50 581 TYR A C 1
ATOM 4525 O O . TYR A 1 581 ? -12.908 -16.118 15.249 1.00 90.50 581 TYR A O 1
ATOM 4533 N N . GLY A 1 582 ? -12.596 -14.002 14.569 1.00 93.56 582 GLY A N 1
ATOM 4534 C CA . GLY A 1 582 ? -11.950 -14.364 13.309 1.00 93.56 582 GLY A CA 1
ATOM 4535 C C . GLY A 1 582 ? -10.580 -14.983 13.587 1.00 93.56 582 GLY A C 1
ATOM 4536 O O . GLY A 1 582 ? -9.739 -14.346 14.216 1.00 93.56 582 GLY A O 1
ATOM 4537 N N . THR A 1 583 ? -10.363 -16.222 13.157 1.00 96.62 583 THR A N 1
ATOM 4538 C CA . THR A 1 583 ? -9.145 -17.003 13.424 1.00 96.62 583 THR A CA 1
ATOM 4539 C C . THR A 1 583 ? -8.349 -17.176 12.134 1.00 96.62 583 THR A C 1
ATOM 4541 O O . THR A 1 583 ? -8.945 -17.407 11.080 1.00 96.62 583 THR A O 1
ATOM 4544 N N . VAL A 1 584 ? -7.022 -17.061 12.205 1.00 96.56 584 VAL A N 1
ATOM 4545 C CA . VAL A 1 584 ? -6.135 -17.090 11.031 1.00 96.56 584 VAL A CA 1
ATOM 4546 C C . VAL A 1 584 ? -5.176 -18.279 11.044 1.00 96.56 584 VAL A C 1
ATOM 4548 O O . VAL A 1 584 ? -4.753 -18.737 12.104 1.00 96.56 584 VAL A O 1
ATOM 4551 N N . ALA A 1 585 ? -4.785 -18.719 9.849 1.00 94.44 585 ALA A N 1
ATOM 4552 C CA . ALA A 1 585 ? -3.615 -19.556 9.596 1.00 94.44 585 ALA A CA 1
ATOM 4553 C C . ALA A 1 585 ? -2.578 -18.763 8.790 1.00 94.44 585 ALA A C 1
ATOM 4555 O O . ALA A 1 585 ? -2.933 -17.829 8.064 1.00 94.44 585 ALA A O 1
ATOM 4556 N N . GLY A 1 586 ? -1.301 -19.133 8.865 1.00 92.12 586 GLY A N 1
ATOM 4557 C CA . GLY A 1 586 ? -0.273 -18.459 8.081 1.00 92.12 586 GLY A CA 1
ATOM 4558 C C . GLY A 1 586 ? 1.142 -18.950 8.329 1.00 92.12 586 GLY A C 1
ATOM 4559 O O . GLY A 1 586 ? 1.384 -19.845 9.136 1.00 92.12 586 GLY A O 1
ATOM 4560 N N . THR A 1 587 ? 2.088 -18.319 7.640 1.00 87.62 587 THR A N 1
ATOM 4561 C CA . THR A 1 587 ? 3.525 -18.592 7.764 1.00 87.62 587 THR A CA 1
ATOM 4562 C C . THR A 1 587 ? 4.270 -17.348 8.226 1.00 87.62 587 THR A C 1
ATOM 4564 O O . THR A 1 587 ? 4.057 -16.260 7.689 1.00 87.62 587 THR A O 1
ATOM 4567 N N . TRP A 1 588 ? 5.168 -17.497 9.199 1.00 86.50 588 TRP A N 1
ATOM 4568 C CA . TRP A 1 588 ? 5.966 -16.384 9.716 1.00 86.50 588 TRP A CA 1
ATOM 4569 C C . TRP A 1 588 ? 6.958 -15.845 8.683 1.00 86.50 588 TRP A C 1
ATOM 4571 O O . TRP A 1 588 ? 7.672 -16.606 8.021 1.00 86.50 588 TRP A O 1
ATOM 4581 N N . ASN A 1 589 ? 7.058 -14.519 8.598 1.00 76.56 589 ASN A N 1
ATOM 4582 C CA . ASN A 1 589 ? 8.015 -13.854 7.721 1.00 76.56 589 ASN A CA 1
ATOM 4583 C C . ASN A 1 589 ? 9.425 -13.931 8.333 1.00 76.56 589 ASN A C 1
ATOM 4585 O O . ASN A 1 589 ? 9.717 -13.291 9.338 1.00 76.56 589 ASN A O 1
ATOM 4589 N N . ARG A 1 590 ? 10.328 -14.702 7.711 1.00 60.78 590 ARG A N 1
ATOM 4590 C CA . ARG A 1 590 ? 11.683 -14.976 8.241 1.00 60.78 590 ARG A CA 1
ATOM 4591 C C . ARG A 1 590 ? 12.672 -13.798 8.154 1.00 60.78 590 ARG A C 1
ATOM 4593 O O . ARG A 1 590 ? 13.733 -13.868 8.760 1.00 60.78 590 ARG A O 1
ATOM 4600 N N . ASN A 1 591 ? 12.348 -12.741 7.403 1.00 47.22 591 ASN A N 1
ATOM 4601 C CA . ASN A 1 591 ? 13.285 -11.668 7.025 1.00 47.22 591 ASN A CA 1
ATOM 4602 C C . ASN A 1 591 ? 13.156 -10.355 7.824 1.00 47.22 591 ASN A C 1
ATOM 4604 O O . ASN A 1 591 ? 13.838 -9.391 7.489 1.00 47.22 591 ASN A O 1
ATOM 4608 N N . THR A 1 592 ? 12.302 -10.262 8.849 1.00 45.22 592 THR A N 1
ATOM 4609 C CA . THR A 1 592 ? 12.103 -8.984 9.569 1.00 45.22 592 THR A CA 1
ATOM 4610 C C . THR A 1 592 ? 13.072 -8.744 10.730 1.00 45.22 592 THR A C 1
ATOM 4612 O O . THR A 1 592 ? 13.192 -7.608 11.176 1.00 45.22 592 THR A O 1
ATOM 4615 N N . ASP A 1 593 ? 13.826 -9.756 11.167 1.00 40.91 593 ASP A N 1
ATOM 4616 C CA . ASP A 1 593 ? 14.740 -9.641 12.310 1.00 40.91 593 ASP A CA 1
ATOM 4617 C C . ASP A 1 593 ? 16.203 -9.524 11.849 1.00 40.91 593 ASP A C 1
ATOM 4619 O O . ASP A 1 593 ? 16.989 -10.471 11.904 1.00 40.91 593 ASP A O 1
ATOM 4623 N N . HIS A 1 594 ? 16.593 -8.334 11.381 1.00 40.16 594 HIS A N 1
ATOM 4624 C CA . HIS A 1 594 ? 18.003 -8.012 11.114 1.00 40.16 594 HIS A CA 1
ATOM 4625 C C . HIS A 1 594 ? 18.795 -7.572 12.359 1.00 40.16 594 HIS A C 1
ATOM 4627 O O . HIS A 1 594 ? 20.014 -7.449 12.278 1.00 40.16 594 HIS A O 1
ATOM 4633 N N . ASN A 1 595 ? 18.163 -7.448 13.531 1.00 37.56 595 ASN A N 1
ATOM 4634 C CA . ASN A 1 595 ? 18.871 -7.227 14.795 1.00 37.56 595 ASN A CA 1
ATOM 4635 C C . ASN A 1 595 ? 19.225 -8.566 15.455 1.00 37.56 595 ASN A C 1
ATOM 4637 O O . ASN A 1 595 ? 18.630 -8.991 16.446 1.00 37.56 595 ASN A O 1
ATOM 4641 N N . ARG A 1 596 ? 20.225 -9.240 14.872 1.00 39.00 596 ARG A N 1
ATOM 4642 C CA . ARG A 1 596 ? 20.910 -10.397 15.462 1.00 39.00 596 ARG A CA 1
ATOM 4643 C C . ARG A 1 596 ? 21.683 -9.962 16.709 1.00 39.00 596 ARG A C 1
ATOM 4645 O O . ARG A 1 596 ? 22.888 -9.802 16.627 1.00 39.00 596 ARG A O 1
ATOM 4652 N N . GLU A 1 597 ? 21.006 -9.785 17.841 1.00 34.31 597 GLU A N 1
ATOM 4653 C CA . GLU A 1 597 ? 21.665 -9.836 19.160 1.00 34.31 597 GLU A CA 1
ATOM 4654 C C . GLU A 1 597 ? 20.731 -10.044 20.368 1.00 34.31 597 GLU A C 1
ATOM 4656 O O . GLU A 1 597 ? 21.221 -10.254 21.474 1.00 34.31 597 GLU A O 1
ATOM 4661 N N . GLN A 1 598 ? 19.402 -10.123 20.201 1.00 33.84 598 GLN A N 1
ATOM 4662 C CA . GLN A 1 598 ? 18.509 -10.541 21.293 1.00 33.84 598 GLN A CA 1
ATOM 4663 C C . GLN A 1 598 ? 17.915 -11.930 21.052 1.00 33.84 598 GLN A C 1
ATOM 4665 O O . GLN A 1 598 ? 17.117 -12.157 20.150 1.00 33.84 598 GLN A O 1
ATOM 4670 N N . LYS A 1 599 ? 18.301 -12.867 21.920 1.00 33.31 599 LYS A N 1
ATOM 4671 C CA . LYS A 1 599 ? 17.914 -14.287 21.970 1.00 33.31 599 LYS A CA 1
ATOM 4672 C C . LYS A 1 599 ? 16.423 -14.548 22.304 1.00 33.31 599 LYS A C 1
ATOM 4674 O O . LYS A 1 599 ? 16.120 -15.576 22.897 1.00 33.31 599 LYS A O 1
ATOM 4679 N N . SER A 1 600 ? 15.487 -13.653 21.960 1.00 37.09 600 SER A N 1
ATOM 4680 C CA . SER A 1 600 ? 14.065 -13.799 22.338 1.00 37.09 600 SER A CA 1
ATOM 4681 C C . SER A 1 600 ? 13.052 -13.000 21.485 1.00 37.09 600 SER A C 1
ATOM 4683 O O . SER A 1 600 ? 12.047 -12.535 22.025 1.00 37.09 600 SER A O 1
ATOM 4685 N N . SER A 1 601 ? 13.252 -12.795 20.178 1.00 44.50 601 SER A N 1
ATOM 4686 C CA . SER A 1 601 ? 12.196 -12.185 19.348 1.00 44.50 601 SER A CA 1
ATOM 4687 C C . SER A 1 601 ? 11.236 -13.245 18.795 1.00 44.50 601 SER A C 1
ATOM 4689 O O . SER A 1 601 ? 11.553 -13.998 17.878 1.00 44.50 601 SER A O 1
ATOM 4691 N N . LEU A 1 602 ? 10.035 -13.313 19.380 1.00 55.44 602 LEU A N 1
ATOM 4692 C CA . LEU A 1 602 ? 8.869 -13.924 18.742 1.00 55.44 602 LEU A CA 1
ATOM 4693 C C . LEU A 1 602 ? 8.665 -13.252 17.378 1.00 55.44 602 LEU A C 1
ATOM 4695 O O . LEU A 1 602 ? 8.686 -12.020 17.292 1.00 55.44 602 LEU A O 1
ATOM 4699 N N . PHE A 1 603 ? 8.468 -14.043 16.322 1.00 62.94 603 PHE A N 1
ATOM 4700 C CA . PHE A 1 603 ? 8.110 -13.511 15.010 1.00 62.94 603 PHE A CA 1
ATOM 4701 C C . PHE A 1 603 ? 6.880 -12.604 15.152 1.00 62.94 603 PHE A C 1
ATOM 4703 O O . PHE A 1 603 ? 5.874 -13.004 15.734 1.00 62.94 603 PHE A O 1
ATOM 4710 N N . LYS A 1 604 ? 6.953 -11.372 14.637 1.00 82.56 604 LYS A N 1
ATOM 4711 C CA . LYS A 1 604 ? 5.850 -10.405 14.778 1.00 82.56 604 LYS A CA 1
ATOM 4712 C C . LYS A 1 604 ? 4.936 -10.321 13.564 1.00 82.56 604 LYS A C 1
ATOM 4714 O O . LYS A 1 604 ? 3.808 -9.862 13.707 1.00 82.56 604 LYS A O 1
ATOM 4719 N N . ARG A 1 605 ? 5.397 -10.755 12.385 1.00 88.81 605 ARG A N 1
ATOM 4720 C CA . ARG A 1 605 ? 4.624 -10.702 11.136 1.00 88.81 605 ARG A CA 1
ATOM 4721 C C . ARG A 1 605 ? 4.332 -12.069 10.550 1.00 88.81 605 ARG A C 1
ATOM 4723 O O . ARG A 1 605 ? 5.246 -12.862 10.316 1.00 88.81 605 ARG A O 1
ATOM 4730 N N . LEU A 1 606 ? 3.066 -12.272 10.220 1.00 91.44 606 LEU A N 1
ATOM 4731 C CA . LEU A 1 606 ? 2.527 -13.491 9.642 1.00 91.44 606 LEU A CA 1
ATOM 4732 C C . LEU A 1 606 ? 1.973 -13.194 8.246 1.00 91.44 606 LEU A C 1
ATOM 4734 O O . LEU A 1 606 ? 1.097 -12.347 8.113 1.00 91.44 606 LEU A O 1
ATOM 4738 N N . HIS A 1 607 ? 2.417 -13.910 7.218 1.00 89.06 607 HIS A N 1
ATOM 4739 C CA . HIS A 1 607 ? 1.687 -13.945 5.951 1.00 89.06 607 HIS A CA 1
ATOM 4740 C C . HIS A 1 607 ? 0.463 -14.852 6.133 1.00 89.06 607 HIS A C 1
ATOM 4742 O O . HIS A 1 607 ? 0.619 -16.060 6.350 1.00 89.06 607 HIS A O 1
ATOM 4748 N N . ILE A 1 608 ? -0.745 -14.280 6.086 1.00 93.25 608 ILE A N 1
ATOM 4749 C CA . ILE A 1 608 ? -1.991 -15.007 6.353 1.00 93.25 608 ILE A CA 1
ATOM 4750 C C . ILE A 1 608 ? -2.353 -15.845 5.125 1.00 93.25 608 ILE A C 1
ATOM 4752 O O . ILE A 1 608 ? -2.491 -15.346 4.010 1.00 93.25 608 ILE A O 1
ATOM 4756 N N . THR A 1 609 ? -2.536 -17.144 5.335 1.00 89.88 609 THR A N 1
ATOM 4757 C CA . THR A 1 609 ? -2.908 -18.105 4.288 1.00 89.88 609 THR A CA 1
ATOM 4758 C C . THR A 1 609 ? -4.379 -18.494 4.331 1.00 89.88 609 THR A C 1
ATOM 4760 O O . THR A 1 609 ? -4.886 -18.985 3.330 1.00 89.88 609 THR A O 1
ATOM 4763 N N . GLU A 1 610 ? -5.055 -18.283 5.459 1.00 93.81 610 GLU A N 1
ATOM 4764 C CA . GLU A 1 610 ? -6.486 -18.550 5.629 1.00 93.81 610 GLU A CA 1
ATOM 4765 C C . GLU A 1 610 ? -7.035 -17.671 6.759 1.00 93.81 610 GLU A C 1
ATOM 4767 O O . GLU A 1 610 ? -6.368 -17.506 7.784 1.00 93.81 610 GLU A O 1
ATOM 4772 N N . ILE A 1 611 ? -8.240 -17.119 6.596 1.00 95.56 611 ILE A N 1
ATOM 4773 C CA . ILE A 1 611 ? -8.990 -16.473 7.681 1.00 95.56 611 ILE A CA 1
ATOM 4774 C C . ILE A 1 611 ? -10.431 -16.990 7.739 1.00 95.56 611 ILE A C 1
ATOM 4776 O O . ILE A 1 611 ? -11.143 -17.044 6.736 1.00 95.56 611 ILE A O 1
ATOM 4780 N N . VAL A 1 612 ? -10.885 -17.359 8.940 1.00 94.75 612 VAL A N 1
ATOM 4781 C CA . VAL A 1 612 ? -12.215 -17.944 9.154 1.00 94.75 612 VAL A CA 1
ATOM 4782 C C . VAL A 1 612 ? -12.941 -17.258 10.301 1.00 94.75 612 VAL A C 1
ATOM 4784 O O . VAL A 1 612 ? -12.416 -17.118 11.402 1.00 94.75 612 VAL A O 1
ATOM 4787 N N . GLU A 1 613 ? -14.189 -16.865 10.050 1.00 94.00 613 GLU A N 1
ATOM 4788 C CA . GLU A 1 613 ? -15.068 -16.274 11.060 1.00 94.00 613 GLU A CA 1
ATOM 4789 C C . GLU A 1 613 ? -15.549 -17.334 12.047 1.00 94.00 613 GLU A C 1
ATOM 4791 O O . GLU A 1 613 ? -16.232 -18.273 11.629 1.00 94.00 613 GLU A O 1
ATOM 4796 N N . LYS A 1 614 ? -15.251 -17.136 13.338 1.00 91.94 614 LYS A N 1
ATOM 4797 C CA . LYS A 1 614 ? -15.834 -17.887 14.463 1.00 91.94 614 LYS A CA 1
ATOM 4798 C C . LYS A 1 614 ? -15.869 -19.405 14.209 1.00 91.94 614 LYS A C 1
ATOM 4800 O O . LYS A 1 614 ? -16.949 -20.004 14.207 1.00 91.94 614 LYS A O 1
ATOM 4805 N N . PRO A 1 615 ? -14.714 -20.036 13.921 1.00 94.12 615 PRO A N 1
ATOM 4806 C CA . PRO A 1 615 ? -14.669 -21.455 13.598 1.00 94.12 615 PRO A CA 1
ATOM 4807 C C . PRO A 1 615 ? -15.059 -22.310 14.807 1.00 94.12 615 PRO A C 1
ATOM 4809 O O . PRO A 1 615 ? -14.885 -21.915 15.963 1.00 94.12 615 PRO A O 1
ATOM 4812 N N . SER A 1 616 ? -15.519 -23.536 14.545 1.00 94.44 616 SER A N 1
ATOM 4813 C CA . SER A 1 616 ? -15.571 -24.548 15.598 1.00 94.44 616 SER A CA 1
ATOM 4814 C C . SER A 1 616 ? -14.152 -24.902 16.045 1.00 94.44 616 SER A C 1
ATOM 4816 O O . SER A 1 616 ? -13.203 -24.846 15.257 1.00 94.44 616 SER A O 1
ATOM 4818 N N . LEU A 1 617 ? -14.000 -25.323 17.303 1.00 93.88 617 LEU A N 1
ATOM 4819 C CA . LEU A 1 617 ? -12.695 -25.731 17.821 1.00 93.88 617 LEU A CA 1
ATOM 4820 C C . LEU A 1 617 ? -12.093 -26.897 17.016 1.00 93.88 617 LEU A C 1
ATOM 4822 O O . LEU A 1 617 ? -10.886 -26.939 16.793 1.00 93.88 617 LEU A O 1
ATOM 4826 N N . GLU A 1 618 ? -12.928 -27.829 16.559 1.00 93.62 618 GLU A N 1
ATOM 4827 C CA . GLU A 1 618 ? -12.495 -28.947 15.716 1.00 93.62 618 GLU A CA 1
ATOM 4828 C C . GLU A 1 618 ? -11.929 -28.459 14.376 1.00 93.62 618 GLU A C 1
ATOM 4830 O O . GLU A 1 618 ? -10.835 -28.870 13.983 1.00 93.62 618 GLU A O 1
ATOM 4835 N N . TYR A 1 619 ? -12.629 -27.532 13.710 1.00 92.88 619 TYR A N 1
ATOM 4836 C CA . TYR A 1 619 ? -12.153 -26.939 12.463 1.00 92.88 619 TYR A CA 1
ATOM 4837 C C . TYR A 1 619 ? -10.834 -26.193 12.685 1.00 92.88 619 TYR A C 1
ATOM 4839 O O . TYR A 1 619 ? -9.869 -26.413 11.953 1.00 92.88 619 TYR A O 1
ATOM 4847 N N . ALA A 1 620 ? -10.764 -25.366 13.733 1.00 93.00 620 ALA A N 1
ATOM 4848 C CA . ALA A 1 620 ? -9.572 -24.594 14.056 1.00 93.00 620 ALA A CA 1
ATOM 4849 C C . ALA A 1 620 ? -8.358 -25.503 14.297 1.00 93.00 620 ALA A C 1
ATOM 4851 O O . ALA A 1 620 ? -7.315 -25.303 13.680 1.00 93.00 620 ALA A O 1
ATOM 4852 N N . LYS A 1 621 ? -8.498 -26.558 15.116 1.00 92.56 621 LYS A N 1
ATOM 4853 C CA . LYS A 1 621 ? -7.415 -27.523 15.390 1.00 92.56 621 LYS A CA 1
ATOM 4854 C C . LYS A 1 621 ? -6.868 -28.187 14.127 1.00 92.56 621 LYS A C 1
ATOM 4856 O O . LYS A 1 621 ? -5.682 -28.497 14.085 1.00 92.56 621 LYS A O 1
ATOM 4861 N N . LYS A 1 622 ? -7.721 -28.418 13.130 1.00 91.31 622 LYS A N 1
ATOM 4862 C CA . LYS A 1 622 ? -7.354 -29.120 11.899 1.00 91.31 622 LYS A CA 1
ATOM 4863 C C . LYS A 1 622 ? -6.767 -28.201 10.825 1.00 91.31 622 LYS A C 1
ATOM 4865 O O . LYS A 1 622 ? -5.900 -28.646 10.080 1.00 91.31 622 LYS A O 1
ATOM 4870 N N . HIS A 1 623 ? -7.246 -26.962 10.731 1.00 90.38 623 HIS A N 1
ATOM 4871 C CA . HIS A 1 623 ? -6.965 -26.082 9.590 1.00 90.38 623 HIS A CA 1
ATOM 4872 C C . HIS A 1 623 ? -6.234 -24.784 9.956 1.00 90.38 623 HIS A C 1
ATOM 4874 O O . HIS A 1 623 ? -5.556 -24.218 9.109 1.00 90.38 623 HIS A O 1
ATOM 4880 N N . LEU A 1 624 ? -6.329 -24.320 11.206 1.00 92.31 624 LEU A N 1
ATOM 4881 C CA . LEU A 1 624 ? -5.911 -22.968 11.604 1.00 92.31 624 LEU A CA 1
ATOM 4882 C C . LEU A 1 624 ? -4.766 -22.952 12.624 1.00 92.31 624 LEU A C 1
ATOM 4884 O O . LEU A 1 624 ? -4.584 -21.984 13.359 1.00 92.31 624 LEU A O 1
ATOM 4888 N N . LYS A 1 625 ? -3.998 -24.041 12.700 1.00 90.50 625 LYS A N 1
ATOM 4889 C CA . LYS A 1 625 ? -2.784 -24.094 13.519 1.00 90.50 625 LYS A CA 1
ATOM 4890 C C . LYS A 1 625 ? -1.654 -23.334 12.831 1.00 90.50 625 LYS A C 1
ATOM 4892 O O . LYS A 1 625 ? -1.467 -23.441 11.623 1.00 90.50 625 LYS A O 1
ATOM 4897 N N . VAL A 1 626 ? -0.896 -22.591 13.629 1.00 89.38 626 VAL A N 1
ATOM 4898 C CA . VAL A 1 626 ? 0.284 -21.844 13.194 1.00 89.38 626 VAL A CA 1
ATOM 4899 C C . VAL A 1 626 ? 1.465 -22.298 14.042 1.00 89.38 626 VAL A C 1
ATOM 4901 O O . VAL A 1 626 ? 1.347 -22.415 15.263 1.00 89.38 626 VAL A O 1
ATOM 4904 N N . ASP A 1 627 ? 2.596 -22.575 13.397 1.00 83.88 627 ASP A N 1
ATOM 4905 C CA . ASP A 1 627 ? 3.819 -22.995 14.083 1.00 83.88 627 ASP A CA 1
ATOM 4906 C C . ASP A 1 627 ? 4.294 -21.924 15.074 1.00 83.88 627 ASP A C 1
ATOM 4908 O O . ASP A 1 627 ? 4.110 -20.732 14.844 1.00 83.88 627 ASP A O 1
ATOM 4912 N N . ASN A 1 628 ? 4.967 -22.326 16.156 1.00 78.56 628 ASN A N 1
ATOM 4913 C CA . ASN A 1 628 ? 5.520 -21.419 17.176 1.00 78.56 628 ASN A CA 1
ATOM 4914 C C . ASN A 1 628 ? 4.492 -20.522 17.898 1.00 78.56 628 ASN A C 1
ATOM 4916 O O . ASN A 1 628 ? 4.872 -19.501 18.467 1.00 78.56 628 ASN A O 1
ATOM 4920 N N . VAL A 1 629 ? 3.216 -20.910 17.909 1.00 81.00 629 VAL A N 1
ATOM 4921 C CA . VAL A 1 629 ? 2.186 -20.343 18.792 1.00 81.00 629 VAL A CA 1
ATOM 4922 C C . VAL A 1 629 ? 2.073 -21.221 20.039 1.00 81.00 629 VAL A C 1
ATOM 4924 O O . VAL A 1 629 ? 2.069 -22.451 19.940 1.00 81.00 629 VAL A O 1
ATOM 4927 N N . SER A 1 630 ? 2.047 -20.604 21.221 1.00 71.62 630 SER A N 1
ATOM 4928 C CA . SER A 1 630 ? 2.158 -21.321 22.497 1.00 71.62 630 SER A CA 1
ATOM 4929 C C . SER A 1 630 ? 0.971 -22.264 22.779 1.00 71.62 630 SER A C 1
ATOM 4931 O O . SER A 1 630 ? -0.148 -22.006 22.351 1.00 71.62 630 SER A O 1
ATOM 4933 N N . ASN A 1 631 ? 1.210 -23.361 23.517 1.00 62.50 631 ASN A N 1
ATOM 4934 C CA . ASN A 1 631 ? 0.206 -24.162 24.248 1.00 62.50 631 ASN A CA 1
ATOM 4935 C C . ASN A 1 631 ? -1.160 -24.362 23.568 1.00 62.50 631 ASN A C 1
ATOM 4937 O O . ASN A 1 631 ? -2.202 -24.030 24.126 1.00 62.50 631 ASN A O 1
ATOM 4941 N N . ASP A 1 632 ? -1.168 -24.932 22.366 1.00 82.56 632 ASP A N 1
ATOM 4942 C CA . ASP A 1 632 ? -2.397 -25.207 21.620 1.00 82.56 632 ASP A CA 1
ATOM 4943 C C . ASP A 1 632 ? -3.267 -23.983 21.261 1.00 82.56 632 ASP A C 1
ATOM 4945 O O . ASP A 1 632 ? -4.347 -24.167 20.690 1.00 82.56 632 ASP A O 1
ATOM 4949 N N . ASN A 1 633 ? -2.789 -22.761 21.497 1.00 91.69 633 ASN A N 1
ATOM 4950 C CA . ASN A 1 633 ? -3.488 -21.526 21.173 1.00 91.69 633 ASN A CA 1
ATOM 4951 C C . ASN A 1 633 ? -3.622 -21.313 19.662 1.00 91.69 633 ASN A C 1
ATOM 4953 O O . ASN A 1 633 ? -3.014 -21.996 18.831 1.00 91.69 633 ASN A O 1
ATOM 4957 N N . PHE A 1 634 ? -4.460 -20.339 19.324 1.00 94.62 634 PHE A N 1
ATOM 4958 C CA . PHE A 1 634 ? -4.738 -19.914 17.960 1.00 94.62 634 PHE A CA 1
ATOM 4959 C C . PHE A 1 634 ? -4.494 -18.420 17.816 1.00 94.62 634 PHE A C 1
ATOM 4961 O O . PHE A 1 634 ? -4.597 -17.674 18.788 1.00 94.62 634 PHE A O 1
ATOM 4968 N N . LEU A 1 635 ? -4.210 -17.971 16.597 1.00 95.44 635 LEU A N 1
ATOM 4969 C CA . LEU A 1 635 ? -4.106 -16.548 16.302 1.00 95.44 635 LEU A CA 1
ATOM 4970 C C . LEU A 1 635 ? -5.468 -16.027 15.860 1.00 95.44 635 LEU A C 1
ATOM 4972 O O . LEU A 1 635 ? -6.062 -16.552 14.916 1.00 95.44 635 LEU A O 1
ATOM 4976 N N . THR A 1 636 ? -5.963 -14.992 16.533 1.00 95.81 636 THR A N 1
ATOM 4977 C CA . THR A 1 636 ? -7.241 -14.363 16.183 1.00 95.81 636 THR A CA 1
ATOM 4978 C C . THR A 1 636 ? -7.100 -12.864 15.969 1.00 95.81 636 THR A C 1
ATOM 4980 O O . THR A 1 636 ? -6.216 -12.212 16.534 1.00 95.81 636 THR A O 1
ATOM 4983 N N . ALA A 1 637 ? -7.989 -12.319 15.140 1.00 96.06 637 ALA A N 1
ATOM 4984 C CA . ALA A 1 637 ? -8.026 -10.911 14.785 1.00 96.06 637 ALA A CA 1
ATOM 4985 C C . ALA A 1 637 ? -8.259 -10.039 16.023 1.00 96.06 637 ALA A C 1
ATOM 4987 O O . ALA A 1 637 ? -9.261 -10.175 16.715 1.00 96.06 637 ALA A O 1
ATOM 4988 N N . PHE A 1 638 ? -7.353 -9.105 16.280 1.00 96.00 638 PHE A N 1
ATOM 4989 C CA . PHE A 1 638 ? -7.316 -8.214 17.437 1.00 96.00 638 PHE A CA 1
ATOM 4990 C C . PHE A 1 638 ? -8.400 -7.127 17.413 1.00 96.00 638 PHE A C 1
ATOM 4992 O O . PHE A 1 638 ? -8.510 -6.385 18.372 1.00 96.00 638 PHE A O 1
ATOM 4999 N N . GLY A 1 639 ? -9.198 -7.007 16.350 1.00 95.25 639 GLY A N 1
ATOM 5000 C CA . GLY A 1 639 ? -10.200 -5.937 16.214 1.00 95.25 639 GLY A CA 1
ATOM 5001 C C . GLY A 1 639 ? -9.665 -4.639 15.594 1.00 95.25 639 GLY A C 1
ATOM 5002 O O . GLY A 1 639 ? -10.436 -3.708 15.373 1.00 95.25 639 GLY A O 1
ATOM 5003 N N . LEU A 1 640 ? -8.376 -4.608 15.244 1.00 98.06 640 LEU A N 1
ATOM 5004 C CA . LEU A 1 640 ? -7.729 -3.528 14.500 1.00 98.06 640 LEU A CA 1
ATOM 5005 C C . LEU A 1 640 ? -7.299 -4.032 13.119 1.00 98.06 640 LEU A C 1
ATOM 5007 O O . LEU A 1 640 ? -6.599 -5.043 13.017 1.00 98.06 640 LEU A O 1
ATOM 5011 N N . TYR A 1 641 ? -7.694 -3.319 12.067 1.00 97.94 641 TYR A N 1
ATOM 5012 C CA . TYR A 1 641 ? -7.383 -3.680 10.683 1.00 97.94 641 TYR A CA 1
ATOM 5013 C C . TYR A 1 641 ? -6.967 -2.438 9.908 1.00 97.94 641 TYR A C 1
ATOM 5015 O O . TYR A 1 641 ? -7.596 -1.397 10.039 1.00 97.94 641 TYR A O 1
ATOM 5023 N N . ILE A 1 642 ? -5.952 -2.547 9.063 1.00 97.06 642 ILE A N 1
ATOM 5024 C CA . ILE A 1 642 ? -5.620 -1.539 8.060 1.00 97.06 642 ILE A CA 1
ATOM 5025 C C . ILE A 1 642 ? -5.848 -2.175 6.698 1.00 97.06 642 ILE A C 1
ATOM 5027 O O . ILE A 1 642 ? -5.169 -3.139 6.343 1.00 97.06 642 ILE A O 1
ATOM 5031 N N . LEU A 1 643 ? -6.826 -1.663 5.957 1.00 95.00 643 LEU A N 1
ATOM 5032 C CA . LEU A 1 643 ? -7.334 -2.301 4.743 1.00 95.00 643 LEU A CA 1
ATOM 5033 C C . LEU A 1 643 ? -7.361 -1.309 3.580 1.00 95.00 643 LEU A C 1
ATOM 5035 O O . LEU A 1 643 ? -7.667 -0.135 3.783 1.00 95.00 643 LEU A O 1
ATOM 5039 N N . ASP A 1 644 ? -7.089 -1.795 2.368 1.00 87.38 644 ASP A N 1
ATOM 5040 C CA . ASP A 1 644 ? -7.352 -1.085 1.115 1.00 87.38 644 ASP A CA 1
ATOM 5041 C C . ASP A 1 644 ? -8.867 -0.957 0.924 1.00 87.38 644 ASP A C 1
ATOM 5043 O O . ASP A 1 644 ? -9.559 -1.929 0.597 1.00 87.38 644 ASP A O 1
ATOM 5047 N N . GLY A 1 645 ? -9.391 0.250 1.148 1.00 85.88 645 GLY A N 1
ATOM 5048 C CA . GLY A 1 645 ? -10.816 0.508 1.021 1.00 85.88 645 GLY A CA 1
ATOM 5049 C C . GLY A 1 645 ? -11.320 0.283 -0.399 1.00 85.88 645 GLY A C 1
ATOM 5050 O O . GLY A 1 645 ? -12.398 -0.285 -0.554 1.00 85.88 645 GLY A O 1
ATOM 5051 N N . GLY A 1 646 ? -10.539 0.622 -1.429 1.00 82.81 646 GLY A N 1
ATOM 5052 C CA . GLY A 1 646 ? -10.958 0.494 -2.823 1.00 82.81 646 GLY A CA 1
ATOM 5053 C C . GLY A 1 646 ? -11.368 -0.938 -3.157 1.00 82.81 646 GLY A C 1
ATOM 5054 O O . GLY A 1 646 ? -12.527 -1.202 -3.493 1.00 82.81 646 GLY A O 1
ATOM 5055 N N . ARG A 1 647 ? -10.448 -1.897 -2.992 1.00 83.06 647 ARG A N 1
ATOM 5056 C CA . ARG A 1 647 ? -10.749 -3.294 -3.335 1.00 83.06 647 ARG A CA 1
ATOM 5057 C C . ARG A 1 647 ? -11.694 -3.965 -2.346 1.00 83.06 647 ARG A C 1
ATOM 5059 O O . ARG A 1 647 ? -12.585 -4.698 -2.779 1.00 83.06 647 ARG A O 1
ATOM 5066 N N . LEU A 1 648 ? -11.548 -3.709 -1.045 1.00 92.62 648 LEU A N 1
ATOM 5067 C CA . LEU A 1 648 ? -12.443 -4.273 -0.033 1.00 92.62 648 LEU A CA 1
ATOM 5068 C C . LEU A 1 648 ? -13.907 -3.897 -0.308 1.00 92.62 648 LEU A C 1
ATOM 5070 O O . LEU A 1 648 ? -14.789 -4.754 -0.248 1.00 92.62 648 LEU A O 1
ATOM 5074 N N . LEU A 1 649 ? -14.171 -2.628 -0.630 1.00 93.44 649 LEU A N 1
ATOM 5075 C CA . LEU A 1 649 ? -15.521 -2.135 -0.896 1.00 93.44 649 LEU A CA 1
ATOM 5076 C C . LEU A 1 649 ? -16.112 -2.706 -2.182 1.00 93.44 649 LEU A C 1
ATOM 5078 O O . LEU A 1 649 ? -17.319 -2.923 -2.229 1.00 93.44 649 LEU A O 1
ATOM 5082 N N . GLU A 1 650 ? -15.300 -2.984 -3.204 1.00 89.88 650 GLU A N 1
ATOM 5083 C CA . GLU A 1 650 ? -15.775 -3.714 -4.382 1.00 89.88 650 GLU A CA 1
ATOM 5084 C C . GLU A 1 650 ? -16.230 -5.131 -4.022 1.00 89.88 650 GLU A C 1
ATOM 5086 O O . GLU A 1 650 ? -17.307 -5.542 -4.439 1.00 89.88 650 GLU A O 1
ATOM 5091 N N . ILE A 1 651 ? -15.444 -5.865 -3.226 1.00 91.69 651 ILE A N 1
ATOM 5092 C CA . ILE A 1 651 ? -15.786 -7.233 -2.803 1.00 91.69 651 ILE A CA 1
ATOM 5093 C C . ILE A 1 651 ? -17.088 -7.231 -1.994 1.00 91.69 651 ILE A C 1
ATOM 5095 O O . ILE A 1 651 ? -18.003 -8.005 -2.279 1.00 91.69 651 ILE A O 1
ATOM 5099 N N . ILE A 1 652 ? -17.195 -6.335 -1.008 1.00 95.69 652 ILE A N 1
ATOM 5100 C CA . ILE A 1 652 ? -18.406 -6.212 -0.187 1.00 95.69 652 ILE A CA 1
ATOM 5101 C C . ILE A 1 652 ? -19.597 -5.753 -1.042 1.00 95.69 652 ILE A C 1
ATOM 5103 O O . ILE A 1 652 ? -20.705 -6.252 -0.859 1.00 95.69 652 ILE A O 1
ATOM 5107 N N . GLY A 1 653 ? -19.381 -4.835 -1.987 1.00 94.75 653 GLY A N 1
ATOM 5108 C CA . GLY A 1 653 ? -20.404 -4.386 -2.930 1.00 94.75 653 GLY A CA 1
ATOM 5109 C C . GLY A 1 653 ? -20.941 -5.534 -3.780 1.00 94.75 653 GLY A C 1
ATOM 5110 O O . GLY A 1 653 ? -22.154 -5.721 -3.842 1.00 94.75 653 GLY A O 1
ATOM 5111 N N . ASP A 1 654 ? -20.053 -6.364 -4.335 1.00 91.00 654 ASP A N 1
ATOM 5112 C CA . ASP A 1 654 ? -20.434 -7.552 -5.102 1.00 91.00 654 ASP A CA 1
ATOM 5113 C C . ASP A 1 654 ? -21.246 -8.536 -4.233 1.00 91.00 654 ASP A C 1
ATOM 5115 O O . ASP A 1 654 ? -22.201 -9.155 -4.715 1.00 91.00 654 ASP A O 1
ATOM 5119 N N . ASP A 1 655 ? -20.876 -8.710 -2.958 1.00 92.44 655 ASP A N 1
ATOM 5120 C CA . ASP A 1 655 ? -21.621 -9.549 -2.013 1.00 92.44 655 ASP A CA 1
ATOM 5121 C C . ASP A 1 655 ? -23.017 -8.986 -1.729 1.00 92.44 655 ASP A C 1
ATOM 5123 O O . ASP A 1 655 ? -23.983 -9.750 -1.727 1.00 92.44 655 ASP A O 1
ATOM 5127 N N . ILE A 1 656 ? -23.142 -7.668 -1.547 1.00 93.94 656 ILE A N 1
ATOM 5128 C CA . ILE A 1 656 ? -24.424 -6.986 -1.331 1.00 93.94 656 ILE A CA 1
ATOM 5129 C C . ILE A 1 656 ? -25.324 -7.118 -2.562 1.00 93.94 656 ILE A C 1
ATOM 5131 O O . ILE A 1 656 ? -26.456 -7.588 -2.439 1.00 93.94 656 ILE A O 1
ATOM 5135 N N . GLU A 1 657 ? -24.818 -6.774 -3.747 1.00 92.81 657 GLU A N 1
ATOM 5136 C CA . GLU A 1 657 ? -25.568 -6.825 -5.008 1.00 92.81 657 GLU A CA 1
ATOM 5137 C C . GLU A 1 657 ? -26.049 -8.243 -5.336 1.00 92.81 657 GLU A C 1
ATOM 5139 O O . GLU A 1 657 ? -27.178 -8.442 -5.783 1.00 92.81 657 GLU A O 1
ATOM 5144 N N . CYS A 1 658 ? -25.216 -9.250 -5.065 1.00 91.81 658 CYS A N 1
ATOM 5145 C CA . CYS A 1 658 ? -25.558 -10.654 -5.287 1.00 91.81 658 CYS A CA 1
ATOM 5146 C C . CYS A 1 658 ? -26.253 -11.317 -4.084 1.00 91.81 658 CYS A C 1
ATOM 5148 O O . CYS A 1 658 ? -26.490 -12.526 -4.115 1.00 91.81 658 CYS A O 1
ATOM 5150 N N . ASN A 1 659 ? -26.537 -10.568 -3.014 1.00 91.56 659 ASN A N 1
ATOM 5151 C CA . ASN A 1 659 ? -27.090 -11.062 -1.752 1.00 91.56 659 ASN A CA 1
ATOM 5152 C C . ASN A 1 659 ? -26.344 -12.289 -1.169 1.00 91.56 659 ASN A C 1
ATOM 5154 O O . ASN A 1 659 ? -26.953 -13.224 -0.638 1.00 91.56 659 ASN A O 1
ATOM 5158 N N . ARG A 1 660 ? -25.009 -12.307 -1.264 1.00 92.31 660 ARG A N 1
ATOM 5159 C CA . ARG A 1 660 ? -24.156 -13.365 -0.707 1.00 92.31 660 ARG A CA 1
ATOM 5160 C C . ARG A 1 660 ? -23.941 -13.138 0.783 1.00 92.31 660 ARG A C 1
ATOM 5162 O O . ARG A 1 660 ? -23.080 -12.376 1.210 1.00 92.31 660 ARG A O 1
ATOM 5169 N N . ARG A 1 661 ? -24.745 -13.829 1.585 1.00 92.62 661 ARG A N 1
ATOM 5170 C CA . ARG A 1 661 ? -24.701 -13.759 3.049 1.00 92.62 661 ARG A CA 1
ATOM 5171 C C . ARG A 1 661 ? -24.188 -15.056 3.645 1.00 92.62 661 ARG A C 1
ATOM 5173 O O . ARG A 1 661 ? -24.539 -16.142 3.190 1.00 92.62 661 ARG A O 1
ATOM 5180 N N . LYS A 1 662 ? -23.445 -14.938 4.742 1.00 88.62 662 LYS A N 1
ATOM 5181 C CA . LYS A 1 662 ? -23.061 -16.068 5.591 1.00 88.62 662 LYS A CA 1
ATOM 5182 C C . LYS A 1 662 ? -23.745 -15.907 6.942 1.00 88.62 662 LYS A C 1
ATOM 5184 O O . LYS A 1 662 ? -23.703 -14.838 7.546 1.00 88.62 662 LYS A O 1
ATOM 5189 N N . ASN A 1 663 ? -24.459 -16.946 7.374 1.00 85.06 663 ASN A N 1
ATOM 5190 C CA . ASN A 1 663 ? -25.314 -16.914 8.569 1.00 85.06 663 ASN A CA 1
ATOM 5191 C C . ASN A 1 663 ? -26.308 -15.731 8.572 1.00 85.06 663 ASN A C 1
ATOM 5193 O O . ASN A 1 663 ? -26.531 -15.090 9.596 1.00 85.06 663 ASN A O 1
ATOM 5197 N N . GLY A 1 664 ? -26.866 -15.399 7.401 1.00 88.81 664 GLY A N 1
ATOM 5198 C CA . GLY A 1 664 ? -27.843 -14.316 7.237 1.00 88.81 664 GLY A CA 1
ATOM 5199 C C . GLY A 1 664 ? -27.271 -12.891 7.269 1.00 88.81 664 GLY A C 1
ATOM 5200 O O . GLY A 1 664 ? -28.042 -11.938 7.192 1.00 88.81 664 GLY A O 1
ATOM 5201 N N . ARG A 1 665 ? -25.944 -12.718 7.348 1.00 91.06 665 ARG A N 1
ATOM 5202 C CA . ARG A 1 665 ? -25.283 -11.404 7.420 1.00 91.06 665 ARG A CA 1
ATOM 5203 C C . ARG A 1 665 ? -24.239 -11.226 6.317 1.00 91.06 665 ARG A C 1
ATOM 5205 O O . ARG A 1 665 ? -23.625 -12.198 5.874 1.00 91.06 665 ARG A O 1
ATOM 5212 N N . PHE A 1 666 ? -24.001 -9.980 5.920 1.00 94.62 666 PHE A N 1
ATOM 5213 C CA . PHE A 1 666 ? -22.817 -9.595 5.154 1.00 94.62 666 PHE A CA 1
ATOM 5214 C C . PHE A 1 666 ? -21.623 -9.538 6.108 1.00 94.62 666 PHE A C 1
ATOM 5216 O O . PHE A 1 666 ? -21.495 -8.625 6.931 1.00 94.62 666 PHE A O 1
ATOM 5223 N N . GLN A 1 667 ? -20.790 -10.575 6.065 1.00 92.38 667 GLN A N 1
ATOM 5224 C CA . GLN A 1 667 ? -19.659 -10.733 6.973 1.00 92.38 667 GLN A CA 1
ATOM 5225 C C . GLN A 1 667 ? -18.416 -10.043 6.408 1.00 92.38 667 GLN A C 1
ATOM 5227 O O . GLN A 1 667 ? -18.118 -10.152 5.225 1.00 92.38 667 GLN A O 1
ATOM 5232 N N . LEU A 1 668 ? -17.659 -9.358 7.266 1.00 95.06 668 LEU A N 1
ATOM 5233 C CA . LEU A 1 668 ? -16.380 -8.771 6.861 1.00 95.06 668 LEU A CA 1
ATOM 5234 C C . LEU A 1 668 ? -15.346 -9.863 6.559 1.00 95.06 668 LEU A C 1
ATOM 5236 O O . LEU A 1 668 ? -14.618 -9.780 5.581 1.00 95.06 668 LEU A O 1
ATOM 5240 N N . THR A 1 669 ? -15.314 -10.921 7.363 1.00 94.81 669 THR A N 1
ATOM 5241 C CA . THR A 1 669 ? -14.308 -11.984 7.266 1.00 94.81 669 THR A CA 1
ATOM 5242 C C . THR A 1 669 ? -14.369 -12.763 5.952 1.00 94.81 669 THR A C 1
ATOM 5244 O O . THR A 1 669 ? -13.336 -13.185 5.445 1.00 94.81 669 THR A O 1
ATOM 5247 N N . THR A 1 670 ? -15.552 -12.906 5.341 1.00 91.69 670 THR A N 1
ATOM 5248 C CA . THR A 1 670 ? -15.675 -13.500 3.997 1.00 91.69 670 THR A CA 1
ATOM 5249 C C . THR A 1 670 ? -15.085 -12.594 2.919 1.00 91.69 670 THR A C 1
ATOM 5251 O O . THR A 1 670 ? -14.420 -13.079 2.002 1.00 91.69 670 THR A O 1
ATOM 5254 N N . ALA A 1 671 ? -15.270 -11.279 3.056 1.00 94.50 671 ALA A N 1
ATOM 5255 C CA . ALA A 1 671 ? -14.641 -10.308 2.173 1.00 94.50 671 ALA A CA 1
ATOM 5256 C C . ALA A 1 671 ? -13.116 -10.271 2.373 1.00 94.50 671 ALA A C 1
ATOM 5258 O O . ALA A 1 671 ? -12.385 -10.225 1.390 1.00 94.50 671 ALA A O 1
ATOM 5259 N N . LEU A 1 672 ? -12.628 -10.375 3.616 1.00 95.44 672 LEU A N 1
ATOM 5260 C CA . LEU A 1 672 ? -11.194 -10.451 3.928 1.00 95.44 672 LEU A CA 1
ATOM 5261 C C . LEU A 1 672 ? -10.528 -11.702 3.347 1.00 95.44 672 LEU A C 1
ATOM 5263 O O . LEU A 1 672 ? -9.419 -11.605 2.835 1.00 95.44 672 LEU A O 1
ATOM 5267 N N . GLU A 1 673 ? -11.193 -12.858 3.382 1.00 93.12 673 GLU A N 1
ATOM 5268 C CA . GLU A 1 673 ? -10.665 -14.078 2.759 1.00 93.12 673 GLU A CA 1
ATOM 5269 C C . GLU A 1 673 ? -10.554 -13.928 1.234 1.00 93.12 673 GLU A C 1
ATOM 5271 O O . GLU A 1 673 ? -9.549 -14.313 0.640 1.00 93.12 673 GLU A O 1
ATOM 5276 N N . THR A 1 674 ? -11.537 -13.284 0.599 1.00 88.38 674 THR A N 1
ATOM 5277 C CA . THR A 1 674 ? -11.464 -12.953 -0.835 1.00 88.38 674 THR A CA 1
ATOM 5278 C C . THR A 1 674 ? -10.334 -11.957 -1.110 1.00 88.38 674 THR A C 1
ATOM 5280 O O . THR A 1 674 ? -9.525 -12.167 -2.012 1.00 88.38 674 THR A O 1
ATOM 5283 N N . LEU A 1 675 ? -10.221 -10.910 -0.290 1.00 88.62 675 LEU A N 1
ATOM 5284 C CA . LEU A 1 675 ? -9.183 -9.887 -0.404 1.00 88.62 675 LEU A CA 1
ATOM 5285 C C . LEU A 1 675 ? -7.779 -10.488 -0.260 1.00 88.62 675 LEU A C 1
ATOM 5287 O O . LEU A 1 675 ? -6.891 -10.153 -1.039 1.00 88.62 675 LEU A O 1
ATOM 5291 N N . ARG A 1 676 ? -7.586 -11.421 0.679 1.00 89.88 676 ARG A N 1
ATOM 5292 C CA . ARG A 1 676 ? -6.331 -12.157 0.887 1.00 89.88 676 ARG A CA 1
ATOM 5293 C C . ARG A 1 676 ? -5.891 -12.897 -0.375 1.00 89.88 676 ARG A C 1
ATOM 5295 O O . ARG A 1 676 ? -4.719 -12.827 -0.743 1.00 89.88 676 ARG A O 1
ATOM 5302 N N . ILE A 1 677 ? -6.811 -13.604 -1.035 1.00 81.19 677 ILE A N 1
ATOM 5303 C CA . ILE A 1 677 ? -6.521 -14.347 -2.275 1.00 81.19 677 ILE A CA 1
ATOM 5304 C C . ILE A 1 677 ? -6.016 -13.386 -3.367 1.00 81.19 677 ILE A C 1
ATOM 5306 O O . ILE A 1 677 ? -5.073 -13.697 -4.107 1.00 81.19 677 ILE A O 1
ATOM 5310 N N . GLU A 1 678 ? -6.608 -12.196 -3.439 1.00 76.50 678 GLU A N 1
ATOM 5311 C CA . GLU A 1 678 ? -6.371 -11.232 -4.511 1.00 76.50 678 GLU A CA 1
ATOM 5312 C C . GLU A 1 678 ? -5.162 -10.313 -4.285 1.00 76.50 678 GLU A C 1
ATOM 5314 O O . GLU A 1 678 ? -4.325 -10.189 -5.180 1.00 76.50 678 GLU A O 1
ATOM 5319 N N . GLN A 1 679 ? -5.044 -9.689 -3.110 1.00 69.44 679 GLN A N 1
ATOM 5320 C CA . GLN A 1 679 ? -4.122 -8.575 -2.839 1.00 69.44 679 GLN A CA 1
ATOM 5321 C C . GLN A 1 679 ? -3.130 -8.820 -1.691 1.00 69.44 679 GLN A C 1
ATOM 5323 O O . GLN A 1 679 ? -2.426 -7.889 -1.307 1.00 69.44 679 GLN A O 1
ATOM 5328 N N . ASP A 1 680 ? -3.032 -10.057 -1.191 1.00 78.00 680 ASP A N 1
ATOM 5329 C CA . ASP A 1 680 ? -2.262 -10.412 0.010 1.00 78.00 680 ASP A CA 1
ATOM 5330 C C . ASP A 1 680 ? -2.836 -9.789 1.305 1.00 78.00 680 ASP A C 1
ATOM 5332 O O . ASP A 1 680 ? -3.470 -8.727 1.314 1.00 78.00 680 ASP A O 1
ATOM 5336 N N . LEU A 1 681 ? -2.661 -10.502 2.416 1.00 89.19 681 LEU A N 1
ATOM 5337 C CA . LEU A 1 681 ? -3.123 -10.111 3.744 1.00 89.19 681 LEU A CA 1
ATOM 5338 C C . LEU A 1 681 ? -2.090 -10.554 4.775 1.00 89.19 681 LEU A C 1
ATOM 5340 O O . LEU A 1 681 ? -1.740 -11.729 4.884 1.00 89.19 681 LEU A O 1
ATOM 5344 N N . GLN A 1 682 ? -1.617 -9.600 5.561 1.00 93.06 682 GLN A N 1
ATOM 5345 C CA . GLN A 1 682 ? -0.608 -9.823 6.581 1.00 93.06 682 GLN A CA 1
ATOM 5346 C C . GLN A 1 682 ? -1.231 -9.696 7.972 1.00 93.06 682 GLN A C 1
ATOM 5348 O O . GLN A 1 682 ? -2.205 -8.976 8.188 1.00 93.06 682 GLN A O 1
ATOM 5353 N N . GLY A 1 683 ? -0.644 -10.391 8.935 1.00 95.44 683 GLY A N 1
ATOM 5354 C CA . GLY A 1 683 ? -0.952 -10.301 10.351 1.00 95.44 683 GLY A CA 1
ATOM 5355 C C . GLY A 1 683 ? 0.214 -9.699 11.125 1.00 95.44 683 GLY A C 1
ATOM 5356 O O . GLY A 1 683 ? 1.372 -9.990 10.817 1.00 95.44 683 GLY A O 1
ATOM 5357 N N . TYR A 1 684 ? -0.080 -8.891 12.139 1.00 95.69 684 TYR A N 1
ATOM 5358 C CA . TYR A 1 684 ? 0.910 -8.341 13.062 1.00 95.69 684 TYR A CA 1
ATOM 5359 C C . TYR A 1 684 ? 0.536 -8.634 14.515 1.00 95.69 684 TYR A C 1
ATOM 5361 O O . TYR A 1 684 ? -0.561 -8.294 14.947 1.00 95.69 684 TYR A O 1
ATOM 5369 N N . MET A 1 685 ? 1.445 -9.244 15.277 1.00 94.88 685 MET A N 1
ATOM 5370 C CA . MET A 1 685 ? 1.238 -9.537 16.699 1.00 94.88 685 MET A CA 1
ATOM 5371 C C . MET A 1 685 ? 1.293 -8.250 17.526 1.00 94.88 685 MET A C 1
ATOM 5373 O O . MET A 1 685 ? 2.366 -7.674 17.715 1.00 94.88 685 MET A O 1
ATOM 5377 N N . ILE A 1 686 ? 0.136 -7.815 18.029 1.00 94.69 686 ILE A N 1
ATOM 5378 C CA . ILE A 1 686 ? 0.024 -6.606 18.850 1.00 94.69 686 ILE A CA 1
ATOM 5379 C C . ILE A 1 686 ? 0.530 -6.900 20.261 1.00 94.69 686 ILE A C 1
ATOM 5381 O O . ILE A 1 686 ? 0.074 -7.841 20.915 1.00 94.69 686 ILE A O 1
ATOM 5385 N N . ASP A 1 687 ? 1.435 -6.059 20.762 1.00 92.94 687 ASP A N 1
ATOM 5386 C CA . ASP A 1 687 ? 1.884 -6.110 22.150 1.00 92.94 687 ASP A CA 1
ATOM 5387 C C . ASP A 1 687 ? 0.903 -5.329 23.030 1.00 92.94 687 ASP A C 1
ATOM 5389 O O . ASP A 1 687 ? 1.105 -4.167 23.402 1.00 92.94 687 ASP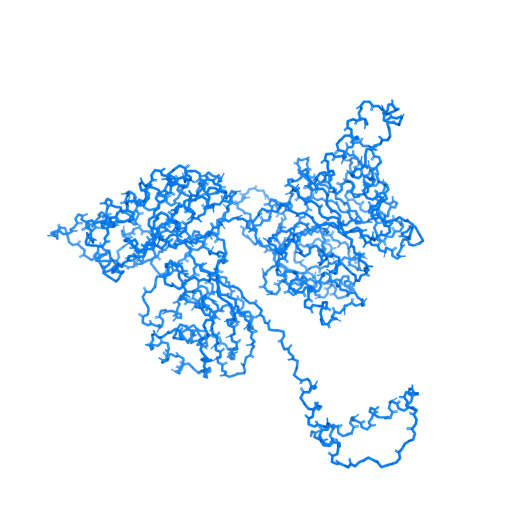 A O 1
ATOM 5393 N N . GLY A 1 688 ? -0.238 -5.962 23.279 1.00 92.62 688 GLY A N 1
ATOM 5394 C CA . GLY A 1 688 ? -1.360 -5.362 23.976 1.00 92.62 688 GLY A CA 1
ATOM 5395 C C . GLY A 1 688 ? -2.388 -6.392 24.414 1.00 92.62 688 GLY A C 1
ATOM 5396 O O . GLY A 1 688 ? -2.244 -7.595 24.191 1.00 92.62 688 GLY A O 1
ATOM 5397 N N . VAL A 1 689 ? -3.424 -5.899 25.077 1.00 92.62 689 VAL A N 1
ATOM 5398 C CA . VAL A 1 689 ? -4.597 -6.662 25.493 1.00 92.62 689 VAL A CA 1
ATOM 5399 C C . VAL A 1 689 ? -5.823 -6.033 24.852 1.00 92.62 689 VAL A C 1
ATOM 5401 O O . VAL A 1 689 ? -5.943 -4.809 24.773 1.00 92.62 689 VAL A O 1
ATOM 5404 N N . ARG A 1 690 ? -6.714 -6.896 24.376 1.00 93.19 690 ARG A N 1
ATOM 5405 C CA . ARG A 1 690 ? -7.998 -6.541 23.789 1.00 93.19 690 ARG A CA 1
ATOM 5406 C C . ARG A 1 690 ? -9.106 -6.931 24.756 1.00 93.19 690 ARG A C 1
ATOM 5408 O O . ARG A 1 690 ? -9.105 -8.054 25.255 1.00 93.19 690 ARG A O 1
ATOM 5415 N N . PHE A 1 691 ? -10.064 -6.040 24.947 1.00 93.25 691 PHE A N 1
ATOM 5416 C CA . PHE A 1 691 ? -11.245 -6.255 25.772 1.00 93.25 691 PHE A CA 1
ATOM 5417 C C . PHE A 1 691 ? -12.487 -6.178 24.890 1.00 93.25 691 PHE A C 1
ATOM 5419 O O . PHE A 1 691 ? -12.647 -5.201 24.166 1.00 93.25 691 PHE A O 1
ATOM 5426 N N . ASP A 1 692 ? -13.333 -7.204 24.923 1.00 90.81 692 ASP A N 1
ATOM 5427 C CA . ASP A 1 692 ? -14.575 -7.271 24.146 1.00 90.81 692 ASP A CA 1
ATOM 5428 C C . ASP A 1 692 ? -15.760 -7.003 25.083 1.00 90.81 692 ASP A C 1
ATOM 5430 O O . ASP A 1 692 ? -16.113 -7.836 25.923 1.00 90.81 692 ASP A O 1
ATOM 5434 N N . ILE A 1 693 ? -16.364 -5.823 24.959 1.00 91.62 693 ILE A N 1
ATOM 5435 C CA . ILE A 1 693 ? -17.525 -5.425 25.765 1.00 91.62 693 ILE A CA 1
ATOM 5436 C C . ILE A 1 693 ? -18.853 -5.871 25.140 1.00 91.62 693 ILE A C 1
ATOM 5438 O O . ILE A 1 693 ? -19.896 -5.709 25.768 1.00 91.62 693 ILE A O 1
ATOM 5442 N N . GLY A 1 694 ? -18.824 -6.416 23.919 1.00 87.62 694 GLY A N 1
ATOM 5443 C CA . GLY A 1 694 ? -19.979 -6.869 23.145 1.00 87.62 694 GLY A CA 1
ATOM 5444 C C . GLY A 1 694 ? -20.289 -8.365 23.279 1.00 87.62 694 GLY A C 1
ATOM 5445 O O . GLY A 1 694 ? -21.412 -8.773 22.983 1.00 87.62 694 GLY A O 1
ATOM 5446 N N . ALA A 1 695 ? -19.328 -9.179 23.730 1.00 85.38 695 ALA A N 1
ATOM 5447 C CA . ALA A 1 695 ? -19.434 -10.641 23.727 1.00 85.38 695 ALA A CA 1
ATOM 5448 C C . ALA A 1 695 ? -20.464 -11.226 24.707 1.00 85.38 695 ALA A C 1
ATOM 5450 O O . ALA A 1 695 ? -21.206 -12.140 24.349 1.00 85.38 695 ALA A O 1
ATOM 5451 N N . SER A 1 696 ? -20.475 -10.771 25.962 1.00 88.56 696 SER A N 1
ATOM 5452 C CA . SER A 1 696 ? -21.377 -11.282 27.004 1.00 88.56 696 SER A CA 1
ATOM 5453 C C . SER A 1 696 ? -21.442 -10.337 28.210 1.00 88.56 696 SER A C 1
ATOM 5455 O O . SER A 1 696 ? -20.521 -9.536 28.412 1.00 88.56 696 SER A O 1
ATOM 5457 N N . PRO A 1 697 ? -22.476 -10.441 29.069 1.00 90.62 697 PRO A N 1
ATOM 5458 C CA . PRO A 1 697 ? -22.554 -9.645 30.293 1.00 90.62 697 PRO A CA 1
ATOM 5459 C C . PRO A 1 697 ? -21.336 -9.834 31.210 1.00 90.62 697 PRO A C 1
ATOM 5461 O O . PRO A 1 697 ? -20.829 -8.868 31.775 1.00 90.62 697 PRO A O 1
ATOM 5464 N N . GLN A 1 698 ? -20.832 -11.066 31.329 1.00 90.81 698 GLN A N 1
ATOM 5465 C CA . GLN A 1 698 ? -19.638 -11.382 32.116 1.00 90.81 698 GLN A CA 1
ATOM 5466 C C . GLN A 1 698 ? -18.386 -10.724 31.529 1.00 90.81 698 GLN A C 1
ATOM 5468 O O . GLN A 1 698 ? -17.581 -10.187 32.285 1.00 90.81 698 GLN A O 1
ATOM 5473 N N . SER A 1 699 ? -18.249 -10.704 30.198 1.00 88.56 699 SER A N 1
ATOM 5474 C CA . SER A 1 699 ? -17.131 -10.033 29.523 1.00 88.56 699 SER A CA 1
ATOM 5475 C C . SER A 1 699 ? -17.115 -8.529 29.804 1.00 88.56 699 SER A C 1
ATOM 5477 O O . SER A 1 699 ? -16.061 -7.953 30.078 1.00 88.56 699 SER A O 1
ATOM 5479 N N . TYR A 1 700 ? -18.291 -7.890 29.825 1.00 92.25 700 TYR A N 1
ATOM 5480 C CA . TYR A 1 700 ? -18.406 -6.476 30.184 1.00 92.25 700 TYR A CA 1
ATOM 5481 C C . TYR A 1 700 ? -18.000 -6.211 31.644 1.00 92.25 700 TYR A C 1
ATOM 5483 O O . TYR A 1 700 ? -17.207 -5.306 31.903 1.00 92.25 700 TYR A O 1
ATOM 5491 N N . VAL A 1 701 ? -18.469 -7.030 32.596 1.00 92.88 701 VAL A N 1
ATOM 5492 C CA . VAL A 1 701 ? -18.078 -6.915 34.017 1.00 92.88 701 VAL A CA 1
ATOM 5493 C C . VAL A 1 701 ? -16.571 -7.101 34.197 1.00 92.88 701 VAL A C 1
ATOM 5495 O O . VAL A 1 701 ? -15.933 -6.311 34.894 1.00 92.88 701 VAL A O 1
ATOM 5498 N N . GLN A 1 702 ? -15.990 -8.106 33.542 1.00 91.69 702 GLN A N 1
ATOM 5499 C CA . GLN A 1 702 ? -14.553 -8.353 33.601 1.00 91.69 702 GLN A CA 1
ATOM 5500 C C . GLN A 1 702 ? -13.765 -7.184 33.001 1.00 91.69 702 GLN A C 1
ATOM 5502 O O . GLN A 1 702 ? -12.777 -6.741 33.581 1.00 91.69 702 GLN A O 1
ATOM 5507 N N . THR A 1 703 ? -14.243 -6.620 31.890 1.00 92.69 703 THR A N 1
ATOM 5508 C CA . THR A 1 703 ? -13.617 -5.451 31.264 1.00 92.69 703 THR A CA 1
ATOM 5509 C C . THR A 1 703 ? -13.633 -4.237 32.190 1.00 92.69 703 THR A C 1
ATOM 5511 O O . THR A 1 703 ? -12.613 -3.566 32.314 1.00 92.69 703 THR A O 1
ATOM 5514 N N . LEU A 1 704 ? -14.743 -3.966 32.886 1.00 92.50 704 LEU A N 1
ATOM 5515 C CA . LEU A 1 704 ? -14.812 -2.873 33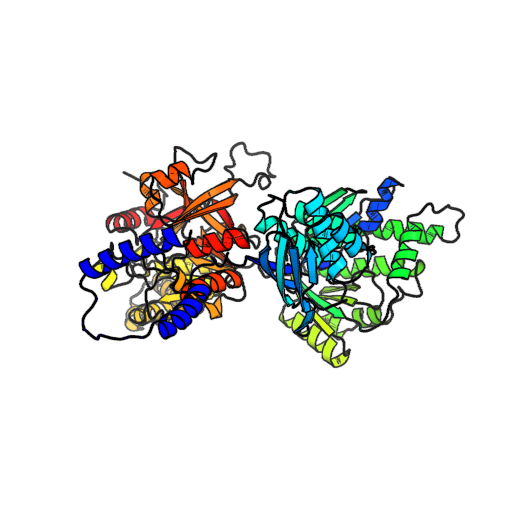.864 1.00 92.50 704 LEU A CA 1
ATOM 5516 C C . LEU A 1 704 ? -13.767 -3.019 34.978 1.00 92.50 704 LEU A C 1
ATOM 5518 O O . LEU A 1 704 ? -13.168 -2.026 35.382 1.00 92.50 704 LEU A O 1
ATOM 5522 N N . SER A 1 705 ? -13.533 -4.247 35.448 1.00 91.44 705 SER A N 1
ATOM 5523 C CA . SER A 1 705 ? -12.483 -4.546 36.426 1.00 91.44 705 SER A CA 1
ATOM 5524 C C . SER A 1 705 ? -11.091 -4.317 35.831 1.00 91.44 705 SER A C 1
ATOM 5526 O O . SER A 1 705 ? -10.321 -3.491 36.325 1.00 91.44 705 SER A O 1
ATOM 5528 N N . ASP A 1 706 ? -10.776 -5.009 34.740 1.00 92.19 706 ASP A N 1
ATOM 5529 C CA . ASP A 1 706 ? -9.400 -5.141 34.264 1.00 92.19 706 ASP A CA 1
ATOM 5530 C C . ASP A 1 706 ? -8.910 -3.899 33.518 1.00 92.19 706 ASP A C 1
ATOM 5532 O O . ASP A 1 706 ? -7.749 -3.514 33.652 1.00 92.19 706 ASP A O 1
ATOM 5536 N N . PHE A 1 707 ? -9.789 -3.225 32.772 1.00 92.19 707 PHE A N 1
ATOM 5537 C CA . PHE A 1 707 ? -9.433 -2.017 32.025 1.00 92.19 707 PHE A CA 1
ATOM 5538 C C . PHE A 1 707 ? -9.172 -0.808 32.936 1.00 92.19 707 PHE A C 1
ATOM 5540 O O . PHE A 1 707 ? -8.421 0.095 32.555 1.00 92.19 707 PHE A O 1
ATOM 5547 N N . SER A 1 708 ? -9.752 -0.820 34.144 1.00 90.31 708 SER A N 1
ATOM 5548 C CA . SER A 1 708 ? -9.539 0.191 35.189 1.00 90.31 708 SER A CA 1
ATOM 5549 C C . SER A 1 708 ? -8.240 -0.014 35.979 1.00 90.31 708 SER A C 1
ATOM 5551 O O . SER A 1 708 ? -7.773 0.901 36.660 1.00 90.31 708 SER A O 1
ATOM 5553 N N . SER A 1 709 ? -7.606 -1.186 35.853 1.00 85.62 709 SER A N 1
ATOM 5554 C CA . SER A 1 709 ? -6.326 -1.476 36.493 1.00 85.62 709 SER A CA 1
ATOM 5555 C C . SER A 1 709 ? -5.167 -0.826 35.720 1.00 85.62 709 SER A C 1
ATOM 5557 O O . SER A 1 709 ? -5.086 -0.957 34.495 1.00 85.62 709 SER A O 1
ATOM 5559 N N . PRO A 1 710 ? -4.210 -0.170 36.405 1.00 72.19 710 PRO A N 1
ATOM 5560 C CA . PRO A 1 710 ? -2.977 0.305 35.774 1.00 72.19 710 PRO A CA 1
ATOM 5561 C C . PRO A 1 710 ? -2.010 -0.845 35.443 1.00 72.19 710 PRO A C 1
ATOM 5563 O O . PRO A 1 710 ? -1.072 -0.672 34.665 1.00 72.19 710 PRO A O 1
ATOM 5566 N N . HIS A 1 711 ? -2.219 -2.026 36.033 1.00 68.38 711 HIS A N 1
ATOM 5567 C CA . HIS A 1 711 ? -1.436 -3.222 35.758 1.00 68.38 711 HIS A CA 1
ATOM 5568 C C . HIS A 1 711 ? -2.230 -4.159 34.851 1.00 68.38 711 HIS A C 1
ATOM 5570 O O . HIS A 1 711 ? -3.266 -4.688 35.257 1.00 68.38 711 HIS A O 1
ATOM 5576 N N . LEU A 1 712 ? -1.714 -4.395 33.643 1.00 63.12 712 LEU A N 1
ATOM 5577 C CA . LEU A 1 712 ? -2.191 -5.457 32.762 1.00 63.12 712 LEU A CA 1
ATOM 5578 C C . LEU A 1 712 ? -1.872 -6.815 33.405 1.00 63.12 712 LEU A C 1
ATOM 5580 O O . LEU A 1 712 ? -0.742 -7.296 33.318 1.00 63.12 712 LEU A O 1
ATOM 5584 N N . SER A 1 713 ? -2.849 -7.430 34.075 1.00 47.19 713 SER A N 1
ATOM 5585 C CA . SER A 1 713 ? -2.730 -8.812 34.542 1.00 47.19 713 SER A CA 1
ATOM 5586 C C . SER A 1 713 ? -2.700 -9.735 33.328 1.00 47.19 713 SER A C 1
ATOM 5588 O O . SER A 1 713 ? -3.681 -9.858 32.602 1.00 47.19 713 SER A O 1
ATOM 5590 N N . THR A 1 714 ? -1.570 -10.391 33.085 1.00 38.59 714 THR A N 1
ATOM 5591 C CA . THR A 1 714 ? -1.379 -11.285 31.930 1.00 38.59 714 THR A CA 1
ATOM 5592 C C . THR A 1 714 ? -2.112 -12.622 32.041 1.00 38.59 714 THR A C 1
ATOM 5594 O O . THR A 1 714 ? -1.967 -13.467 31.164 1.00 38.59 714 THR A O 1
ATOM 5597 N N . GLU A 1 715 ? -2.899 -12.829 33.092 1.00 35.75 715 GLU A N 1
ATOM 5598 C CA . GLU A 1 715 ? -3.648 -14.057 33.320 1.00 35.75 715 GLU A CA 1
ATOM 5599 C C . GLU A 1 715 ? -5.139 -13.750 33.266 1.00 35.75 715 GLU A C 1
ATOM 5601 O O . GLU A 1 715 ? -5.670 -13.035 34.117 1.00 35.75 715 GLU A O 1
ATOM 5606 N N . SER A 1 716 ? -5.815 -14.314 32.263 1.00 32.03 716 SER A N 1
ATOM 5607 C CA . SER A 1 716 ? -7.258 -14.521 32.308 1.00 32.03 716 SER A CA 1
ATOM 5608 C C . SER A 1 716 ? -7.573 -15.275 33.599 1.00 32.03 716 SER A C 1
ATOM 5610 O O . SER A 1 716 ? -7.263 -16.464 33.716 1.00 32.03 716 SER A O 1
ATOM 5612 N N . LYS A 1 717 ? -8.132 -14.591 34.596 1.00 28.95 717 LYS A N 1
ATOM 5613 C CA . LYS A 1 717 ? -8.640 -15.271 35.782 1.00 28.95 717 LYS A CA 1
ATOM 5614 C C . LYS A 1 717 ? -9.930 -15.995 35.396 1.00 28.95 717 LYS A C 1
ATOM 5616 O O . LYS A 1 717 ? -10.962 -15.354 35.254 1.00 28.95 717 LYS A O 1
ATOM 5621 N N . SER A 1 718 ? -9.764 -17.314 35.247 1.00 27.39 718 SER A N 1
ATOM 5622 C CA . SER A 1 718 ? -10.741 -18.418 35.184 1.00 27.39 718 SER A CA 1
ATOM 5623 C C . SER A 1 718 ? -11.820 -18.366 34.112 1.00 27.39 718 SER A C 1
ATOM 5625 O O . SER A 1 718 ? -12.785 -17.593 34.292 1.00 27.39 718 SER A O 1
#

Sequence (718 aa):
MKLLICQLLQKLYVVFQKEGKCKANTPHCNLDEKKEALTGLEESFIKPKVPSLKLFVPGRACLFGEHSDWAGSYRKINHNINPGQCIVCGTNQGLYAKVQPHPTKLIMTSVDNKNKRLGPFEVDMNCDTLRKLATEGDVFSYVAGVAYQILSRHKVGGLIIDNYHTTLPLQKGLSSSAAVCVLVARAFNKVYDLKLTIEGEMDYAFMGERTTPSQCGRMDQCCAFGMQPVLMQFDGDYAKCKSLNVQKPIHLVIVDLGKSKNTHRILSDLNACFGNVSKDDSNYEVAIGVQKLLGEINLNITNRAIESIEKGEVEKVGALMTEAQQEFDYYAIPACPSELSSPYLHKLLKDEKIAAHIFGGKGVGSQGDGSAQFICKSVEDQEKVVKIIENEWKMECVQLTIGSNRTVKKAVIPAASYASDLFPASKAVSTALWPIVDSIDGLAKPAILILVEEAVSAGIEEVFIIVSQHELSSFEQLFHAHIPIEQYHKLSPQLQKYSQRIIELGRHVTFIVQQHLEGLGHAVFQAKKFIESGPFLLMLGDHLYRSKLKDKSCVQQLLEEYKGVNLIGLHETNPTNVHHYGTVAGTWNRNTDHNREQKSSLFKRLHITEIVEKPSLEYAKKHLKVDNVSNDNFLTAFGLYILDGGRLLEIIGDDIECNRRKNGRFQLTTALETLRIEQDLQGYMIDGVRFDIGASPQSYVQTLSDFSSPHLSTESKS

Organism: Reticulomyxa filosa (NCBI:txid46433)

pLDDT: mean 85.83, std 16.87, range [26.52, 98.69]

Foldseek 3Di:
DVVVVVVVVVVVVVVVVVVVPDDDDDDDDDPVVVVVVVVVVVVVDDDPPPQFFKDWFFFKFWLFQFPQQVQLQLCVVPVPQFWFKTKMFGFPWTFIKTKDADAFKAFEWAAALVRDIDDRDIDGLDLVRLLVLLAPQDLCVLLSLLSNLCSVPDDGHYMYIYRRHGNDHPPQLRQRSLRSLLVNLVSRCLRVVVVADLVRSLVSSVRSNVSYPDPDGSVRNCSSVPRFIWMWIHHNPDIDIDTAFAPAKWKKKKWFLVDDFDLVLLSVLLVVLSPPDDPPDPCVQLSVLSSCLSHVVSVVLNVQLRVCRNVNVNLVSQVSQQVNQVSCLVRRCVSPVVFQVQPSQVVLQPDPQLVVFFSHKHATHSHGSGMIMTGGPDPVSSVSNQCCCCPPVVIHIDIGMRCPQQAAQEEEEEQADQLVQPPPVCVVDTQQQAWFQAQVVRDTGRNVLLVLVQCVVLNHQAYEYEHEPVCVVVVCCQQPDQDDPVVLVVDDPVVNVVSVVSPVSSVRYDYFHDHDPQEPLSSLLSCLVPQQVHKYKYAYSQKDKFAPDDPDTLQNVQSVPRRSAKEFEKEWDDLVCLLVFWFFAFAADPPPCPPPPDPDDDRFKTFTPDIDHRDHSVCCLVPFDYPPRPDSITMGGLRIIIDRSNQLSVLLVVCVVVVPDDPRHSYSRVSVRSCCSRGTYMYGHGNIDMQGCSNHPVSVVVSSVQSNDPDNDPDDDD

InterPro domains:
  IPR005771 UTP--glucose-1-phosphate uridylyltransferase, bacterial/archaeal-type [PTHR43197] (407-710)
  IPR005835 Nucleotidyl transferase domain [PF00483] (411-694)
  IPR006204 GHMP kinase N-terminal domain [PF00288] (142-224)
  IPR014721 Small ribosomal subunit protein uS5 domain 2-type fold, subgroup [G3DSA:3.30.230.10] (42-252)
  IPR020568 Ribosomal protein uS5 domain 2-type superfamily [SSF54211] (51-234)
  IPR029044 Nucleotide-diphospho-sugar transferases [G3DSA:3.90.550.10] (402-717)
  IPR029044 Nucleotide-diphospho-sugar transferases [SSF53448] (407-707)
  IPR036554 GHMP kinase, C-terminal domain superfamily [G3DSA:3.30.70.890] (253-398)
  IPR036554 GHMP kinase, C-terminal domain superfamily [SSF55060] (250-395)